Protein AF-A0A8T2IIF5-F1 (afdb_monomer)

Organism: NCBI:txid247094

Radius of gyration: 39.69 Å; Cα contacts (8 Å, |Δi|>4): 977; chains: 1; bounding box: 114×87×122 Å

Secondary structure (DSSP, 8-state):
----------------------------------PPPP------------------------------------PPPS---TTSTTS-HHHHHHHHHTT--TTS-SSTTS-S-SS--------SS--TT---TTS-S-----GGGSPPP-S----PBPPP--SPPP-TTTSSS------------TTS-EEEEEES-TT-HHHHHHHHHHGGGEEEEEE--SSTTS--GGG-SSS-GGGEEE--STTGGGS---TTSHHHHHHHHHHHHHTTTTS-EEEEEE------TT-GGGHHHHHHHHHHHHHHHHHHHEEEEEEEEE------SHHHHHHHHHHHHHSS--B----TTS-S-SS-TT---TTHHHHHHHHHHHTT---S---PPPP--HHHHHHHHH-SS-GGGGGPPPEE--TTTGGGGSSGGGEEEEEESS-EEEEEE-STT-EEEE-S-TTSPPEE--SS----TTEEEEEEEEEEEES-GGG-EEEEEEEEEEEEEETTEE-TTS-HHHHHHHHHHHHHHH--TT-TTSPPEEEPP-EEGGGTHHHHTTEEEEEPTTTTT-EEEEEE-SSSEEE---EEEEEE-B-TTEEEEEETTTTEEEEEETTT--EESS--GGGB--HHHHHHT-EEEE--TTTT------TT--PPPHHHHHHHHHHT-TT-TT------

Sequence (684 aa):
MKRRSEPEVRNSTEIRKKKKIEELGLNLSSTSDDDTQYSNQGTQESSTSGTGSDSDGEEKRPVFRSVGEDASSEPVAEGSSSRYSMYNSVSQKLMAKMGFREGEGLGKFGQGRKEIVETSNQKGRRGLGLVLKGFEKELNINWRQEPEATAYEEVDWFPECTTEIPDADELSDWMTVGKQRPKERDSDLLYFADVCAGPGGFSEYVLWRKKWHAKGFGMTLKGPNDFKLEDFYAAPSELFEPYYGEGGVDGDGDVTRPENITAFRNFVLDNTEHKGVHFMMADGGFSVEGQENIQEILSKQLLLCQFLVGLSVIRTGGHFICKTFDLFTPFSVGLVYLLYCCFERVSLFKPLTSRPANSERTLSEPRQADIRKECLKLWGVPDQARVAPTNSEPKTKFFQLIQSSEIEVFGYKPTPLTSKTIKKLSNLLDFRCMVCGSDPTFLLGLGRSQIYTWAGRPSDRWTKIDLKTELPRETLLSVEIVYELKGEGKAQRKISAIHVLDALFLNGTDVRKYHFNQRIQLAEKFVKAVSKPSRPDMNPIRVKEVYRLEEIEKIFLRLEMKVIKGSGGGMRLSYTGRDDRHFLPCGLYIVKTINDPWTMAFSKSHNKKYFYNSKNKQSSYEVPVESIAPFNVCYFERLFWEWDDGVHSSQKQDSSSEKLSKDTVLQFIQAHHPFNPCGPREER

Nearest PDB structures (foldseek):
  8p4f-assembly1_O  TM=9.530E-01  e=9.035E-85  Homo sapiens
  8w8f-assembly1_b  TM=9.448E-01  e=6.868E-81  Homo sapiens
  4n48-assembly1_B  TM=9.204E-01  e=1.941E-30  Homo sapiens
  4n48-assembly2_A  TM=9.115E-01  e=4.779E-29  Homo sapiens
  4n49-assembly1_A  TM=8.938E-01  e=1.558E-27  Homo sapiens

Structure (mmCIF, N/CA/C/O backbone):
data_AF-A0A8T2IIF5-F1
#
_entry.id   AF-A0A8T2IIF5-F1
#
loop_
_atom_site.group_PDB
_atom_site.id
_atom_site.type_symbol
_atom_site.label_atom_id
_atom_site.label_alt_id
_atom_site.label_comp_id
_atom_site.label_asym_id
_atom_site.label_entity_id
_atom_site.label_seq_id
_atom_site.pdbx_PDB_ins_code
_atom_site.Cartn_x
_atom_site.Cartn_y
_atom_site.Cartn_z
_atom_site.occupancy
_atom_site.B_iso_or_equiv
_atom_site.auth_seq_id
_atom_site.auth_comp_id
_atom_site.auth_asym_id
_atom_site.auth_atom_id
_atom_site.pdbx_PDB_model_num
ATOM 1 N N . MET A 1 1 ? 54.908 -19.524 37.700 1.00 34.19 1 MET A N 1
ATOM 2 C CA . MET A 1 1 ? 55.841 -18.453 37.275 1.00 34.19 1 MET A CA 1
ATOM 3 C C . MET A 1 1 ? 55.042 -17.234 36.824 1.00 34.19 1 MET A C 1
ATOM 5 O O . MET A 1 1 ? 53.883 -17.379 36.468 1.00 34.19 1 MET A O 1
ATOM 9 N N . LYS A 1 2 ? 55.621 -16.043 36.996 1.00 28.67 2 LYS A N 1
ATOM 10 C CA . LYS A 1 2 ? 54.982 -14.718 37.075 1.00 28.67 2 LYS A CA 1
ATOM 11 C C . LYS A 1 2 ? 54.336 -14.199 35.770 1.00 28.67 2 LYS A C 1
ATOM 13 O O . LYS A 1 2 ? 54.902 -14.347 34.702 1.00 28.67 2 LYS A O 1
ATOM 18 N N . ARG A 1 3 ? 53.195 -13.518 35.971 1.00 28.44 3 ARG A N 1
ATOM 19 C CA . ARG A 1 3 ? 52.666 -12.252 35.398 1.00 28.44 3 ARG A CA 1
ATOM 20 C C . ARG A 1 3 ? 53.487 -11.447 34.360 1.00 28.44 3 ARG A C 1
ATOM 22 O O . ARG A 1 3 ? 54.692 -11.307 34.538 1.00 28.44 3 ARG A O 1
ATOM 29 N N . ARG A 1 4 ? 52.695 -10.653 33.594 1.00 28.58 4 ARG A N 1
ATOM 30 C CA . ARG A 1 4 ? 52.951 -9.345 32.912 1.00 28.58 4 ARG A CA 1
ATOM 31 C C . ARG A 1 4 ? 53.596 -9.463 31.516 1.00 28.58 4 ARG A C 1
ATOM 33 O O . ARG A 1 4 ? 54.421 -10.338 31.334 1.00 28.58 4 ARG A O 1
ATOM 40 N N . SER A 1 5 ? 53.271 -8.664 30.492 1.00 26.97 5 SER A N 1
ATOM 41 C CA . SER A 1 5 ? 52.639 -7.328 30.399 1.00 26.97 5 SER A CA 1
ATOM 42 C C . SER A 1 5 ? 52.480 -6.934 28.911 1.00 26.97 5 SER A C 1
ATOM 44 O O . SER A 1 5 ? 53.398 -7.187 28.140 1.00 26.97 5 SER A O 1
ATOM 46 N N . GLU A 1 6 ? 51.388 -6.263 28.533 1.00 31.03 6 GLU A N 1
ATOM 47 C CA . GLU A 1 6 ? 51.377 -5.236 27.458 1.00 31.03 6 GLU A CA 1
ATOM 48 C C . GLU A 1 6 ? 52.189 -4.003 27.933 1.00 31.03 6 GLU A C 1
ATOM 50 O O . GLU A 1 6 ? 52.237 -3.830 29.160 1.00 31.03 6 GLU A O 1
ATOM 55 N N . PRO A 1 7 ? 52.816 -3.140 27.081 1.00 39.34 7 PRO A N 1
ATOM 56 C CA . PRO A 1 7 ? 52.058 -2.211 26.208 1.00 39.34 7 PRO A CA 1
ATOM 57 C C . PRO A 1 7 ? 52.779 -1.560 24.976 1.00 39.34 7 PRO A C 1
ATOM 59 O O . PRO A 1 7 ? 53.957 -1.776 24.718 1.00 39.34 7 PRO A O 1
ATOM 62 N N . GLU A 1 8 ? 52.014 -0.691 24.287 1.00 26.08 8 GLU A N 1
ATOM 63 C CA . GLU A 1 8 ? 52.385 0.610 23.662 1.00 26.08 8 GLU A CA 1
ATOM 64 C C . GLU A 1 8 ? 52.967 0.763 22.226 1.00 26.08 8 GLU A C 1
ATOM 66 O O . GLU A 1 8 ? 54.141 0.570 21.937 1.00 26.08 8 GLU A O 1
ATOM 71 N N . VAL A 1 9 ? 52.081 1.253 21.342 1.00 26.73 9 VAL A N 1
ATOM 72 C CA . VAL A 1 9 ? 52.123 2.449 20.455 1.00 26.73 9 VAL A CA 1
ATOM 73 C C . VAL A 1 9 ? 53.435 3.272 20.342 1.00 26.73 9 VAL A C 1
ATOM 75 O O . VAL A 1 9 ? 53.842 3.894 21.317 1.00 26.73 9 VAL A O 1
ATOM 78 N N . ARG A 1 10 ? 53.955 3.484 19.110 1.00 23.72 10 ARG A N 1
ATOM 79 C CA . ARG A 1 10 ? 54.088 4.810 18.422 1.00 23.72 10 ARG A CA 1
ATOM 80 C C . ARG A 1 10 ? 54.787 4.760 17.043 1.00 23.72 10 ARG A C 1
ATOM 82 O O . ARG A 1 10 ? 55.728 4.016 16.814 1.00 23.72 10 ARG A O 1
ATOM 89 N N . ASN A 1 11 ? 54.278 5.637 16.174 1.00 24.11 11 ASN A N 1
ATOM 90 C CA . ASN A 1 11 ? 54.622 6.022 14.795 1.00 24.11 11 ASN A CA 1
ATOM 91 C C . ASN A 1 11 ? 56.111 6.136 14.397 1.00 24.11 11 ASN A C 1
ATOM 93 O O . ASN A 1 11 ? 56.898 6.725 15.132 1.00 24.11 11 ASN A O 1
ATOM 97 N N . SER A 1 12 ? 56.429 5.803 13.135 1.00 24.48 12 SER A N 1
ATOM 98 C CA . SER A 1 12 ? 56.913 6.752 12.096 1.00 24.48 12 SER A CA 1
ATOM 99 C C . SER A 1 12 ? 57.186 6.061 10.736 1.00 24.48 12 SER A C 1
ATOM 101 O O . SER A 1 12 ? 57.842 5.029 10.685 1.00 24.48 12 SER A O 1
ATOM 103 N N . THR A 1 13 ? 56.578 6.619 9.673 1.00 24.30 13 THR A N 1
ATOM 104 C CA . THR A 1 13 ? 57.132 6.999 8.341 1.00 24.30 13 THR A CA 1
ATOM 105 C C . THR A 1 13 ? 58.332 6.200 7.770 1.00 24.30 13 THR A C 1
ATOM 107 O O . THR A 1 13 ? 59.319 6.007 8.456 1.00 24.30 13 THR A O 1
ATOM 110 N N . GLU A 1 14 ? 58.432 5.782 6.496 1.00 25.72 14 GLU A N 1
ATOM 111 C CA . GLU A 1 14 ? 57.897 6.302 5.229 1.00 25.72 14 GLU A CA 1
ATOM 112 C C . GLU A 1 14 ? 58.315 5.369 4.042 1.00 25.72 14 GLU A C 1
ATOM 114 O O . GLU A 1 14 ? 59.252 4.585 4.171 1.00 25.72 14 GLU A O 1
ATOM 119 N N . ILE A 1 15 ? 57.685 5.556 2.864 1.00 27.00 15 ILE A N 1
ATOM 120 C CA . ILE A 1 15 ? 58.180 5.301 1.479 1.00 27.00 15 ILE A CA 1
ATOM 121 C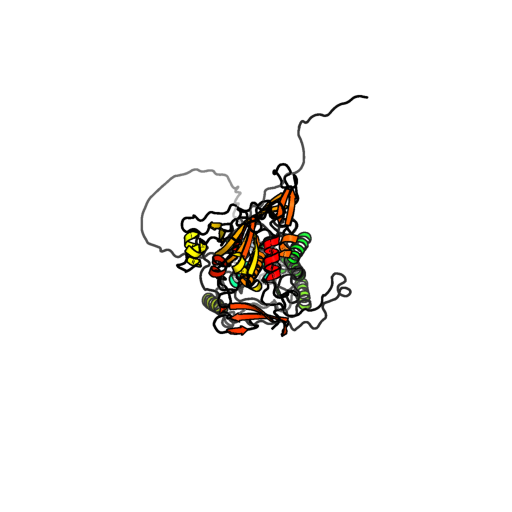 C . ILE A 1 15 ? 57.653 4.066 0.682 1.00 27.00 15 ILE A C 1
ATOM 123 O O . ILE A 1 15 ? 58.192 2.964 0.723 1.00 27.00 15 ILE A O 1
ATOM 127 N N . ARG A 1 16 ? 56.713 4.404 -0.234 1.00 25.81 16 ARG A N 1
ATOM 128 C CA . ARG A 1 16 ? 56.627 4.121 -1.702 1.00 25.81 16 ARG A CA 1
ATOM 129 C C . ARG A 1 16 ? 55.509 3.227 -2.282 1.00 25.81 16 ARG A C 1
ATOM 131 O O . ARG A 1 16 ? 55.633 2.009 -2.312 1.00 25.81 16 ARG A O 1
ATOM 138 N N . LYS A 1 17 ? 54.622 3.933 -3.022 1.00 25.56 17 LYS A N 1
ATOM 139 C CA . LYS A 1 17 ? 54.011 3.702 -4.373 1.00 25.56 17 LYS A CA 1
ATOM 140 C C . LYS A 1 17 ? 52.473 3.743 -4.280 1.00 25.56 17 LYS A C 1
ATOM 142 O O . LYS A 1 17 ? 51.925 3.026 -3.469 1.00 25.56 17 LYS A O 1
ATOM 147 N N . LYS A 1 18 ? 51.688 4.514 -5.046 1.00 27.22 18 LYS A N 1
ATOM 148 C CA . LYS A 1 18 ? 51.837 5.231 -6.329 1.00 27.22 18 LYS A CA 1
ATOM 149 C C . LYS A 1 18 ? 50.737 6.316 -6.412 1.00 27.22 18 LYS A C 1
ATOM 151 O O . LYS A 1 18 ? 49.597 6.047 -6.056 1.00 27.22 18 LYS A O 1
ATOM 156 N N . LYS A 1 19 ? 51.080 7.495 -6.943 1.00 27.27 19 LYS A N 1
ATOM 157 C CA . LYS A 1 19 ? 50.169 8.545 -7.444 1.00 27.27 19 LYS A CA 1
ATOM 158 C C . LYS A 1 19 ? 49.794 8.243 -8.904 1.00 27.27 19 LYS A C 1
ATOM 160 O O . LYS A 1 19 ? 50.710 7.985 -9.686 1.00 27.27 19 LYS A O 1
ATOM 165 N N . LYS A 1 20 ? 48.512 8.375 -9.266 1.00 24.83 20 LYS A N 1
ATOM 166 C CA . LYS A 1 20 ? 48.042 9.120 -10.457 1.00 24.83 20 LYS A CA 1
ATOM 167 C C . LYS A 1 20 ? 46.506 9.222 -10.439 1.00 24.83 20 LYS A C 1
ATOM 169 O O . LYS A 1 20 ? 45.816 8.288 -10.824 1.00 24.83 20 LYS A O 1
ATOM 174 N N . ILE A 1 21 ? 46.012 10.357 -9.953 1.00 26.39 21 ILE A N 1
ATOM 175 C CA . ILE A 1 21 ? 44.666 10.908 -10.163 1.00 26.39 21 ILE A CA 1
ATOM 176 C C . ILE A 1 21 ? 44.913 12.363 -10.593 1.00 26.39 21 ILE A C 1
ATOM 178 O O . ILE A 1 21 ? 45.892 12.947 -10.128 1.00 26.39 21 ILE A O 1
ATOM 182 N N . GLU A 1 22 ? 44.039 12.874 -11.462 1.00 25.45 22 GLU A N 1
ATOM 183 C CA . GLU A 1 22 ? 44.019 14.187 -12.139 1.00 25.45 22 GLU A CA 1
ATOM 184 C C . GLU A 1 22 ? 44.596 14.200 -13.558 1.00 25.45 22 GLU A C 1
ATOM 186 O O . GLU A 1 22 ? 45.747 14.545 -13.791 1.00 25.45 22 GLU A O 1
ATOM 191 N N . GLU A 1 23 ? 43.745 13.814 -14.511 1.00 25.22 23 GLU A N 1
ATOM 192 C CA . GLU A 1 23 ? 43.454 14.600 -15.719 1.00 25.22 23 GLU A CA 1
ATOM 193 C C . GLU A 1 23 ? 42.272 13.940 -16.439 1.00 25.22 23 GLU A C 1
ATOM 195 O O . GLU A 1 23 ? 42.408 12.830 -16.945 1.00 25.22 23 GLU A O 1
ATOM 200 N N . LEU A 1 24 ? 41.105 14.590 -16.396 1.00 25.77 24 LEU A N 1
ATOM 201 C CA . LEU A 1 24 ? 40.030 14.597 -17.402 1.00 25.77 24 LEU A CA 1
ATOM 202 C C . LEU A 1 24 ? 38.835 15.323 -16.774 1.00 25.77 24 LEU A C 1
ATOM 204 O O . LEU A 1 24 ? 37.934 14.725 -16.190 1.00 25.77 24 LEU A O 1
ATOM 208 N N . GLY A 1 25 ? 38.874 16.652 -16.858 1.00 28.06 25 GLY A N 1
ATOM 209 C CA . GLY A 1 25 ? 37.683 17.470 -16.701 1.00 28.06 25 GLY A CA 1
ATOM 210 C C . GLY A 1 25 ? 36.793 17.265 -17.921 1.00 28.06 25 GLY A C 1
ATOM 211 O O . GLY A 1 25 ? 37.176 17.619 -19.033 1.00 28.06 25 GLY A O 1
ATOM 212 N N . LEU A 1 26 ? 35.615 16.690 -17.706 1.00 28.73 26 LEU A N 1
ATOM 213 C CA . LEU A 1 26 ? 34.499 16.743 -18.640 1.00 28.73 26 LEU A CA 1
ATOM 214 C C . LEU A 1 26 ? 33.295 17.246 -17.850 1.00 28.73 26 LEU A C 1
ATOM 216 O O . LEU A 1 26 ? 32.776 16.569 -16.965 1.00 28.73 26 LEU A O 1
ATOM 220 N N . ASN A 1 27 ? 32.914 18.487 -18.142 1.00 24.81 27 ASN A N 1
ATOM 221 C CA . ASN A 1 27 ? 31.692 19.097 -17.647 1.00 24.81 27 ASN A CA 1
ATOM 222 C C . ASN A 1 27 ? 30.502 18.342 -18.249 1.00 24.81 27 ASN A C 1
ATOM 224 O O . ASN A 1 27 ? 30.348 18.298 -19.467 1.00 24.81 27 ASN A O 1
ATOM 228 N N . LEU A 1 28 ? 29.677 17.749 -17.391 1.00 31.12 28 LEU A N 1
ATOM 229 C CA . LEU A 1 28 ? 28.420 17.102 -17.757 1.00 31.12 28 LEU A CA 1
ATOM 230 C C . LEU A 1 28 ? 27.341 18.186 -17.861 1.00 31.12 28 LEU A C 1
ATOM 232 O O . LEU A 1 28 ? 26.941 18.756 -16.845 1.00 31.12 28 LEU A O 1
ATOM 236 N N . SER A 1 29 ? 26.899 18.505 -19.077 1.00 24.73 29 SER A N 1
ATOM 237 C CA . SER A 1 29 ? 25.764 19.398 -19.316 1.00 24.73 29 SER A CA 1
ATOM 238 C C . SER A 1 29 ? 24.458 18.608 -19.409 1.00 24.73 29 SER A C 1
ATOM 240 O O . SER A 1 29 ? 24.379 17.524 -19.987 1.00 24.73 29 SER A O 1
ATOM 242 N N . SER A 1 30 ? 23.421 19.170 -18.792 1.00 25.72 30 SER A N 1
ATOM 243 C CA . SER A 1 30 ? 22.050 18.682 -18.827 1.00 25.72 30 SER A CA 1
ATOM 244 C C . SER A 1 30 ? 21.443 18.840 -20.223 1.00 25.72 30 SER A C 1
ATOM 246 O O . SER A 1 30 ? 21.671 19.826 -20.920 1.00 25.72 30 SER A O 1
ATOM 248 N N . THR A 1 31 ? 20.592 17.896 -20.615 1.00 24.02 31 THR A N 1
ATOM 249 C CA . THR A 1 31 ? 19.519 18.165 -21.582 1.00 24.02 31 THR A CA 1
ATOM 250 C C . THR A 1 31 ? 18.198 17.978 -20.853 1.00 24.02 31 THR A C 1
ATOM 252 O O . THR A 1 31 ? 17.507 16.975 -20.982 1.00 24.02 31 THR A O 1
ATOM 255 N N . SER A 1 32 ? 17.912 18.943 -19.981 1.00 26.31 32 SER A N 1
ATOM 256 C CA . SER A 1 32 ? 16.570 19.203 -19.476 1.00 26.31 32 SER A CA 1
ATOM 257 C C . SER A 1 32 ? 15.904 20.163 -20.457 1.00 26.31 32 SER A C 1
ATOM 259 O O . SER A 1 32 ? 16.321 21.317 -20.553 1.00 26.31 32 SER A O 1
ATOM 261 N N . ASP A 1 33 ? 14.909 19.682 -21.195 1.00 26.92 33 ASP A N 1
ATOM 262 C CA . ASP A 1 33 ? 13.960 20.555 -21.881 1.00 26.92 33 ASP A CA 1
ATOM 263 C C . ASP A 1 33 ? 13.054 21.153 -20.794 1.00 26.92 33 ASP A C 1
ATOM 265 O O . ASP A 1 33 ? 12.202 20.451 -20.248 1.00 26.92 33 ASP A O 1
ATOM 269 N N . ASP A 1 34 ? 13.301 22.414 -20.434 1.00 26.95 34 ASP A N 1
ATOM 270 C CA . ASP A 1 34 ? 12.423 23.204 -19.572 1.00 26.95 34 ASP A CA 1
ATOM 271 C C . ASP A 1 34 ? 12.020 24.491 -20.303 1.00 26.95 34 ASP A C 1
ATOM 273 O O . ASP A 1 34 ? 12.839 25.161 -20.945 1.00 26.95 34 ASP A O 1
ATOM 277 N N . ASP A 1 35 ? 10.723 24.780 -20.231 1.00 29.00 35 ASP A N 1
ATOM 278 C CA . ASP A 1 35 ? 10.028 25.882 -20.886 1.00 29.00 35 ASP A CA 1
ATOM 279 C C . ASP A 1 35 ? 10.577 27.243 -20.434 1.00 29.00 35 ASP A C 1
ATOM 281 O O . ASP A 1 35 ? 10.682 27.527 -19.238 1.00 29.00 35 ASP A O 1
ATOM 285 N N . THR A 1 36 ? 10.864 28.139 -21.383 1.00 28.61 36 THR A N 1
ATOM 286 C CA . THR A 1 36 ? 11.207 29.534 -21.069 1.00 28.61 36 THR A CA 1
ATOM 287 C C . THR A 1 36 ? 10.047 30.482 -21.339 1.00 28.61 36 THR A C 1
ATOM 289 O O . THR A 1 36 ? 9.445 30.527 -22.410 1.00 28.61 36 THR A O 1
ATOM 292 N N . GLN A 1 37 ? 9.751 31.243 -20.287 1.00 26.27 37 GLN A N 1
ATOM 293 C CA . GLN A 1 37 ? 8.724 32.261 -20.162 1.00 26.27 37 GLN A CA 1
ATOM 294 C C . GLN A 1 37 ? 8.985 33.451 -21.092 1.00 26.27 37 GLN A C 1
ATOM 296 O O . GLN A 1 37 ? 10.087 33.997 -21.151 1.00 26.27 37 GLN A O 1
ATOM 301 N N . TYR A 1 38 ? 7.921 33.913 -21.743 1.00 24.70 38 TYR A N 1
ATOM 302 C CA . TYR A 1 38 ? 7.858 35.223 -22.375 1.00 24.70 38 TYR A CA 1
ATOM 303 C C . TYR A 1 38 ? 7.936 36.328 -21.314 1.00 24.70 38 TYR A C 1
ATOM 305 O O . TYR A 1 38 ? 7.083 36.402 -20.430 1.00 24.70 38 TYR A O 1
ATOM 313 N N . SER A 1 39 ? 8.887 37.254 -21.451 1.00 27.28 39 SER A N 1
ATOM 314 C CA . SER A 1 39 ? 8.681 38.621 -20.969 1.00 27.28 39 SER A CA 1
ATOM 315 C C . SER A 1 39 ? 9.303 39.668 -21.898 1.00 27.28 39 SER A C 1
ATOM 317 O O . SER A 1 39 ? 10.386 39.511 -22.454 1.00 27.28 39 SER A O 1
ATOM 319 N N . ASN A 1 40 ? 8.491 40.704 -22.093 1.00 26.91 40 ASN A N 1
ATOM 320 C CA . ASN A 1 40 ? 8.563 41.836 -23.007 1.00 26.91 40 ASN A CA 1
ATOM 321 C C . ASN A 1 40 ? 9.901 42.595 -23.056 1.00 26.91 40 ASN A C 1
ATOM 323 O O . ASN A 1 40 ? 10.440 42.995 -22.027 1.00 26.91 40 ASN A O 1
ATOM 327 N N . GLN A 1 41 ? 10.337 42.938 -24.274 1.00 25.30 41 GLN A N 1
ATOM 328 C CA . GLN A 1 41 ? 11.255 44.050 -24.524 1.00 25.30 41 GLN A CA 1
ATOM 329 C C . GLN A 1 41 ? 10.498 45.385 -24.470 1.00 25.30 41 GLN A C 1
ATOM 331 O O . GLN A 1 41 ? 9.569 45.617 -25.242 1.00 25.30 41 GLN A O 1
ATOM 336 N N . GLY A 1 42 ? 10.945 46.268 -23.577 1.00 24.06 42 GLY A N 1
ATOM 337 C CA . GLY A 1 42 ? 10.696 47.704 -23.611 1.00 24.06 42 GLY A CA 1
ATOM 338 C C . GLY A 1 42 ? 12.023 48.444 -23.796 1.00 24.06 42 GLY A C 1
ATOM 339 O O . GLY A 1 42 ? 12.966 48.247 -23.037 1.00 24.06 42 GLY A O 1
ATOM 340 N N . THR A 1 43 ? 12.081 49.261 -24.840 1.00 24.52 43 THR A N 1
ATOM 341 C CA . THR A 1 43 ? 13.094 50.273 -25.179 1.00 24.52 43 THR A CA 1
ATOM 342 C C . THR A 1 43 ? 13.406 51.242 -24.031 1.00 24.52 43 THR A C 1
ATOM 344 O O . THR A 1 43 ? 12.462 51.774 -23.458 1.00 24.52 43 THR A O 1
ATOM 347 N N . GLN A 1 44 ? 14.689 51.570 -23.795 1.00 25.31 44 GLN A N 1
ATOM 348 C CA . GLN A 1 44 ? 15.248 52.942 -23.860 1.00 25.31 44 GLN A CA 1
ATOM 349 C C . GLN A 1 44 ? 16.711 53.048 -23.361 1.00 25.31 44 GLN A C 1
ATOM 351 O O . GLN A 1 44 ? 17.060 52.586 -22.285 1.00 25.31 44 GLN A O 1
ATOM 356 N N . GLU A 1 45 ? 17.523 53.674 -24.219 1.00 23.23 45 GLU A N 1
ATOM 357 C CA . GLU A 1 45 ? 18.558 54.707 -24.009 1.00 23.23 45 GLU A CA 1
ATOM 358 C C . GLU A 1 45 ? 19.527 54.748 -22.799 1.00 23.23 45 GLU A C 1
ATOM 360 O O . GLU A 1 45 ? 19.150 54.803 -21.635 1.00 23.23 45 GLU A O 1
ATOM 365 N N . SER A 1 46 ? 20.784 55.039 -23.182 1.00 24.47 46 SER A N 1
ATOM 366 C CA . SER A 1 46 ? 21.715 56.051 -22.629 1.00 24.47 46 SER A CA 1
ATOM 367 C C . SER A 1 46 ? 22.911 55.618 -21.751 1.00 24.47 46 SER A C 1
ATOM 369 O O . SER A 1 46 ? 22.790 55.164 -20.623 1.00 24.47 46 SER A O 1
ATOM 371 N N . SER A 1 47 ? 24.095 55.887 -22.330 1.00 24.11 47 SER A N 1
ATOM 372 C CA . SER A 1 47 ? 25.311 56.502 -21.759 1.00 24.11 47 SER A CA 1
ATOM 373 C C . SER A 1 47 ? 25.966 55.922 -20.495 1.00 24.11 47 SER A C 1
ATOM 375 O O . SER A 1 47 ? 25.435 56.044 -19.401 1.00 24.11 47 SER A O 1
ATOM 377 N N . THR A 1 48 ? 27.236 55.507 -20.582 1.00 24.83 48 THR A N 1
ATOM 378 C CA . THR A 1 48 ? 28.427 56.317 -20.216 1.00 24.83 48 THR A CA 1
ATOM 379 C C . THR A 1 48 ? 29.717 55.477 -20.202 1.00 24.83 48 THR A C 1
ATOM 381 O O . THR A 1 48 ? 29.711 54.255 -20.139 1.00 24.83 48 THR A O 1
ATOM 384 N N . SER A 1 49 ? 30.818 56.208 -20.346 1.00 25.69 49 SER A N 1
ATOM 385 C CA . SER A 1 49 ? 32.236 55.883 -20.526 1.00 25.69 49 SER A CA 1
ATOM 386 C C . SER A 1 49 ? 32.960 55.172 -19.372 1.00 25.69 49 SER A C 1
ATOM 388 O O . SER A 1 49 ? 32.647 55.410 -18.209 1.00 25.69 49 SER A O 1
ATOM 390 N N . GLY A 1 50 ? 34.062 54.477 -19.693 1.00 24.84 50 GLY A N 1
ATOM 391 C CA . GLY A 1 50 ? 35.121 54.122 -18.737 1.00 24.84 50 GLY A CA 1
ATOM 392 C C . GLY A 1 50 ? 36.355 53.490 -19.400 1.00 24.84 50 GLY A C 1
ATOM 393 O O . GLY A 1 50 ? 36.301 52.361 -19.868 1.00 24.84 50 GLY A O 1
ATOM 394 N N . THR A 1 51 ? 37.449 54.247 -19.452 1.00 24.97 51 THR A N 1
ATOM 395 C CA . THR A 1 51 ? 38.789 53.950 -20.005 1.00 24.97 51 THR A CA 1
ATOM 396 C C . THR A 1 51 ? 39.758 53.306 -18.995 1.00 24.97 51 THR A C 1
ATOM 398 O O . THR A 1 51 ? 39.664 53.600 -17.807 1.00 24.97 51 THR A O 1
ATOM 401 N N . GLY A 1 52 ? 40.765 52.565 -19.492 1.00 25.70 52 GLY A N 1
ATOM 402 C CA . GLY A 1 52 ? 42.037 52.200 -18.815 1.00 25.70 52 GLY A CA 1
ATOM 403 C C . GLY A 1 52 ? 42.682 50.959 -19.469 1.00 25.70 52 GLY A C 1
ATOM 404 O O . GLY A 1 52 ? 42.127 49.876 -19.345 1.00 25.70 52 GLY A O 1
ATOM 405 N N . SER A 1 53 ? 43.604 51.079 -20.435 1.00 26.61 53 SER A N 1
ATOM 406 C CA . SER A 1 53 ? 45.071 51.322 -20.392 1.00 26.61 53 SER A CA 1
ATOM 407 C C . SER A 1 53 ? 45.953 50.116 -19.997 1.00 26.61 53 SER A C 1
ATOM 409 O O . SER A 1 53 ? 45.994 49.736 -18.832 1.00 26.61 53 SER A O 1
ATOM 411 N N . ASP A 1 54 ? 46.676 49.614 -21.007 1.00 25.73 54 ASP A N 1
ATOM 412 C CA . ASP A 1 54 ? 48.066 49.119 -21.089 1.00 25.73 54 ASP A CA 1
ATOM 413 C C . ASP A 1 54 ? 48.686 48.192 -20.027 1.00 25.73 54 ASP A C 1
ATOM 415 O O . ASP A 1 54 ? 48.854 48.547 -18.861 1.00 25.73 54 ASP A O 1
ATOM 419 N N . SER A 1 55 ? 49.235 47.059 -20.493 1.00 29.64 55 SER A N 1
ATOM 420 C CA . SER A 1 55 ? 50.693 46.799 -20.441 1.00 29.64 55 SER A CA 1
ATOM 421 C C . SER A 1 55 ? 51.112 45.536 -21.216 1.00 29.64 55 SER A C 1
ATOM 423 O O . SER A 1 55 ? 50.454 44.498 -21.170 1.00 29.64 55 SER A O 1
ATOM 425 N N . ASP A 1 56 ? 52.231 45.684 -21.929 1.00 28.77 56 ASP A N 1
ATOM 426 C CA . ASP A 1 56 ? 52.913 44.745 -22.825 1.00 28.77 56 ASP A CA 1
ATOM 427 C C . ASP A 1 56 ? 53.608 43.552 -22.143 1.00 28.77 56 ASP A C 1
ATOM 429 O O . ASP A 1 56 ? 54.024 43.611 -20.985 1.00 28.77 56 ASP A O 1
ATOM 433 N N . GLY A 1 57 ? 53.856 42.509 -22.945 1.00 26.83 57 GLY A N 1
ATOM 434 C CA . GLY A 1 57 ? 54.812 41.434 -22.671 1.00 26.83 57 GLY A CA 1
ATOM 435 C C . GLY A 1 57 ? 55.038 40.541 -23.899 1.00 26.83 57 GLY A C 1
ATOM 436 O O . GLY A 1 57 ? 54.294 39.589 -24.123 1.00 26.83 57 GLY A O 1
ATOM 437 N N . GLU A 1 58 ? 56.049 40.872 -24.708 1.00 27.02 58 GLU A N 1
ATOM 438 C CA . GLU A 1 58 ? 56.536 40.095 -25.860 1.00 27.02 58 GLU A CA 1
ATOM 439 C C . GLU A 1 58 ? 57.169 38.746 -25.456 1.00 27.02 58 GLU A C 1
ATOM 441 O O . GLU A 1 58 ? 57.855 38.685 -24.442 1.00 27.02 58 GLU A O 1
ATOM 446 N N . GLU A 1 59 ? 57.087 37.719 -26.324 1.00 26.73 59 GLU A N 1
ATOM 447 C CA . GLU A 1 59 ? 58.286 36.985 -26.790 1.00 26.73 59 GLU A CA 1
ATOM 448 C C . GLU A 1 59 ? 58.056 36.093 -28.044 1.00 26.73 59 GLU A C 1
ATOM 450 O O . GLU A 1 59 ? 57.428 35.038 -28.016 1.00 26.73 59 GLU A O 1
ATOM 455 N N . LYS A 1 60 ? 58.615 36.577 -29.166 1.00 27.55 60 LYS A N 1
ATOM 456 C CA . LYS A 1 60 ? 59.427 35.922 -30.225 1.00 27.55 60 LYS A CA 1
ATOM 457 C C . LYS A 1 60 ? 59.007 34.580 -30.872 1.00 27.55 60 LYS A C 1
ATOM 459 O O . LYS A 1 60 ? 59.174 33.496 -30.324 1.00 27.55 60 LYS A O 1
ATOM 464 N N . ARG A 1 61 ? 58.722 34.663 -32.184 1.00 24.73 61 ARG A N 1
ATOM 465 C CA . ARG A 1 61 ? 58.908 33.600 -33.203 1.00 24.73 61 ARG A CA 1
ATOM 466 C C . ARG A 1 61 ? 60.181 33.867 -34.032 1.00 24.73 61 ARG A C 1
ATOM 468 O O . ARG A 1 61 ? 60.467 35.036 -34.290 1.00 24.73 61 ARG A O 1
ATOM 475 N N . PRO A 1 62 ? 60.919 32.844 -34.508 1.00 26.83 62 PRO A N 1
ATOM 476 C CA . PRO A 1 62 ? 62.088 33.053 -35.356 1.00 26.83 62 PRO A CA 1
ATOM 477 C C . PRO A 1 62 ? 61.711 33.189 -36.842 1.00 26.83 62 PRO A C 1
ATOM 479 O O . PRO A 1 62 ? 60.852 32.474 -37.356 1.00 26.83 62 PRO A O 1
ATOM 482 N N . VAL A 1 63 ? 62.413 34.093 -37.529 1.00 27.08 63 VAL A N 1
ATOM 483 C CA . VAL A 1 63 ? 62.409 34.319 -38.984 1.00 27.08 63 VAL A CA 1
ATOM 484 C C . VAL A 1 63 ? 63.754 33.869 -39.551 1.00 27.08 63 VAL A C 1
ATOM 486 O O . VAL A 1 63 ? 64.780 34.176 -38.956 1.00 27.08 63 VAL A O 1
ATOM 489 N N . PHE A 1 64 ? 63.764 33.239 -40.728 1.00 25.16 64 PHE A N 1
ATOM 490 C CA . PHE A 1 64 ? 64.894 33.201 -41.675 1.00 25.16 64 PHE A CA 1
ATOM 491 C C . PHE A 1 64 ? 64.331 32.754 -43.043 1.00 25.16 64 PHE A C 1
ATOM 493 O O . PHE A 1 64 ? 63.525 31.833 -43.067 1.00 25.16 64 PHE A O 1
ATOM 500 N N . ARG A 1 65 ? 64.689 33.252 -44.232 1.00 25.22 65 ARG A N 1
ATOM 501 C CA . ARG A 1 65 ? 65.341 34.469 -44.752 1.00 25.22 65 ARG A CA 1
ATOM 502 C C . ARG A 1 65 ? 65.179 34.351 -46.281 1.00 25.22 65 ARG A C 1
ATOM 504 O O . ARG A 1 65 ? 65.329 33.256 -46.818 1.00 25.22 65 ARG A O 1
ATOM 511 N N . SER A 1 66 ? 64.849 35.434 -46.970 1.00 26.16 66 SER A N 1
ATOM 512 C CA . SER A 1 66 ? 64.721 35.492 -48.433 1.00 26.16 66 SER A CA 1
ATOM 513 C C . SER A 1 66 ? 66.089 35.508 -49.122 1.00 26.16 66 SER A C 1
ATOM 515 O O . SER A 1 66 ? 66.982 36.229 -48.673 1.00 26.16 66 SER A O 1
ATOM 517 N N . VAL A 1 67 ? 66.232 34.784 -50.238 1.00 30.06 67 VAL A N 1
ATOM 518 C CA . VAL A 1 67 ? 67.372 34.904 -51.161 1.00 30.06 67 VAL A CA 1
ATOM 519 C C . VAL A 1 67 ? 66.871 34.925 -52.610 1.00 30.06 67 VAL A C 1
ATOM 521 O O . VAL A 1 67 ? 66.302 33.940 -53.066 1.00 30.06 67 VAL A O 1
ATOM 524 N N . GLY A 1 68 ? 67.117 36.056 -53.283 1.00 28.75 68 GLY A N 1
ATOM 525 C CA . GLY A 1 68 ? 67.722 36.154 -54.620 1.00 28.75 68 GLY A CA 1
ATOM 526 C C . GLY A 1 68 ? 66.911 35.743 -55.850 1.00 28.75 68 GLY A C 1
ATOM 527 O O . GLY A 1 68 ? 66.793 34.560 -56.153 1.00 28.75 68 GLY A O 1
ATOM 528 N N . GLU A 1 69 ? 66.477 36.748 -56.612 1.00 30.11 69 GLU A N 1
ATOM 529 C CA . GLU A 1 69 ? 66.186 36.665 -58.046 1.00 30.11 69 GLU A CA 1
ATOM 530 C C . GLU A 1 69 ? 67.493 36.526 -58.846 1.00 30.11 69 GLU A C 1
ATOM 532 O O . GLU A 1 69 ? 68.422 37.293 -58.611 1.00 30.11 69 GLU A O 1
ATOM 537 N N . ASP A 1 70 ? 67.557 35.563 -59.774 1.00 26.11 70 ASP A N 1
ATOM 538 C CA . ASP A 1 70 ? 68.066 35.776 -61.138 1.00 26.11 70 ASP A CA 1
ATOM 539 C C . ASP A 1 70 ? 67.892 34.525 -62.028 1.00 26.11 70 ASP A C 1
ATOM 541 O O . ASP A 1 70 ? 67.962 33.389 -61.557 1.00 26.11 70 ASP A O 1
ATOM 545 N N . ALA A 1 71 ? 67.734 34.787 -63.333 1.00 27.81 71 ALA A N 1
ATOM 546 C CA . ALA A 1 71 ? 67.854 33.899 -64.504 1.00 27.81 71 ALA A CA 1
ATOM 547 C C . ALA A 1 71 ? 66.573 33.356 -65.196 1.00 27.81 71 ALA A C 1
ATOM 549 O O . ALA A 1 71 ? 66.015 32.310 -64.868 1.00 27.81 71 ALA A O 1
ATOM 550 N N . SER A 1 72 ? 66.248 34.078 -66.280 1.00 28.52 72 SER A N 1
ATOM 551 C CA . SER A 1 72 ? 65.855 33.636 -67.633 1.00 28.52 72 SER A CA 1
ATOM 552 C C . SER A 1 72 ? 64.545 32.867 -67.857 1.00 28.52 72 SER A C 1
ATOM 554 O O . SER A 1 72 ? 64.388 31.695 -67.526 1.00 28.52 72 SER A O 1
ATOM 556 N N . SER A 1 73 ? 63.656 33.564 -68.563 1.00 29.39 73 SER A N 1
ATOM 557 C CA . SER A 1 73 ? 62.445 33.118 -69.246 1.00 29.39 73 SER A CA 1
ATOM 558 C C . SER A 1 73 ? 62.725 32.261 -70.490 1.00 29.39 73 SER A C 1
ATOM 560 O O . SER A 1 73 ? 63.403 32.724 -71.406 1.00 29.39 73 SER A O 1
ATOM 562 N N . GLU A 1 74 ? 62.089 31.092 -70.580 1.00 29.30 74 GLU A N 1
ATOM 563 C CA . GLU A 1 74 ? 61.711 30.448 -71.850 1.00 29.30 74 GLU A CA 1
ATOM 564 C C . GLU A 1 74 ? 60.173 30.353 -71.920 1.00 29.30 74 GLU A C 1
ATOM 566 O O . GLU A 1 74 ? 59.531 30.188 -70.876 1.00 29.30 74 GLU A O 1
ATOM 571 N N . PRO A 1 75 ? 59.551 30.516 -73.104 1.00 30.25 75 PRO A N 1
ATOM 572 C CA . PRO A 1 75 ? 58.108 30.677 -73.219 1.00 30.25 75 PRO A CA 1
ATOM 573 C C . PRO A 1 75 ? 57.370 29.352 -73.004 1.00 30.25 75 PRO A C 1
ATOM 575 O O . PRO A 1 75 ? 57.723 28.311 -73.556 1.00 30.25 75 PRO A O 1
ATOM 578 N N . VAL A 1 76 ? 56.301 29.416 -72.212 1.00 31.27 76 VAL A N 1
ATOM 579 C CA . VAL A 1 76 ? 55.329 28.333 -72.048 1.00 31.27 76 VAL A CA 1
ATOM 580 C C . VAL A 1 76 ? 54.562 28.184 -73.360 1.00 31.27 76 VAL A C 1
ATOM 582 O O . VAL A 1 76 ? 53.970 29.148 -73.842 1.00 31.27 76 VAL A O 1
ATOM 585 N N . ALA A 1 77 ? 54.583 26.980 -73.932 1.00 33.66 77 ALA A N 1
ATOM 586 C CA . ALA A 1 77 ? 53.753 26.617 -75.070 1.00 33.66 77 ALA A CA 1
ATOM 587 C C . ALA A 1 77 ? 52.270 26.886 -74.757 1.00 33.66 77 ALA A C 1
ATOM 589 O O . ALA A 1 77 ? 51.751 26.464 -73.720 1.00 33.66 77 ALA A O 1
ATOM 590 N N . GLU A 1 78 ? 51.611 27.608 -75.659 1.00 34.84 78 GLU A N 1
ATOM 591 C CA . GLU A 1 78 ? 50.180 27.890 -75.637 1.00 34.84 78 GLU A CA 1
ATOM 592 C C . GLU A 1 78 ? 49.376 26.587 -75.534 1.00 34.84 78 GLU A C 1
ATOM 594 O O . GLU A 1 78 ? 49.516 25.696 -76.372 1.00 34.84 78 GLU A O 1
ATOM 599 N N . GLY A 1 79 ? 48.523 26.481 -74.508 1.00 44.12 79 GLY A N 1
ATOM 600 C CA . GLY A 1 79 ? 47.549 25.388 -74.426 1.00 44.12 79 GLY A CA 1
ATOM 601 C C . GLY A 1 79 ? 47.137 24.875 -73.044 1.00 44.12 79 GLY A C 1
ATOM 602 O O . GLY A 1 79 ? 46.538 23.807 -72.999 1.00 44.12 79 GLY A O 1
ATOM 603 N N . SER A 1 80 ? 47.406 25.563 -71.925 1.00 37.03 80 SER A N 1
ATOM 604 C CA . SER A 1 80 ? 46.939 25.075 -70.613 1.00 37.03 80 SER A CA 1
ATOM 605 C C . SER A 1 80 ? 45.502 25.519 -70.319 1.00 37.03 80 SER A C 1
ATOM 607 O O . SER A 1 80 ? 45.197 26.710 -70.229 1.00 37.03 80 SER A O 1
ATOM 609 N N . SER A 1 81 ? 44.611 24.538 -70.170 1.00 47.47 81 SER A N 1
ATOM 610 C CA . SER A 1 81 ? 43.213 24.723 -69.774 1.00 47.47 81 SER A CA 1
ATOM 611 C C . SER A 1 81 ? 43.119 25.283 -68.341 1.00 47.47 81 SER A C 1
ATOM 613 O O . SER A 1 81 ? 43.935 24.962 -67.477 1.00 47.47 81 SER A O 1
ATOM 615 N N . SER A 1 82 ? 42.086 26.089 -68.060 1.00 50.59 82 SER A N 1
ATOM 616 C CA . SER A 1 82 ? 41.880 26.910 -66.845 1.00 50.59 82 SER A CA 1
ATOM 617 C C . SER A 1 82 ? 41.887 26.187 -65.481 1.00 50.59 82 SER A C 1
ATOM 619 O O . SER A 1 82 ? 41.642 26.817 -64.455 1.00 50.59 82 SER A O 1
ATOM 621 N N . ARG A 1 83 ? 42.142 24.875 -65.435 1.00 54.25 83 ARG A N 1
ATOM 622 C CA . ARG A 1 83 ? 42.071 24.036 -64.228 1.00 54.25 83 ARG A CA 1
ATOM 623 C C . ARG A 1 83 ? 43.374 23.932 -63.432 1.00 54.25 83 ARG A C 1
ATOM 625 O O . ARG A 1 83 ? 43.312 23.592 -62.255 1.00 54.25 83 ARG A O 1
ATOM 632 N N . TYR A 1 84 ? 44.532 24.239 -64.020 1.00 56.19 84 TYR A N 1
ATOM 633 C CA . TYR A 1 84 ? 45.834 24.056 -63.354 1.00 56.19 84 TYR A CA 1
ATOM 634 C C . TYR A 1 84 ? 46.464 25.350 -62.807 1.00 56.19 84 TYR A C 1
ATOM 636 O O . TYR A 1 84 ? 47.500 25.295 -62.138 1.00 56.19 84 TYR A O 1
ATOM 644 N N . SER A 1 85 ? 45.807 26.503 -62.994 1.00 57.12 85 SER A N 1
ATOM 645 C CA . SER A 1 85 ? 46.221 27.797 -62.420 1.00 57.12 85 SER A CA 1
ATOM 646 C C . SER A 1 85 ? 46.077 27.873 -60.893 1.00 57.12 85 SER A C 1
ATOM 648 O O . SER A 1 85 ? 46.663 28.752 -60.270 1.00 57.12 85 SER A O 1
ATOM 650 N N . MET A 1 86 ? 45.336 26.942 -60.278 1.00 54.69 86 MET A N 1
ATOM 651 C CA . MET A 1 86 ? 45.149 26.867 -58.823 1.00 54.69 86 MET A CA 1
ATOM 652 C C . MET A 1 86 ? 46.377 26.336 -58.063 1.00 54.69 86 MET A C 1
ATOM 654 O O . MET A 1 86 ? 46.442 26.467 -56.842 1.00 54.69 86 MET A O 1
ATOM 658 N N . TYR A 1 87 ? 47.352 25.732 -58.749 1.00 61.81 87 TYR A N 1
ATOM 659 C CA . TYR A 1 87 ? 48.573 25.227 -58.117 1.00 61.81 87 TYR A CA 1
ATOM 660 C C . TYR A 1 87 ? 49.671 26.290 -58.111 1.00 61.81 87 TYR A C 1
ATOM 662 O O . TYR A 1 87 ? 49.864 26.998 -59.097 1.00 61.81 87 TYR A O 1
ATOM 670 N N . ASN A 1 88 ? 50.431 26.378 -57.016 1.00 73.75 88 ASN A N 1
ATOM 671 C CA . ASN A 1 88 ? 51.530 27.336 -56.930 1.00 73.75 88 ASN A CA 1
ATOM 672 C C . ASN A 1 88 ? 52.662 27.001 -57.930 1.00 73.75 88 ASN A C 1
ATOM 674 O O . ASN A 1 88 ? 52.806 25.868 -58.405 1.00 73.75 88 ASN A O 1
ATOM 678 N N . SER A 1 89 ? 53.501 27.993 -58.224 1.00 71.69 89 SER A N 1
ATOM 679 C CA . SER A 1 89 ? 54.577 27.888 -59.219 1.00 71.69 89 SER A CA 1
ATOM 680 C C . SER A 1 89 ? 55.636 26.827 -58.883 1.00 71.69 89 SER A C 1
ATOM 682 O O . SER A 1 89 ? 56.264 26.267 -59.783 1.00 71.69 89 SER A O 1
ATOM 684 N N . VAL A 1 90 ? 55.820 26.503 -57.600 1.00 71.69 90 VAL A N 1
ATOM 685 C CA . VAL A 1 90 ? 56.741 25.452 -57.143 1.00 71.69 90 VAL A CA 1
ATOM 686 C C . VAL A 1 90 ? 56.177 24.071 -57.472 1.00 71.69 90 VAL A C 1
ATOM 688 O O . VAL A 1 90 ? 56.888 23.234 -58.026 1.00 71.69 90 VAL A O 1
ATOM 691 N N . SER A 1 91 ? 54.891 23.844 -57.199 1.00 69.69 91 SER A N 1
ATOM 692 C CA . SER A 1 91 ? 54.180 22.607 -57.516 1.00 69.69 91 SER A CA 1
ATOM 693 C C . SER A 1 91 ? 54.186 22.334 -59.017 1.00 69.69 91 SER A C 1
ATOM 695 O O . SER A 1 91 ? 54.458 21.209 -59.426 1.00 69.69 91 SER A O 1
ATOM 697 N N . GLN A 1 92 ? 53.971 23.359 -59.847 1.00 71.44 92 GLN A N 1
ATOM 698 C CA . GLN A 1 92 ? 54.012 23.225 -61.308 1.00 71.44 92 GLN A CA 1
ATOM 699 C C . GLN A 1 92 ? 55.401 22.804 -61.817 1.00 71.44 92 GLN A C 1
ATOM 701 O O . GLN A 1 92 ? 55.511 21.859 -62.600 1.00 71.44 92 GLN A O 1
ATOM 706 N N . LYS A 1 93 ? 56.476 23.426 -61.308 1.00 73.56 93 LYS A N 1
ATOM 707 C CA . LYS A 1 93 ? 57.861 23.043 -61.643 1.00 73.56 93 LYS A CA 1
ATOM 708 C C . LYS A 1 93 ? 58.199 21.620 -61.188 1.00 73.56 93 LYS A C 1
ATOM 710 O O . LYS A 1 93 ? 58.892 20.894 -61.901 1.00 73.56 93 LYS A O 1
ATOM 715 N N . LEU A 1 94 ? 57.704 21.203 -60.021 1.00 72.75 94 LEU A N 1
ATOM 716 C CA . LEU A 1 94 ? 57.926 19.854 -59.499 1.00 72.75 94 LEU A CA 1
ATOM 717 C C . LEU A 1 94 ? 57.199 18.794 -60.342 1.00 72.75 94 LEU A C 1
ATOM 719 O O . LEU A 1 94 ? 57.788 17.768 -60.675 1.00 72.75 94 LEU A O 1
ATOM 723 N N . MET A 1 95 ? 55.948 19.064 -60.729 1.00 69.06 95 MET A N 1
ATOM 724 C CA . MET A 1 95 ? 55.155 18.192 -61.600 1.00 69.06 95 MET A CA 1
ATOM 725 C C . MET A 1 95 ? 55.831 18.010 -62.964 1.00 69.06 95 MET A C 1
ATOM 727 O O . MET A 1 95 ? 56.014 16.875 -63.406 1.00 69.06 95 MET A O 1
ATOM 731 N N . ALA A 1 96 ? 56.308 19.099 -63.578 1.00 69.81 96 ALA A N 1
ATOM 732 C CA . ALA A 1 96 ? 57.056 19.040 -64.833 1.00 69.81 96 ALA A CA 1
ATOM 733 C C . ALA A 1 96 ? 58.344 18.201 -64.709 1.00 69.81 96 ALA A C 1
ATOM 735 O O . ALA A 1 96 ? 58.615 17.344 -65.549 1.00 69.81 96 ALA A O 1
ATOM 736 N N . LYS A 1 97 ? 59.109 18.370 -63.618 1.00 73.06 97 LYS A N 1
ATOM 737 C CA . LYS A 1 97 ? 60.346 17.605 -63.360 1.00 73.06 97 LYS A CA 1
ATOM 738 C C . LYS A 1 97 ? 60.100 16.102 -63.161 1.00 73.06 97 LYS A C 1
ATOM 740 O O . LYS A 1 97 ? 60.984 15.298 -63.441 1.00 73.06 97 LYS A O 1
ATOM 745 N N . MET A 1 98 ? 58.904 15.724 -62.709 1.00 65.06 98 MET A N 1
ATOM 746 C CA . MET A 1 98 ? 58.480 14.330 -62.511 1.00 65.06 98 MET A CA 1
ATOM 747 C C . MET A 1 98 ? 57.825 13.711 -63.760 1.00 65.06 98 MET A C 1
ATOM 749 O O . MET A 1 98 ? 57.312 12.592 -63.694 1.00 65.06 98 MET A O 1
ATOM 753 N N . GLY A 1 99 ? 57.869 14.408 -64.902 1.00 65.62 99 GLY A N 1
ATOM 754 C CA . GLY A 1 99 ? 57.373 13.911 -66.185 1.00 65.62 99 GLY A CA 1
ATOM 755 C C . GLY A 1 99 ? 55.860 14.029 -66.367 1.00 65.62 99 GLY A C 1
ATOM 756 O O . GLY A 1 99 ? 55.303 13.313 -67.191 1.00 65.62 99 GLY A O 1
ATOM 757 N N . PHE A 1 100 ? 55.190 14.901 -65.607 1.00 66.19 100 PHE A N 1
ATOM 758 C CA . PHE A 1 100 ? 53.758 15.152 -65.765 1.00 66.19 100 PHE A CA 1
ATOM 759 C C . PHE A 1 100 ? 53.435 15.726 -67.152 1.00 66.19 100 PHE A C 1
ATOM 761 O O . PHE A 1 100 ? 54.052 16.700 -67.586 1.00 66.19 100 PHE A O 1
ATOM 768 N N . ARG A 1 101 ? 52.428 15.151 -67.813 1.00 67.75 101 ARG A N 1
ATOM 769 C CA . ARG A 1 101 ? 51.815 15.665 -69.043 1.00 67.75 101 ARG A CA 1
ATOM 770 C C . ARG A 1 101 ? 50.324 15.858 -68.797 1.00 67.75 101 ARG A C 1
ATOM 772 O O . ARG A 1 101 ? 49.702 15.043 -68.11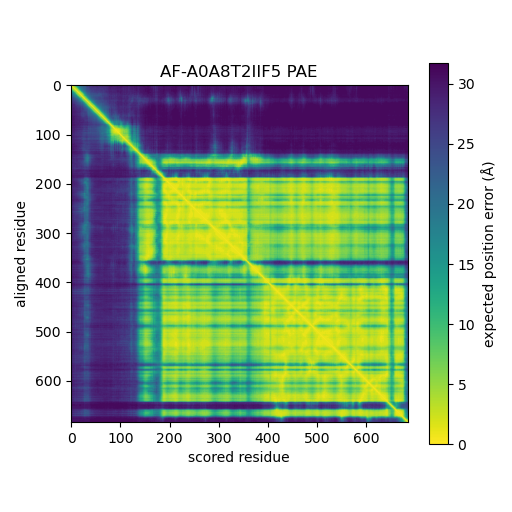5 1.00 67.75 101 ARG A O 1
ATOM 779 N N . GLU A 1 102 ? 49.756 16.943 -69.320 1.00 64.50 102 GLU A N 1
ATOM 780 C CA . GLU A 1 102 ? 48.338 17.252 -69.122 1.00 64.50 102 GLU A CA 1
ATOM 781 C C . GLU A 1 102 ? 47.471 16.112 -69.683 1.00 64.50 102 GLU A C 1
ATOM 783 O O . GLU A 1 102 ? 47.581 15.741 -70.850 1.00 64.50 102 GLU A O 1
ATOM 788 N N . GLY A 1 103 ? 46.642 15.513 -68.824 1.00 66.25 103 GLY A N 1
ATOM 789 C CA . GLY A 1 103 ? 45.821 14.356 -69.180 1.00 66.25 103 GLY A CA 1
ATOM 790 C C . GLY A 1 103 ? 46.498 12.987 -69.029 1.00 66.25 103 GLY A C 1
ATOM 791 O O . GLY A 1 103 ? 45.893 11.993 -69.425 1.00 66.25 103 GLY A O 1
ATOM 792 N N . GLU A 1 104 ? 47.689 12.884 -68.438 1.00 67.06 104 GLU A N 1
ATOM 793 C CA . GLU A 1 104 ? 48.330 11.606 -68.089 1.00 67.06 104 GLU A CA 1
ATOM 794 C C . GLU A 1 104 ? 48.551 11.472 -66.574 1.00 67.06 104 GLU A C 1
ATOM 796 O O . GLU A 1 104 ? 48.534 12.444 -65.819 1.00 67.06 104 GLU A O 1
ATOM 801 N N . GLY A 1 105 ? 48.732 10.236 -66.112 1.00 66.38 105 GLY A N 1
ATOM 802 C CA . GLY A 1 105 ? 49.069 9.940 -64.726 1.00 66.38 105 GLY A CA 1
ATOM 803 C C . GLY A 1 105 ? 50.468 10.415 -64.337 1.00 66.38 105 GLY A C 1
ATOM 804 O O . GLY A 1 105 ? 51.402 10.311 -65.124 1.00 66.38 105 GLY A O 1
ATOM 805 N N . LEU A 1 106 ? 50.662 10.876 -63.101 1.00 68.69 106 LEU A N 1
ATOM 806 C CA . LEU A 1 106 ? 51.979 11.317 -62.623 1.00 68.69 106 LEU A CA 1
ATOM 807 C C . LEU A 1 106 ? 53.032 10.181 -62.670 1.00 68.69 106 LEU A C 1
ATOM 809 O O . LEU A 1 106 ? 52.870 9.155 -62.011 1.00 68.69 106 LEU A O 1
ATOM 813 N N . GLY A 1 107 ? 54.127 10.371 -63.415 1.00 62.12 107 GLY A N 1
ATOM 814 C CA . GLY A 1 107 ? 55.251 9.428 -63.516 1.00 62.12 107 GLY A CA 1
ATOM 815 C C . GLY A 1 107 ? 55.847 9.356 -64.927 1.00 62.12 107 GLY A C 1
ATOM 816 O O . GLY A 1 107 ? 55.188 9.692 -65.903 1.00 62.12 107 GLY A O 1
ATOM 817 N N . LYS A 1 108 ? 57.097 8.882 -65.050 1.00 61.03 108 LYS A N 1
ATOM 818 C CA . LYS A 1 108 ? 57.869 8.863 -66.314 1.00 61.03 108 LYS A CA 1
ATOM 819 C C . LYS A 1 108 ? 57.177 8.130 -67.482 1.00 61.03 108 LYS A C 1
ATOM 821 O O . LYS A 1 108 ? 57.492 8.425 -68.631 1.00 61.03 108 LYS A O 1
ATOM 826 N N . PHE A 1 109 ? 56.264 7.196 -67.200 1.00 67.00 109 PHE A N 1
ATOM 827 C CA . PHE A 1 109 ? 55.506 6.428 -68.197 1.00 67.00 109 PHE A CA 1
ATOM 828 C C . PHE A 1 109 ? 53.990 6.654 -68.110 1.00 67.00 109 PHE A C 1
ATOM 830 O O . PHE A 1 109 ? 53.221 5.809 -68.559 1.00 67.00 109 PHE A O 1
ATOM 837 N N . GLY A 1 110 ? 53.538 7.740 -67.476 1.00 62.28 110 GLY A N 1
ATOM 838 C CA . GLY A 1 110 ? 52.106 7.994 -67.316 1.00 62.28 110 GLY A CA 1
ATOM 839 C C . GLY A 1 110 ? 51.414 7.057 -66.315 1.00 62.28 110 GLY A C 1
ATOM 840 O O . GLY A 1 110 ? 50.190 6.977 -66.304 1.00 62.28 110 GLY A O 1
ATOM 841 N N . GLN A 1 111 ? 52.177 6.325 -65.487 1.00 66.62 111 GLN A N 1
ATOM 842 C CA . GLN A 1 111 ? 51.652 5.251 -64.628 1.00 66.62 111 GLN A CA 1
ATOM 843 C C . GLN A 1 111 ? 50.851 5.727 -63.404 1.00 66.62 111 GLN A C 1
ATOM 845 O O . GLN A 1 111 ? 50.286 4.911 -62.677 1.00 66.62 111 GLN A O 1
ATOM 850 N N . GLY A 1 112 ? 50.861 7.029 -63.117 1.00 65.25 112 GLY A N 1
ATOM 851 C CA . GLY A 1 112 ? 50.100 7.582 -62.004 1.00 65.25 112 GLY A CA 1
ATOM 852 C C . GLY A 1 112 ? 48.595 7.505 -62.249 1.00 65.25 112 GLY A C 1
ATOM 853 O O . GLY A 1 112 ? 48.117 7.299 -63.363 1.00 65.25 112 GLY A O 1
ATOM 854 N N . ARG A 1 113 ? 47.805 7.697 -61.198 1.00 61.03 113 ARG A N 1
ATOM 855 C CA . ARG A 1 113 ? 46.351 7.769 -61.352 1.00 61.03 113 ARG A CA 1
ATOM 856 C C . ARG A 1 113 ? 45.998 9.063 -62.097 1.00 61.03 113 ARG A C 1
ATOM 858 O O . ARG A 1 113 ? 46.428 10.139 -61.690 1.00 61.03 113 ARG A O 1
ATOM 865 N N . LYS A 1 114 ? 45.261 8.941 -63.202 1.00 60.50 114 LYS A N 1
ATOM 866 C CA . LYS A 1 114 ? 44.799 10.068 -64.035 1.00 60.50 114 LYS A CA 1
ATOM 867 C C . LYS A 1 114 ? 43.588 10.784 -63.426 1.00 60.50 114 LYS A C 1
ATOM 869 O O . LYS A 1 114 ? 43.378 11.968 -63.669 1.00 60.50 114 LYS A O 1
ATOM 874 N N . GLU A 1 115 ? 42.818 10.063 -62.620 1.00 55.00 115 GLU A N 1
ATOM 875 C CA . GLU A 1 115 ? 41.636 10.573 -61.933 1.00 55.00 115 GLU A CA 1
ATOM 876 C C . GLU A 1 115 ? 41.943 10.869 -60.466 1.00 55.00 115 GLU A C 1
ATOM 878 O O . GLU A 1 115 ? 42.807 10.228 -59.853 1.00 55.00 115 GLU A O 1
ATOM 883 N N . ILE A 1 116 ? 41.233 11.856 -59.913 1.00 58.22 116 ILE A N 1
ATOM 884 C CA . ILE A 1 116 ? 41.279 12.181 -58.486 1.00 58.22 116 ILE A CA 1
ATOM 885 C C . ILE A 1 116 ? 41.002 10.892 -57.709 1.00 58.22 116 ILE A C 1
ATOM 887 O O . ILE A 1 116 ? 40.155 10.090 -58.102 1.00 58.22 116 ILE A O 1
ATOM 891 N N . VAL A 1 117 ? 41.740 10.663 -56.620 1.00 52.09 117 VAL A N 1
ATOM 892 C CA . VAL A 1 117 ? 41.404 9.580 -55.693 1.00 52.09 117 VAL A CA 1
ATOM 893 C C . VAL A 1 117 ? 40.001 9.871 -55.182 1.00 52.09 117 VAL A C 1
ATOM 895 O O . VAL A 1 117 ? 39.833 10.776 -54.368 1.00 52.09 117 VAL A O 1
ATOM 898 N N . GLU A 1 118 ? 39.010 9.146 -55.705 1.00 49.41 118 GLU A N 1
ATOM 899 C CA . GLU A 1 118 ? 37.635 9.259 -55.238 1.00 49.41 118 GLU A CA 1
ATOM 900 C C . GLU A 1 118 ? 37.644 9.109 -53.722 1.00 49.41 118 GLU A C 1
ATOM 902 O O . GLU A 1 118 ? 38.167 8.134 -53.167 1.00 49.41 118 GLU A O 1
ATOM 907 N N . THR A 1 119 ? 37.126 10.129 -53.045 1.00 44.50 119 THR A N 1
ATOM 908 C CA . THR A 1 119 ? 36.874 10.053 -51.616 1.00 44.50 119 THR A CA 1
ATOM 909 C C . THR A 1 119 ? 35.991 8.844 -51.379 1.00 44.50 119 THR A C 1
ATOM 911 O O . THR A 1 119 ? 34.972 8.681 -52.042 1.00 44.50 119 THR A O 1
ATOM 914 N N . SER A 1 120 ? 36.399 7.979 -50.454 1.00 49.50 120 SER A N 1
ATOM 915 C CA . SER A 1 120 ? 35.602 6.822 -50.067 1.00 49.50 120 SER A CA 1
ATOM 916 C C . SER A 1 120 ? 34.174 7.265 -49.738 1.00 49.50 120 SER A C 1
ATOM 918 O O . SER A 1 120 ? 33.950 7.907 -48.715 1.00 49.50 120 SER A O 1
ATOM 920 N N . ASN A 1 121 ? 33.208 6.875 -50.573 1.00 47.66 121 ASN A N 1
ATOM 921 C CA . ASN A 1 121 ? 31.776 7.068 -50.309 1.00 47.66 121 ASN A CA 1
ATOM 922 C C . ASN A 1 121 ? 31.261 6.120 -49.206 1.00 47.66 121 ASN A C 1
ATOM 924 O O . ASN A 1 121 ? 30.086 6.141 -48.839 1.00 47.66 121 ASN A O 1
ATOM 928 N N . GLN A 1 122 ? 32.143 5.275 -48.662 1.00 48.06 122 GLN A N 1
ATOM 929 C CA . GLN A 1 122 ? 31.847 4.361 -47.572 1.00 48.06 122 GLN A CA 1
ATOM 930 C C . GLN A 1 122 ? 31.626 5.161 -46.276 1.00 48.06 122 GLN A C 1
ATOM 932 O O . GLN A 1 122 ? 32.561 5.710 -45.691 1.00 48.06 122 GLN A O 1
ATOM 937 N N . LYS A 1 123 ? 30.374 5.228 -45.813 1.00 49.28 123 LYS A N 1
ATOM 938 C CA . LYS A 1 123 ? 30.025 5.808 -44.509 1.00 49.28 123 LYS A CA 1
ATOM 939 C C . LYS A 1 123 ? 30.319 4.794 -43.388 1.00 49.28 123 LYS A C 1
ATOM 941 O O . LYS A 1 123 ? 29.733 3.712 -43.352 1.00 49.28 123 LYS A O 1
ATOM 946 N N . GLY A 1 124 ? 31.208 5.158 -42.457 1.00 57.78 124 GLY A N 1
ATOM 947 C CA . GLY A 1 124 ? 31.560 4.370 -41.260 1.00 57.78 124 GLY A CA 1
ATOM 948 C C . GLY A 1 124 ? 32.809 3.477 -41.395 1.00 57.78 124 GLY A C 1
ATOM 949 O O . GLY A 1 124 ? 33.403 3.356 -42.462 1.00 57.78 124 GLY A O 1
ATOM 950 N N . ARG A 1 125 ? 33.236 2.833 -40.295 1.00 51.44 125 ARG A N 1
ATOM 951 C CA . ARG A 1 125 ? 34.425 1.947 -40.246 1.00 51.44 125 ARG A CA 1
ATOM 952 C C . ARG A 1 125 ? 34.089 0.517 -40.698 1.00 51.44 125 ARG A C 1
ATOM 954 O O . ARG A 1 125 ? 34.122 -0.407 -39.894 1.00 51.44 125 ARG A O 1
ATOM 961 N N . ARG A 1 126 ? 33.733 0.327 -41.971 1.00 58.84 126 ARG A N 1
ATOM 962 C CA . ARG A 1 126 ? 33.262 -0.976 -42.501 1.00 58.84 126 ARG A CA 1
ATOM 963 C C . ARG A 1 126 ? 34.343 -1.847 -43.158 1.00 58.84 126 ARG A C 1
ATOM 965 O O . ARG A 1 126 ? 34.022 -2.849 -43.784 1.00 58.84 126 ARG A O 1
ATOM 972 N N . GLY A 1 127 ? 35.619 -1.513 -42.959 1.00 49.09 127 GLY A N 1
ATOM 973 C CA . GLY A 1 127 ? 36.743 -2.238 -43.554 1.00 49.09 127 GLY A CA 1
ATOM 974 C C . GLY A 1 127 ? 36.866 -2.002 -45.065 1.00 49.09 127 GLY A C 1
ATOM 975 O O . GLY A 1 127 ? 35.892 -1.708 -45.761 1.00 49.09 127 GLY A O 1
ATOM 976 N N . LEU A 1 128 ? 38.091 -2.107 -45.579 1.00 44.97 128 LEU A N 1
ATOM 977 C CA . LEU A 1 128 ? 38.376 -1.949 -47.005 1.00 44.97 128 LEU A CA 1
ATOM 978 C C . LEU A 1 128 ? 37.745 -3.112 -47.793 1.00 44.97 128 LEU A C 1
ATOM 980 O O . LEU A 1 128 ? 38.153 -4.257 -47.620 1.00 44.97 128 LEU A O 1
ATOM 984 N N . GLY A 1 129 ? 36.771 -2.814 -48.660 1.00 50.31 129 GLY A N 1
ATOM 985 C CA . GLY A 1 129 ? 36.251 -3.757 -49.664 1.00 50.31 129 GLY A CA 1
ATOM 986 C C . GLY A 1 129 ? 34.894 -4.417 -49.380 1.00 50.31 129 GLY A C 1
ATOM 987 O O . GLY A 1 129 ? 34.446 -5.207 -50.207 1.00 50.31 129 GLY A O 1
ATOM 988 N N . LEU A 1 130 ? 34.210 -4.104 -48.271 1.00 47.66 130 LEU A N 1
ATOM 989 C CA . LEU A 1 130 ? 32.860 -4.627 -48.015 1.00 47.66 130 LEU A CA 1
ATOM 990 C C . LEU A 1 130 ? 31.782 -3.715 -48.628 1.00 47.66 130 LEU A C 1
ATOM 992 O O . LEU A 1 130 ? 31.532 -2.613 -48.132 1.00 47.66 130 LEU A O 1
ATOM 996 N N . VAL A 1 131 ? 31.122 -4.213 -49.678 1.00 51.22 131 VAL A N 1
ATOM 997 C CA . VAL A 1 131 ? 29.974 -3.585 -50.349 1.00 51.22 131 VAL A CA 1
ATOM 998 C C . VAL A 1 131 ? 28.724 -4.440 -50.119 1.00 51.22 131 VAL A C 1
ATOM 1000 O O . VAL A 1 131 ? 28.645 -5.575 -50.586 1.00 51.22 131 VAL A O 1
ATOM 1003 N N . LEU A 1 132 ? 27.737 -3.900 -49.397 1.00 50.56 132 LEU A N 1
ATOM 1004 C CA . LEU A 1 132 ? 26.423 -4.525 -49.210 1.00 50.56 132 LEU A CA 1
ATOM 1005 C C . LEU A 1 132 ? 25.428 -3.912 -50.202 1.00 50.56 132 LEU A C 1
ATOM 1007 O O . LEU A 1 132 ? 25.100 -2.726 -50.110 1.00 50.56 132 LEU A O 1
ATOM 1011 N N . LYS A 1 133 ? 24.929 -4.726 -51.141 1.00 42.91 133 LYS A N 1
ATOM 1012 C CA . LYS A 1 133 ? 23.907 -4.311 -52.114 1.00 42.91 133 LYS A CA 1
ATOM 1013 C C . LYS A 1 133 ? 22.654 -3.816 -51.379 1.00 42.91 133 LYS A C 1
ATOM 1015 O O . LYS A 1 133 ? 22.031 -4.579 -50.652 1.00 42.91 133 LYS A O 1
ATOM 1020 N N . GLY A 1 134 ? 22.292 -2.548 -51.590 1.00 52.03 134 GLY A N 1
ATOM 1021 C CA . GLY A 1 134 ? 21.089 -1.919 -51.019 1.00 52.03 134 GLY A CA 1
ATOM 1022 C C . GLY A 1 134 ? 21.344 -0.632 -50.229 1.00 52.03 134 GLY A C 1
ATOM 1023 O O . GLY A 1 134 ? 20.438 0.187 -50.118 1.00 52.03 134 GLY A O 1
ATOM 1024 N N . PHE A 1 135 ? 22.575 -0.405 -49.761 1.00 47.06 135 PHE A N 1
ATOM 1025 C CA . PHE A 1 135 ? 22.961 0.788 -48.985 1.00 47.06 135 PHE A CA 1
ATOM 1026 C C . PHE A 1 135 ? 23.743 1.842 -49.795 1.00 47.06 135 PHE A C 1
ATOM 1028 O O . PHE A 1 135 ? 24.217 2.825 -49.234 1.00 47.06 135 PHE A O 1
ATOM 1035 N N . GLU A 1 136 ? 23.876 1.646 -51.108 1.00 48.03 136 GLU A N 1
ATOM 1036 C CA . GLU A 1 136 ? 24.639 2.514 -52.025 1.00 48.03 136 GLU A CA 1
ATOM 1037 C C . GLU A 1 136 ? 23.789 3.580 -52.733 1.00 48.03 136 GLU A C 1
ATOM 1039 O O . GLU A 1 136 ? 24.300 4.322 -53.567 1.00 48.03 136 GLU A O 1
ATOM 1044 N N . LYS A 1 137 ? 22.485 3.667 -52.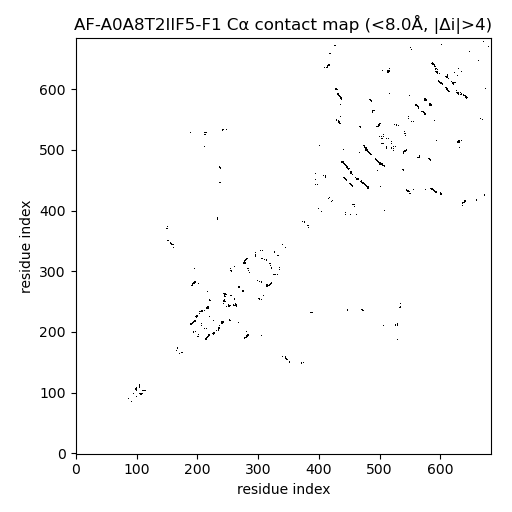449 1.00 48.66 137 LYS A N 1
ATOM 1045 C CA . LYS A 1 137 ? 21.641 4.698 -53.065 1.00 48.66 137 LYS A CA 1
ATOM 1046 C C . LYS A 1 137 ? 21.945 6.062 -52.443 1.00 48.66 137 LYS A C 1
ATOM 1048 O O . LYS A 1 137 ? 21.926 6.199 -51.220 1.00 48.66 137 LYS A O 1
ATOM 1053 N N . GLU A 1 138 ? 22.145 7.080 -53.283 1.00 47.06 138 GLU A N 1
ATOM 1054 C CA . GLU A 1 138 ? 21.921 8.467 -52.872 1.00 47.06 138 GLU A CA 1
ATOM 1055 C C . GLU A 1 138 ? 20.515 8.551 -52.269 1.00 47.06 138 GLU A C 1
ATOM 1057 O O . GLU A 1 138 ? 19.524 8.196 -52.915 1.00 47.06 138 GLU A O 1
ATOM 1062 N N . LEU A 1 139 ? 20.430 8.952 -51.001 1.00 51.12 139 LEU A N 1
ATOM 1063 C CA . LEU A 1 139 ? 19.166 9.132 -50.296 1.00 51.12 139 LEU A CA 1
ATOM 1064 C C . LEU A 1 139 ? 18.498 10.411 -50.815 1.00 51.12 139 LEU A C 1
ATOM 1066 O O . LEU A 1 139 ? 18.432 11.418 -50.121 1.00 51.12 139 LEU A O 1
ATOM 1070 N N . ASN A 1 140 ? 17.968 10.360 -52.036 1.00 57.78 140 ASN A N 1
ATOM 1071 C CA . ASN A 1 140 ? 16.985 11.314 -52.543 1.00 57.78 140 ASN A CA 1
ATOM 1072 C C . ASN A 1 140 ? 15.621 10.999 -51.902 1.00 57.78 140 ASN A C 1
ATOM 1074 O O . ASN A 1 140 ? 14.650 10.690 -52.592 1.00 57.78 140 ASN A O 1
ATOM 1078 N N . ILE A 1 141 ? 15.569 10.978 -50.564 1.00 64.19 141 ILE A N 1
ATOM 1079 C CA . ILE A 1 141 ? 14.348 10.697 -49.805 1.00 64.19 141 ILE A CA 1
ATOM 1080 C C . ILE A 1 141 ? 13.487 11.956 -49.812 1.00 64.19 141 ILE A C 1
ATOM 1082 O O . ILE A 1 141 ? 13.860 12.989 -49.256 1.00 64.19 141 ILE A O 1
ATOM 1086 N N . ASN A 1 142 ? 12.309 11.855 -50.421 1.00 66.44 142 ASN A N 1
ATOM 1087 C CA . ASN A 1 142 ? 11.288 12.886 -50.334 1.00 66.44 142 ASN A CA 1
ATOM 1088 C C . ASN A 1 142 ? 10.389 12.638 -49.113 1.00 66.44 142 ASN A C 1
ATOM 1090 O O . ASN A 1 142 ? 9.352 11.990 -49.221 1.00 66.44 142 ASN A O 1
ATOM 1094 N N . TRP A 1 143 ? 10.777 13.185 -47.962 1.00 70.00 143 TRP A N 1
ATOM 1095 C CA . TRP A 1 143 ? 10.024 13.112 -46.698 1.00 70.00 143 TRP A CA 1
ATOM 1096 C C . TRP A 1 143 ? 8.648 13.804 -46.755 1.00 70.00 143 TRP A C 1
ATOM 1098 O O . TRP A 1 143 ? 7.807 13.589 -45.894 1.00 70.00 143 TRP A O 1
ATOM 1108 N N . ARG A 1 144 ? 8.360 14.601 -47.797 1.00 68.81 144 ARG A N 1
ATOM 1109 C CA . ARG A 1 144 ? 7.050 15.262 -47.975 1.00 68.81 144 ARG A CA 1
ATOM 1110 C C . ARG A 1 144 ? 5.926 14.318 -48.417 1.00 68.81 144 ARG A C 1
ATOM 1112 O O . ARG A 1 144 ? 4.806 14.778 -48.607 1.00 68.81 144 ARG A O 1
ATOM 1119 N N . GLN A 1 145 ? 6.230 13.043 -48.657 1.00 69.62 145 GLN A N 1
ATOM 1120 C CA . GLN A 1 145 ? 5.251 12.007 -49.012 1.00 69.62 145 GLN A CA 1
ATOM 1121 C C . GLN A 1 145 ? 4.853 11.129 -47.814 1.00 69.62 145 GLN A C 1
ATOM 1123 O O . GLN A 1 145 ? 4.193 10.110 -48.009 1.00 69.62 145 GLN A O 1
ATOM 1128 N N . GLU A 1 146 ? 5.251 11.493 -46.592 1.00 73.12 146 GLU A N 1
ATOM 1129 C CA . GLU A 1 146 ? 4.815 10.792 -45.384 1.00 73.12 146 GLU A CA 1
ATOM 1130 C C . GLU A 1 146 ? 3.308 10.992 -45.125 1.00 73.12 146 GLU A C 1
ATOM 1132 O O . GLU A 1 146 ? 2.756 12.050 -45.450 1.00 73.12 146 GLU A O 1
ATOM 1137 N N . PRO A 1 147 ? 2.618 9.972 -44.579 1.00 77.56 147 PRO A N 1
ATOM 1138 C CA . PRO A 1 147 ? 1.217 10.089 -44.199 1.00 77.56 147 PRO A CA 1
ATOM 1139 C C . PRO A 1 147 ? 1.027 11.177 -43.139 1.00 77.56 147 PRO A C 1
ATOM 1141 O O . PRO A 1 147 ? 1.920 11.461 -42.342 1.00 77.56 147 PRO A O 1
ATOM 1144 N N . GLU A 1 148 ? -0.161 11.783 -43.123 1.00 78.44 148 GLU A N 1
ATOM 1145 C CA . GLU A 1 148 ? -0.480 12.821 -42.147 1.00 78.44 148 GLU A CA 1
ATOM 1146 C C . GLU A 1 148 ? -0.357 12.272 -40.724 1.00 78.44 148 GLU A C 1
ATOM 1148 O O . GLU A 1 148 ? -0.891 11.207 -40.412 1.00 78.44 148 GLU A O 1
ATOM 1153 N N . ALA A 1 149 ? 0.313 13.010 -39.844 1.00 76.62 149 ALA A N 1
ATOM 1154 C CA . ALA A 1 149 ? 0.463 12.593 -38.461 1.00 76.62 149 ALA A CA 1
ATOM 1155 C C . ALA A 1 149 ? -0.914 12.550 -37.758 1.00 76.62 149 ALA A C 1
ATOM 1157 O O . ALA A 1 149 ? -1.744 13.453 -37.913 1.00 76.62 149 ALA A O 1
ATOM 1158 N N . THR A 1 150 ? -1.186 11.487 -36.999 1.00 83.94 150 THR A N 1
ATOM 1159 C CA . THR A 1 150 ? -2.462 11.293 -36.286 1.00 83.94 150 THR A CA 1
ATOM 1160 C C . THR A 1 150 ? -2.210 10.823 -34.860 1.00 83.94 150 THR A C 1
ATOM 1162 O O . THR A 1 150 ? -1.152 10.274 -34.584 1.00 83.94 150 THR A O 1
ATOM 1165 N N . ALA A 1 151 ? -3.175 11.016 -33.956 1.00 83.88 151 ALA A N 1
ATOM 1166 C CA . ALA A 1 151 ? -3.120 10.472 -32.596 1.00 83.88 151 ALA A CA 1
ATOM 1167 C C . ALA A 1 151 ? -3.454 8.966 -32.507 1.00 83.88 151 ALA A C 1
ATOM 1169 O O . ALA A 1 151 ? -3.411 8.397 -31.417 1.00 83.88 151 ALA A O 1
ATOM 1170 N N . TYR A 1 152 ? -3.831 8.331 -33.621 1.00 85.12 152 TYR A N 1
ATOM 1171 C CA . TYR A 1 152 ? -4.150 6.908 -33.678 1.00 85.12 152 TYR A CA 1
ATOM 1172 C C . TYR A 1 152 ? -2.922 6.129 -34.141 1.00 85.12 152 TYR A C 1
ATOM 1174 O O . TYR A 1 152 ? -2.321 6.442 -35.166 1.00 85.12 152 TYR A O 1
ATOM 1182 N N . GLU A 1 153 ? -2.565 5.106 -33.374 1.00 85.38 153 GLU A N 1
ATOM 1183 C CA . GLU A 1 153 ? -1.384 4.285 -33.615 1.00 85.38 153 GLU A CA 1
ATOM 1184 C C . GLU A 1 153 ? -1.829 2.847 -33.877 1.00 85.38 153 GLU A C 1
ATOM 1186 O O . GLU A 1 153 ? -2.598 2.270 -33.103 1.00 85.38 153 GLU A O 1
ATOM 1191 N N . GLU A 1 154 ? -1.358 2.271 -34.979 1.00 88.19 154 GLU A N 1
ATOM 1192 C CA . GLU A 1 154 ? -1.559 0.857 -35.278 1.00 88.19 154 GLU A CA 1
ATOM 1193 C C . GLU A 1 154 ? -0.467 0.033 -34.591 1.00 88.19 154 GLU A C 1
ATOM 1195 O O . GLU A 1 154 ? 0.696 0.436 -34.526 1.00 88.19 154 GLU A O 1
ATOM 1200 N N . VAL A 1 155 ? -0.854 -1.117 -34.035 1.00 90.56 155 VAL A N 1
ATOM 1201 C CA . VAL A 1 155 ? 0.067 -2.014 -33.332 1.00 90.56 155 VAL A CA 1
ATOM 1202 C C . VAL A 1 155 ? 0.094 -3.346 -34.052 1.00 90.56 155 VAL A C 1
ATOM 1204 O O . VAL A 1 155 ? -0.858 -4.127 -33.969 1.00 90.56 155 VAL A O 1
ATOM 1207 N N . ASP A 1 156 ? 1.226 -3.621 -34.686 1.00 92.31 156 ASP A N 1
ATOM 1208 C CA . ASP A 1 156 ? 1.508 -4.916 -35.279 1.00 92.31 156 ASP A CA 1
ATOM 1209 C C . ASP A 1 156 ? 2.126 -5.841 -34.233 1.00 92.31 156 ASP A C 1
ATOM 1211 O O . ASP A 1 156 ? 3.113 -5.528 -33.559 1.00 92.31 156 ASP A O 1
ATOM 1215 N N . TRP A 1 157 ? 1.499 -6.999 -34.071 1.00 94.19 157 TRP A N 1
ATOM 1216 C CA . TRP A 1 157 ? 1.956 -8.054 -33.177 1.00 94.19 157 TRP A CA 1
ATOM 1217 C C . TRP A 1 157 ? 2.666 -9.133 -33.980 1.00 94.19 157 TRP A C 1
ATOM 1219 O O . TRP A 1 157 ? 2.263 -9.446 -35.102 1.00 94.19 157 TRP A O 1
ATOM 1229 N N . PHE A 1 158 ? 3.677 -9.758 -33.379 1.00 90.69 158 PHE A N 1
ATOM 1230 C CA . PHE A 1 158 ? 4.167 -11.024 -33.906 1.00 90.69 158 PHE A CA 1
ATOM 1231 C C . PHE A 1 158 ? 3.021 -12.055 -33.925 1.00 90.69 158 PHE A C 1
ATOM 1233 O O . PHE A 1 158 ? 2.099 -11.961 -33.102 1.00 90.69 158 PHE A O 1
ATOM 1240 N N . PRO A 1 159 ? 3.067 -13.042 -34.840 1.00 92.81 159 PRO A N 1
ATOM 1241 C CA . PRO A 1 159 ? 2.200 -14.216 -34.762 1.00 92.81 159 PRO A CA 1
ATOM 1242 C C . PRO A 1 159 ? 2.259 -14.850 -33.368 1.00 92.81 159 PRO A C 1
ATOM 1244 O O . PRO A 1 159 ? 3.234 -14.674 -32.655 1.00 92.81 159 PRO A O 1
ATOM 1247 N N . GLU A 1 160 ? 1.234 -15.579 -32.944 1.00 87.81 160 GLU A N 1
ATOM 1248 C CA . GLU A 1 160 ? 1.322 -16.277 -31.658 1.00 87.81 160 GLU A CA 1
ATOM 1249 C C . GLU A 1 160 ? 2.408 -17.359 -31.719 1.00 87.81 160 GLU A C 1
ATOM 1251 O O . GLU A 1 160 ? 2.531 -18.075 -32.719 1.00 87.81 160 GLU A O 1
ATOM 1256 N N . CYS A 1 161 ? 3.205 -17.467 -30.657 1.00 85.81 161 CYS A N 1
ATOM 1257 C CA . CYS A 1 161 ? 4.229 -18.490 -30.579 1.00 85.81 161 CYS A CA 1
ATOM 1258 C C . CYS A 1 161 ? 3.578 -19.871 -30.469 1.00 85.81 161 CYS A C 1
ATOM 1260 O O . CYS A 1 161 ? 2.919 -20.189 -29.484 1.00 85.81 161 CYS A O 1
ATOM 1262 N N . THR A 1 162 ? 3.756 -20.696 -31.499 1.00 84.31 162 THR A N 1
ATOM 1263 C CA . THR A 1 162 ? 3.266 -22.082 -31.519 1.00 84.31 162 THR A CA 1
ATOM 1264 C C . THR A 1 162 ? 4.332 -23.093 -31.114 1.00 84.31 162 THR A C 1
ATOM 1266 O O . THR A 1 162 ? 4.037 -24.282 -31.022 1.00 84.31 162 THR A O 1
ATOM 1269 N N . THR A 1 163 ? 5.582 -22.655 -30.959 1.00 81.25 163 THR A N 1
ATOM 1270 C CA . THR A 1 163 ? 6.678 -23.507 -30.494 1.00 81.25 163 THR A CA 1
ATOM 1271 C C . THR A 1 163 ? 6.626 -23.601 -28.977 1.00 81.25 163 THR A C 1
ATOM 1273 O O . THR A 1 163 ? 6.266 -22.631 -28.309 1.00 81.25 163 THR A O 1
ATOM 1276 N N . GLU A 1 164 ? 6.974 -24.762 -28.426 1.00 76.38 164 GLU A N 1
ATOM 1277 C CA . GLU A 1 164 ? 7.074 -24.903 -26.976 1.00 76.38 164 GLU A CA 1
ATOM 1278 C C . GLU A 1 164 ? 8.137 -23.944 -26.426 1.00 76.38 164 GLU A C 1
ATOM 1280 O O . GLU A 1 164 ? 9.081 -23.564 -27.126 1.00 76.38 164 GLU A O 1
ATOM 1285 N N . ILE A 1 165 ? 7.952 -23.519 -25.173 1.00 76.19 165 ILE A N 1
ATOM 1286 C CA . ILE A 1 165 ? 9.007 -22.808 -24.451 1.00 76.19 165 ILE A CA 1
ATOM 1287 C C . ILE A 1 165 ? 10.200 -23.767 -24.418 1.00 76.19 165 ILE A C 1
ATOM 1289 O O . ILE A 1 165 ? 10.012 -24.876 -23.913 1.00 76.19 165 ILE A O 1
ATOM 1293 N N . PRO A 1 166 ? 11.379 -23.375 -24.935 1.00 73.81 166 PRO A N 1
ATOM 1294 C CA . PRO A 1 166 ? 12.528 -24.273 -24.970 1.00 73.81 166 PRO A CA 1
ATOM 1295 C C . PRO A 1 166 ? 12.801 -24.833 -23.561 1.00 73.81 166 PRO A C 1
ATOM 1297 O O . PRO A 1 166 ? 12.808 -24.071 -22.591 1.00 73.81 166 PRO A O 1
ATOM 1300 N N . ASP A 1 167 ? 12.914 -26.157 -23.424 1.00 61.56 167 ASP A N 1
ATOM 1301 C CA . ASP A 1 167 ? 13.056 -26.836 -22.125 1.00 61.56 167 ASP A CA 1
ATOM 1302 C C . ASP A 1 167 ? 14.518 -26.902 -21.664 1.00 61.56 167 ASP A C 1
ATOM 1304 O O . ASP A 1 167 ? 15.398 -26.477 -22.386 1.00 61.56 167 ASP A O 1
ATOM 1308 N N . ALA A 1 168 ? 14.818 -27.413 -20.466 1.00 50.09 168 ALA A N 1
ATOM 1309 C CA . ALA A 1 168 ? 16.181 -27.406 -19.918 1.00 50.09 168 ALA A CA 1
ATOM 1310 C C . ALA A 1 168 ? 17.168 -28.401 -20.572 1.00 50.09 168 ALA A C 1
ATOM 1312 O O . ALA A 1 168 ? 18.351 -28.338 -20.261 1.00 50.09 168 ALA A O 1
ATOM 1313 N N . ASP A 1 169 ? 16.729 -29.319 -21.435 1.00 57.41 169 ASP A N 1
ATOM 1314 C CA . ASP A 1 169 ? 17.627 -30.211 -22.187 1.00 57.41 169 ASP A CA 1
ATOM 1315 C C . ASP A 1 169 ? 17.901 -29.636 -23.595 1.00 57.41 169 ASP A C 1
ATOM 1317 O O . ASP A 1 169 ? 18.994 -29.808 -24.140 1.00 57.41 169 ASP A O 1
ATOM 1321 N N . GLU A 1 170 ? 16.957 -28.859 -24.142 1.00 58.38 170 GLU A N 1
ATOM 1322 C CA . GLU A 1 170 ? 17.125 -27.946 -25.285 1.00 58.38 170 GLU A CA 1
ATOM 1323 C C . GLU A 1 170 ? 17.855 -26.636 -24.886 1.00 58.38 170 GLU A C 1
ATOM 1325 O O . GLU A 1 170 ? 18.610 -26.054 -25.669 1.00 58.38 170 GLU A O 1
ATOM 1330 N N . LEU A 1 171 ? 17.698 -26.230 -23.624 1.00 58.22 171 LEU A N 1
ATOM 1331 C CA . LEU A 1 171 ? 18.336 -25.144 -22.879 1.00 58.22 171 LEU A CA 1
ATOM 1332 C C . LEU A 1 171 ? 19.107 -25.731 -21.693 1.00 58.22 171 LEU A C 1
ATOM 1334 O O . LEU A 1 171 ? 18.803 -25.413 -20.543 1.00 58.22 171 LEU A O 1
ATOM 1338 N N . SER A 1 172 ? 20.154 -26.526 -21.903 1.00 47.03 172 SER A N 1
ATOM 1339 C CA . SER A 1 172 ? 21.033 -26.971 -20.803 1.00 47.03 172 SER A CA 1
ATOM 1340 C C . SER A 1 172 ? 21.827 -25.839 -20.116 1.00 47.03 172 SER A C 1
ATOM 1342 O O . SER A 1 172 ? 22.935 -26.073 -19.649 1.00 47.03 172 SER A O 1
ATOM 1344 N N . ASP A 1 173 ? 21.251 -24.633 -20.081 1.00 44.25 173 ASP A N 1
ATOM 1345 C CA . ASP A 1 173 ? 21.150 -23.712 -18.952 1.00 44.25 173 ASP A CA 1
ATOM 1346 C C . ASP A 1 173 ? 19.789 -22.930 -18.984 1.00 44.25 173 ASP A C 1
ATOM 1348 O O . ASP A 1 173 ? 19.776 -21.811 -19.489 1.00 44.25 173 ASP A O 1
ATOM 1352 N N . TRP A 1 174 ? 18.655 -23.455 -18.451 1.00 44.50 174 TRP A N 1
ATOM 1353 C CA . TRP A 1 174 ? 17.736 -22.774 -17.477 1.00 44.50 174 TRP A CA 1
ATOM 1354 C C . TRP A 1 174 ? 16.246 -23.248 -17.348 1.00 44.50 174 TRP A C 1
ATOM 1356 O O . TRP A 1 174 ? 15.461 -23.231 -18.283 1.00 44.50 174 TRP A O 1
ATOM 1366 N N . MET A 1 175 ? 15.914 -23.563 -16.075 1.00 36.50 175 MET A N 1
ATOM 1367 C CA . MET A 1 175 ? 14.711 -23.754 -15.202 1.00 36.50 175 MET A CA 1
ATOM 1368 C C . MET A 1 175 ? 13.201 -23.588 -15.606 1.00 36.50 175 MET A C 1
ATOM 1370 O O . MET A 1 175 ? 12.804 -22.842 -16.487 1.00 36.50 175 MET A O 1
ATOM 1374 N N . THR A 1 176 ? 12.378 -24.257 -14.766 1.00 46.41 176 THR A N 1
ATOM 1375 C CA . THR A 1 176 ? 11.005 -24.839 -14.767 1.00 46.41 176 THR A CA 1
ATOM 1376 C C . THR A 1 176 ? 9.709 -23.985 -14.744 1.00 46.41 176 THR A C 1
ATOM 1378 O O . THR A 1 176 ? 9.640 -22.893 -14.185 1.00 46.41 176 THR A O 1
ATOM 1381 N N . VAL A 1 177 ? 8.616 -24.619 -15.230 1.00 42.50 177 VAL A N 1
ATOM 1382 C CA . VAL A 1 177 ? 7.229 -24.119 -15.442 1.00 42.50 177 VAL A CA 1
ATOM 1383 C C . VAL A 1 177 ? 6.227 -24.528 -14.333 1.00 42.50 177 VAL A C 1
ATOM 1385 O O . VAL A 1 177 ? 6.285 -25.638 -13.802 1.00 42.50 177 VAL A O 1
ATOM 1388 N N . GLY A 1 178 ? 5.249 -23.659 -14.017 1.00 43.25 178 GLY A N 1
ATOM 1389 C CA . GLY A 1 178 ? 4.115 -23.914 -13.101 1.00 43.25 178 GLY A CA 1
ATOM 1390 C C . GLY A 1 178 ? 2.723 -23.868 -13.774 1.00 43.25 178 GLY A C 1
ATOM 1391 O O . GLY A 1 178 ? 2.571 -23.329 -14.864 1.00 43.25 178 GLY A O 1
ATOM 1392 N N . LYS A 1 179 ? 1.684 -24.434 -13.127 1.00 39.44 179 LYS A N 1
ATOM 1393 C CA . LYS A 1 179 ? 0.301 -24.546 -13.668 1.00 39.44 179 LYS A CA 1
ATOM 1394 C C . LYS A 1 179 ? -0.544 -23.258 -13.558 1.00 39.44 179 LYS A C 1
ATOM 1396 O O . LYS A 1 179 ? -0.481 -22.549 -12.554 1.00 39.44 179 LYS A O 1
ATOM 1401 N N . GLN A 1 180 ? -1.429 -23.056 -14.545 1.00 36.25 180 GLN A N 1
ATOM 1402 C CA . GLN A 1 180 ? -2.396 -21.949 -14.680 1.00 36.25 180 GLN A CA 1
ATOM 1403 C C . GLN A 1 180 ? -3.437 -21.883 -13.536 1.00 36.25 180 GLN A C 1
ATOM 1405 O O . GLN A 1 180 ? -3.916 -22.910 -13.047 1.00 36.25 180 GLN A O 1
ATOM 1410 N N . ARG A 1 181 ? -3.815 -20.661 -13.126 1.00 41.72 181 ARG A N 1
ATOM 1411 C CA . ARG A 1 181 ? -4.790 -20.356 -12.054 1.00 41.72 181 ARG A CA 1
ATOM 1412 C C . ARG A 1 181 ? -5.931 -19.445 -12.552 1.00 41.72 181 ARG A C 1
ATOM 1414 O O . ARG A 1 181 ? -5.742 -18.733 -13.533 1.00 41.72 181 ARG A O 1
ATOM 1421 N N . PRO A 1 182 ? -7.107 -19.445 -11.888 1.00 36.75 182 PRO A N 1
ATOM 1422 C CA . PRO A 1 182 ? -8.277 -18.678 -12.322 1.00 36.75 182 PRO A CA 1
ATOM 1423 C C . PRO A 1 182 ? -8.175 -17.175 -11.992 1.00 36.75 182 PRO A C 1
ATOM 1425 O O . PRO A 1 182 ? -7.430 -16.784 -11.094 1.00 36.75 182 PRO A O 1
ATOM 1428 N N . LYS A 1 183 ? -8.967 -16.360 -12.715 1.00 38.22 183 LYS A N 1
ATOM 1429 C CA . LYS A 1 183 ? -9.052 -14.883 -12.643 1.00 38.22 183 LYS A CA 1
ATOM 1430 C C . LYS A 1 183 ? -9.026 -14.336 -11.205 1.00 38.22 183 LYS A C 1
ATOM 1432 O O . LYS A 1 183 ? -9.861 -14.707 -10.378 1.00 38.22 183 LYS A O 1
ATOM 1437 N N . GLU A 1 184 ? -8.081 -13.428 -10.943 1.00 40.47 184 GLU A N 1
ATOM 1438 C CA . GLU A 1 184 ? -7.935 -12.705 -9.672 1.00 40.47 184 GLU A CA 1
ATOM 1439 C C . GLU A 1 184 ? -9.169 -11.841 -9.364 1.00 40.47 184 GLU A C 1
ATOM 1441 O O . GLU A 1 184 ? -9.809 -11.278 -10.253 1.00 40.47 184 GLU A O 1
ATOM 1446 N N . ARG A 1 185 ? -9.525 -11.775 -8.075 1.00 41.84 185 ARG A N 1
ATOM 1447 C CA . ARG A 1 185 ? -10.612 -10.935 -7.561 1.00 41.84 185 ARG A CA 1
ATOM 1448 C C . ARG A 1 185 ? -10.166 -9.470 -7.574 1.00 41.84 185 ARG A C 1
ATOM 1450 O O . ARG A 1 185 ? -9.053 -9.159 -7.172 1.00 41.84 185 ARG A O 1
ATOM 1457 N N . ASP A 1 186 ? -11.082 -8.576 -7.933 1.00 46.06 186 ASP A N 1
ATOM 1458 C CA . ASP A 1 186 ? -10.908 -7.115 -8.085 1.00 46.06 186 ASP A CA 1
ATOM 1459 C C . ASP A 1 186 ? -10.493 -6.360 -6.787 1.00 46.06 186 ASP A C 1
ATOM 1461 O O . ASP A 1 186 ? -10.403 -5.133 -6.748 1.00 46.06 186 ASP A O 1
ATOM 1465 N N . SER A 1 187 ? -10.247 -7.074 -5.679 1.00 54.34 187 SER A N 1
ATOM 1466 C CA . SER A 1 187 ? -9.891 -6.499 -4.375 1.00 54.34 187 SER A CA 1
ATOM 1467 C C . SER A 1 187 ? -8.401 -6.228 -4.187 1.00 54.34 187 SER A C 1
ATOM 1469 O O . SER A 1 187 ? -8.040 -5.490 -3.266 1.00 54.34 187 SER A O 1
ATOM 1471 N N . ASP A 1 188 ? -7.529 -6.762 -5.037 1.00 80.62 188 ASP A N 1
ATOM 1472 C CA . ASP A 1 188 ? -6.096 -6.831 -4.737 1.00 80.62 188 ASP A CA 1
ATOM 1473 C C . ASP A 1 188 ? -5.333 -5.562 -5.169 1.00 80.62 188 ASP A C 1
ATOM 1475 O O . ASP A 1 188 ? -5.835 -4.715 -5.918 1.00 80.62 188 ASP A O 1
ATOM 1479 N N . LEU A 1 189 ? -4.152 -5.333 -4.583 1.00 92.88 189 LEU A N 1
ATOM 1480 C CA . LEU A 1 189 ? -3.270 -4.228 -4.980 1.00 92.88 189 LEU A CA 1
ATOM 1481 C C . LEU A 1 189 ? -2.663 -4.509 -6.350 1.00 92.88 189 LEU A C 1
ATOM 1483 O O . LEU A 1 189 ? -2.183 -5.612 -6.593 1.00 92.88 189 LEU A O 1
ATOM 1487 N N . LEU A 1 190 ? -2.581 -3.484 -7.197 1.00 96.38 190 LEU A N 1
ATOM 1488 C CA . LEU A 1 190 ? -1.787 -3.551 -8.416 1.00 96.38 190 LEU A CA 1
ATOM 1489 C C . LEU A 1 190 ? -0.299 -3.399 -8.077 1.00 96.38 190 LEU A C 1
ATOM 1491 O O . LEU A 1 190 ? 0.182 -2.305 -7.795 1.00 96.38 190 LEU A O 1
ATOM 1495 N N . TYR A 1 191 ? 0.432 -4.503 -8.127 1.00 98.12 191 TYR A N 1
ATOM 1496 C CA . TYR A 1 191 ? 1.893 -4.514 -8.043 1.00 98.12 191 TYR A CA 1
ATOM 1497 C C . TYR A 1 191 ? 2.547 -4.265 -9.398 1.00 98.12 191 TYR A C 1
ATOM 1499 O O . TYR A 1 191 ? 2.193 -4.952 -10.358 1.00 98.12 191 TYR A O 1
ATOM 1507 N N . PHE A 1 192 ? 3.528 -3.367 -9.451 1.00 98.62 192 PHE A N 1
ATOM 1508 C CA . PHE A 1 192 ? 4.357 -3.125 -10.633 1.00 98.62 192 PHE A CA 1
ATOM 1509 C C . PHE A 1 192 ? 5.833 -2.933 -10.261 1.00 98.62 192 PHE A C 1
ATOM 1511 O O . PHE A 1 192 ? 6.142 -2.580 -9.121 1.00 98.62 192 PHE A O 1
ATOM 1518 N N . ALA A 1 193 ? 6.734 -3.161 -11.216 1.00 98.62 193 ALA A N 1
ATOM 1519 C CA . ALA A 1 193 ? 8.159 -2.854 -11.080 1.00 98.62 193 ALA A CA 1
ATOM 1520 C C . ALA A 1 193 ? 8.612 -1.835 -12.135 1.00 98.62 193 ALA A C 1
ATOM 1522 O O . ALA A 1 193 ? 8.088 -1.837 -13.249 1.00 98.62 193 ALA A O 1
ATOM 1523 N N . ASP A 1 194 ? 9.579 -0.988 -11.785 1.00 98.38 194 ASP A N 1
ATOM 1524 C CA . ASP A 1 194 ? 10.159 0.032 -12.666 1.00 98.38 194 ASP A CA 1
ATOM 1525 C C . ASP A 1 194 ? 11.692 0.011 -12.545 1.00 98.38 194 ASP A C 1
ATOM 1527 O O . ASP A 1 194 ? 12.254 0.362 -11.503 1.00 98.38 194 ASP A O 1
ATOM 1531 N N . VAL A 1 195 ? 12.378 -0.485 -13.576 1.00 97.81 195 VAL A N 1
ATOM 1532 C CA . VAL A 1 195 ? 13.824 -0.767 -13.534 1.00 97.81 195 VAL A CA 1
ATOM 1533 C C . VAL A 1 195 ? 14.576 0.091 -14.546 1.00 97.81 195 VAL A C 1
ATOM 1535 O O . VAL A 1 195 ? 14.103 0.319 -15.655 1.00 97.81 195 VAL A O 1
ATOM 1538 N N . CYS A 1 196 ? 15.762 0.570 -14.161 1.00 94.81 196 CYS A N 1
ATOM 1539 C CA . CYS A 1 196 ? 16.560 1.527 -14.934 1.00 94.81 196 CYS A CA 1
ATOM 1540 C C . CYS A 1 196 ? 15.776 2.802 -15.277 1.00 94.81 196 CYS A C 1
ATOM 1542 O O . CYS A 1 196 ? 15.894 3.335 -16.375 1.00 94.81 196 CYS A O 1
ATOM 1544 N N . ALA A 1 197 ? 14.949 3.256 -14.335 1.00 88.75 197 ALA A N 1
ATOM 1545 C CA . ALA A 1 197 ? 13.865 4.188 -14.609 1.00 88.75 197 ALA A CA 1
ATOM 1546 C C . ALA A 1 197 ? 13.988 5.531 -13.883 1.00 88.75 197 ALA A C 1
ATOM 1548 O O . ALA A 1 197 ? 13.011 6.275 -13.802 1.00 88.75 197 ALA A O 1
ATOM 1549 N N . GLY A 1 198 ? 15.154 5.866 -13.323 1.00 90.62 198 GLY A N 1
ATOM 1550 C CA . GLY A 1 198 ? 15.349 7.193 -12.743 1.00 90.62 198 GLY A CA 1
ATOM 1551 C C . GLY A 1 198 ? 15.166 8.291 -13.809 1.00 90.62 198 GLY A C 1
ATOM 1552 O O . GLY A 1 198 ? 15.662 8.138 -14.926 1.00 90.62 198 GLY A O 1
ATOM 1553 N N . PRO A 1 199 ? 14.426 9.383 -13.523 1.00 94.38 199 PRO A N 1
ATOM 1554 C CA . PRO A 1 199 ? 13.950 9.832 -12.208 1.00 94.38 199 PRO A CA 1
ATOM 1555 C C . PRO A 1 199 ? 12.593 9.269 -11.733 1.00 94.38 199 PRO A C 1
ATOM 1557 O O . PRO A 1 199 ? 12.165 9.613 -10.632 1.00 94.38 199 PRO A O 1
ATOM 1560 N N . GLY A 1 200 ? 11.924 8.408 -12.505 1.00 94.38 200 GLY A N 1
ATOM 1561 C CA . GLY A 1 200 ? 10.698 7.698 -12.103 1.00 94.38 200 GLY A CA 1
ATOM 1562 C C . GLY A 1 200 ? 9.422 8.100 -12.853 1.00 94.38 200 GLY A C 1
ATOM 1563 O O . GLY A 1 200 ? 8.327 7.928 -12.322 1.00 94.38 200 GLY A O 1
ATOM 1564 N N . GLY A 1 201 ? 9.525 8.649 -14.068 1.00 93.06 201 GLY A N 1
ATOM 1565 C CA . GLY A 1 201 ? 8.365 9.161 -14.817 1.00 93.06 201 GLY A CA 1
ATOM 1566 C C . GLY A 1 201 ? 7.279 8.112 -15.105 1.00 93.06 201 GLY A C 1
ATOM 1567 O O . GLY A 1 201 ? 6.087 8.401 -14.984 1.00 93.06 201 GLY A O 1
ATOM 1568 N N . PHE A 1 202 ? 7.670 6.873 -15.419 1.00 95.25 202 PHE A N 1
ATOM 1569 C CA . PHE A 1 202 ? 6.731 5.761 -15.602 1.00 95.25 202 PHE A CA 1
ATOM 1570 C C . PHE A 1 202 ? 5.981 5.427 -14.310 1.00 95.25 202 PHE A C 1
ATOM 1572 O O . PHE A 1 202 ? 4.749 5.332 -14.303 1.00 95.25 202 PHE A O 1
ATOM 1579 N N . SER A 1 203 ? 6.703 5.334 -13.194 1.00 97.31 203 SER A N 1
ATOM 1580 C CA . SER A 1 203 ? 6.112 5.166 -11.867 1.00 97.31 203 SER A CA 1
ATOM 1581 C C . SER A 1 203 ? 5.162 6.304 -11.480 1.00 97.31 203 SER A C 1
ATOM 1583 O O . SER A 1 203 ? 4.083 6.030 -10.948 1.00 97.31 203 SER A O 1
ATOM 1585 N N . GLU A 1 204 ? 5.502 7.565 -11.776 1.00 95.12 204 GLU A N 1
ATOM 1586 C CA . GLU A 1 204 ? 4.612 8.710 -11.528 1.00 95.12 204 GLU A CA 1
ATOM 1587 C C . GLU A 1 204 ? 3.276 8.530 -12.268 1.00 95.12 204 GLU A C 1
ATOM 1589 O O . GLU A 1 204 ? 2.213 8.672 -11.660 1.00 95.12 204 GLU A O 1
ATOM 1594 N N . TYR A 1 205 ? 3.303 8.138 -13.547 1.00 93.88 205 TYR A N 1
ATOM 1595 C CA . TYR A 1 205 ? 2.087 7.895 -14.329 1.00 93.88 205 TYR A CA 1
ATOM 1596 C C . TYR A 1 205 ? 1.205 6.792 -13.727 1.00 93.88 205 TYR A C 1
ATOM 1598 O O . TYR A 1 205 ? -0.001 6.992 -13.533 1.00 93.88 205 TYR A O 1
ATOM 1606 N N . VAL A 1 206 ? 1.791 5.632 -13.403 1.00 96.00 206 VAL A N 1
ATOM 1607 C CA . VAL A 1 206 ? 1.041 4.493 -12.849 1.00 96.00 206 VAL A CA 1
ATOM 1608 C C . VAL A 1 206 ? 0.380 4.879 -11.527 1.00 96.00 206 VAL A C 1
ATOM 1610 O O . VAL A 1 206 ? -0.809 4.616 -11.322 1.00 96.00 206 VAL A O 1
ATOM 1613 N N . LEU A 1 207 ? 1.122 5.544 -10.642 1.00 96.00 207 LEU A N 1
ATOM 1614 C CA . LEU A 1 207 ? 0.629 5.955 -9.331 1.00 96.00 207 LEU A CA 1
ATOM 1615 C C . LEU A 1 207 ? -0.390 7.095 -9.414 1.00 96.00 207 LEU A C 1
ATOM 1617 O O . LEU A 1 207 ? -1.358 7.087 -8.658 1.00 96.00 207 LEU A O 1
ATOM 1621 N N . TRP A 1 208 ? -0.250 8.033 -10.351 1.00 93.19 208 TRP A N 1
ATOM 1622 C CA . TRP A 1 208 ? -1.281 9.038 -10.620 1.00 93.19 208 TRP A CA 1
ATOM 1623 C C . TRP A 1 208 ? -2.588 8.377 -11.084 1.00 93.19 208 TRP A C 1
ATOM 1625 O O . TRP A 1 208 ? -3.664 8.675 -10.558 1.00 93.19 208 TRP A O 1
ATOM 1635 N N . ARG A 1 209 ? -2.500 7.418 -12.017 1.00 92.69 209 ARG A N 1
ATOM 1636 C CA . ARG A 1 209 ? -3.673 6.735 -12.580 1.00 92.69 209 ARG A CA 1
ATOM 1637 C C . ARG A 1 209 ? -4.374 5.839 -11.562 1.00 92.69 209 ARG A C 1
ATOM 1639 O O . ARG A 1 209 ? -5.603 5.782 -11.530 1.00 92.69 209 ARG A O 1
ATOM 1646 N N . LYS A 1 210 ? -3.608 5.091 -10.768 1.00 93.88 210 LYS A N 1
ATOM 1647 C CA . LYS A 1 210 ? -4.136 4.061 -9.856 1.00 93.88 210 LYS A CA 1
ATOM 1648 C C . LYS A 1 210 ? -4.312 4.551 -8.423 1.00 93.88 210 LYS A C 1
ATOM 1650 O O . LYS A 1 210 ? -5.032 3.907 -7.651 1.00 93.88 210 LYS A O 1
ATOM 1655 N N . LYS A 1 211 ? -3.716 5.695 -8.077 1.00 93.50 211 LYS A N 1
ATOM 1656 C CA . LYS A 1 211 ? -3.673 6.240 -6.718 1.00 93.50 211 LYS A CA 1
ATOM 1657 C C . LYS A 1 211 ? -3.159 5.176 -5.740 1.00 93.50 211 LYS A C 1
ATOM 1659 O O . LYS A 1 211 ? -2.291 4.373 -6.066 1.00 93.50 211 LYS A O 1
ATOM 1664 N N . TRP A 1 212 ? -3.768 5.111 -4.564 1.00 94.88 212 TRP A N 1
ATOM 1665 C CA . TRP A 1 212 ? -3.475 4.169 -3.488 1.00 94.88 212 TRP A CA 1
ATOM 1666 C C . TRP A 1 212 ? -3.820 2.694 -3.760 1.00 94.88 212 TRP A C 1
ATOM 1668 O O . TRP A 1 212 ? -3.605 1.848 -2.895 1.00 94.88 212 TRP A O 1
ATOM 1678 N N . HIS A 1 213 ? -4.315 2.355 -4.954 1.00 95.44 213 HIS A N 1
ATOM 1679 C CA . HIS A 1 213 ? -4.586 0.968 -5.346 1.00 95.44 213 HIS A CA 1
ATOM 1680 C C . HIS A 1 213 ? -3.381 0.275 -5.994 1.00 95.44 213 HIS A C 1
ATOM 1682 O O . HIS A 1 213 ? -3.535 -0.840 -6.497 1.00 95.44 213 HIS A O 1
ATOM 1688 N N . ALA A 1 214 ? -2.212 0.917 -6.011 1.00 96.69 214 ALA A N 1
ATOM 1689 C CA . ALA A 1 214 ? -0.983 0.367 -6.563 1.00 96.69 214 ALA A CA 1
ATOM 1690 C C . ALA A 1 214 ? 0.180 0.435 -5.565 1.00 96.69 214 ALA A C 1
ATOM 1692 O O . ALA A 1 214 ? 0.218 1.309 -4.700 1.00 96.69 214 ALA A O 1
ATOM 1693 N N . LYS A 1 215 ? 1.125 -0.494 -5.718 1.00 97.62 215 LYS A N 1
ATOM 1694 C CA . LYS A 1 215 ? 2.417 -0.530 -5.025 1.00 97.62 215 LYS A CA 1
ATOM 1695 C C . LYS A 1 215 ? 3.505 -0.755 -6.071 1.00 97.62 215 LYS A C 1
ATOM 1697 O O . LYS A 1 215 ? 3.444 -1.742 -6.807 1.00 97.62 215 LYS A O 1
ATOM 1702 N N . GLY A 1 216 ? 4.472 0.153 -6.126 1.00 98.00 216 GLY A N 1
ATOM 1703 C CA . GLY A 1 216 ? 5.594 0.077 -7.058 1.00 98.00 216 GLY A CA 1
ATOM 1704 C C . GLY A 1 216 ? 6.906 -0.289 -6.375 1.00 98.00 216 GLY A C 1
ATOM 1705 O O . GLY A 1 216 ? 7.154 0.133 -5.243 1.00 98.00 216 GLY A O 1
ATOM 1706 N N . PHE A 1 217 ? 7.743 -1.041 -7.084 1.00 98.25 217 PHE A N 1
ATOM 1707 C CA . PHE A 1 217 ? 9.106 -1.387 -6.677 1.00 98.25 217 PHE A CA 1
ATOM 1708 C C . PHE A 1 217 ? 10.094 -0.893 -7.731 1.00 98.25 217 PHE A C 1
ATOM 1710 O O . PHE A 1 217 ? 9.908 -1.161 -8.917 1.00 98.25 217 PHE A O 1
ATOM 1717 N N . GLY A 1 218 ? 11.133 -0.177 -7.312 1.00 97.75 218 GLY A N 1
ATOM 1718 C CA . GLY A 1 218 ? 12.075 0.459 -8.230 1.00 97.75 218 GLY A CA 1
ATOM 1719 C C . GLY A 1 218 ? 13.501 -0.019 -8.054 1.00 97.75 218 GLY A C 1
ATOM 1720 O O . GLY A 1 218 ? 13.937 -0.169 -6.920 1.00 97.75 218 GLY A O 1
ATOM 1721 N N . MET A 1 219 ? 14.253 -0.165 -9.143 1.00 98.06 219 MET A N 1
ATOM 1722 C CA . MET A 1 219 ? 15.714 -0.294 -9.089 1.00 98.06 219 MET A CA 1
ATOM 1723 C C . MET A 1 219 ? 16.343 0.530 -10.209 1.00 98.06 219 MET A C 1
ATOM 1725 O O . MET A 1 219 ? 16.028 0.343 -11.378 1.00 98.06 219 MET A O 1
ATOM 1729 N N . THR A 1 220 ? 17.231 1.455 -9.867 1.00 97.38 220 THR A N 1
ATOM 1730 C CA . THR A 1 220 ? 17.972 2.275 -10.833 1.00 97.38 220 THR A CA 1
ATOM 1731 C C . THR A 1 220 ? 19.346 2.594 -10.264 1.00 97.38 220 THR A C 1
ATOM 1733 O O . THR A 1 220 ? 19.527 2.525 -9.050 1.00 97.38 220 THR A O 1
ATOM 1736 N N . LEU A 1 221 ? 20.299 2.965 -11.119 1.00 96.38 221 LEU A N 1
ATOM 1737 C CA . LEU A 1 221 ? 21.615 3.408 -10.668 1.00 96.38 221 LEU A CA 1
ATOM 1738 C C . LEU A 1 221 ? 21.487 4.632 -9.756 1.00 96.38 221 LEU A C 1
ATOM 1740 O O . LEU A 1 221 ? 20.800 5.599 -10.097 1.00 96.38 221 LEU A O 1
ATOM 1744 N N . LYS A 1 222 ? 22.207 4.617 -8.633 1.00 94.00 222 LYS A N 1
ATOM 1745 C CA . LYS A 1 222 ? 22.376 5.816 -7.809 1.00 94.00 222 LYS A CA 1
ATOM 1746 C C . LYS A 1 222 ? 23.140 6.908 -8.554 1.00 94.00 222 LYS A C 1
ATOM 1748 O O . LYS A 1 222 ? 23.956 6.646 -9.438 1.00 94.00 222 LYS A O 1
ATOM 1753 N N . GLY A 1 223 ? 22.934 8.150 -8.122 1.00 92.44 223 GLY A N 1
ATOM 1754 C CA . GLY A 1 223 ? 23.651 9.320 -8.623 1.00 92.44 223 GLY A CA 1
ATOM 1755 C C . GLY A 1 223 ? 22.723 10.328 -9.304 1.00 92.44 223 GLY A C 1
ATOM 1756 O O . GLY A 1 223 ? 21.572 10.466 -8.899 1.00 92.44 223 GLY A O 1
ATOM 1757 N N . PRO A 1 224 ? 23.196 11.068 -10.322 1.00 89.75 224 PRO A N 1
ATOM 1758 C CA . PRO A 1 224 ? 22.423 12.156 -10.934 1.00 89.75 224 PRO A CA 1
ATOM 1759 C C . PRO A 1 224 ? 21.081 11.729 -11.547 1.00 89.75 224 PRO A C 1
ATOM 1761 O O . PRO A 1 224 ? 20.148 12.531 -11.602 1.00 89.75 224 PRO A O 1
ATOM 1764 N N . ASN A 1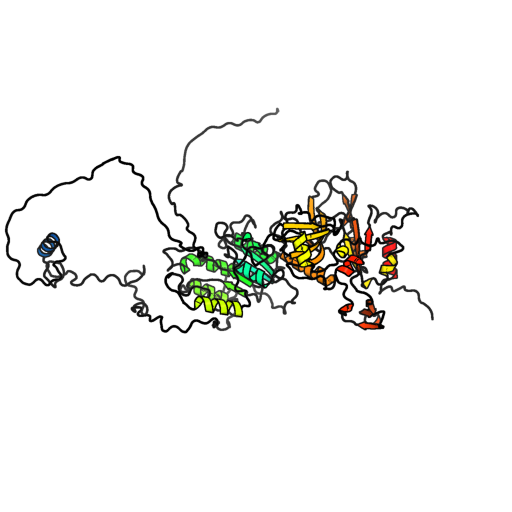 225 ? 20.994 10.468 -11.982 1.00 86.31 225 ASN A N 1
ATOM 1765 C CA . ASN A 1 225 ? 19.823 9.870 -12.623 1.00 86.31 225 ASN A CA 1
ATOM 1766 C C . ASN A 1 225 ? 19.109 8.870 -11.696 1.00 86.31 225 ASN A C 1
ATOM 1768 O O . ASN A 1 225 ? 18.519 7.905 -12.174 1.00 86.31 225 ASN A O 1
ATOM 1772 N N . ASP A 1 226 ? 19.197 9.063 -10.379 1.00 95.62 226 ASP A N 1
ATOM 1773 C CA . ASP A 1 226 ? 18.424 8.293 -9.401 1.00 95.62 226 ASP A CA 1
ATOM 1774 C C . ASP A 1 226 ? 16.938 8.715 -9.412 1.00 95.62 226 ASP A C 1
ATOM 1776 O O . ASP A 1 226 ? 16.563 9.726 -10.013 1.00 95.62 226 ASP A O 1
ATOM 1780 N N . PHE A 1 227 ? 16.075 7.947 -8.747 1.00 95.38 227 PHE A N 1
ATOM 1781 C CA . PHE A 1 227 ? 14.684 8.313 -8.505 1.00 95.38 227 PHE A CA 1
ATOM 1782 C C . PHE A 1 227 ? 14.584 9.658 -7.781 1.00 95.38 227 PHE A C 1
ATOM 1784 O O . PHE A 1 227 ? 15.163 9.849 -6.713 1.00 95.38 227 PHE A O 1
ATOM 1791 N N . LYS A 1 228 ? 13.762 10.560 -8.323 1.00 93.75 228 LYS A N 1
ATOM 1792 C CA . LYS A 1 228 ? 13.435 11.854 -7.712 1.00 93.75 228 LYS A CA 1
ATOM 1793 C C . LYS A 1 228 ? 12.009 11.815 -7.193 1.00 93.75 228 LYS A C 1
ATOM 1795 O O . LYS A 1 228 ? 11.090 12.396 -7.766 1.00 93.75 228 LYS A O 1
ATOM 1800 N N . LEU A 1 229 ? 11.800 11.071 -6.109 1.00 91.25 229 LEU A N 1
ATOM 1801 C CA . LEU A 1 229 ? 10.473 10.903 -5.500 1.00 91.25 229 LEU A CA 1
ATOM 1802 C C . LEU A 1 229 ? 9.893 12.225 -4.983 1.00 91.25 229 LEU A C 1
ATOM 1804 O O . LEU A 1 229 ? 8.680 12.354 -4.778 1.00 91.25 229 LEU A O 1
ATOM 1808 N N . GLU A 1 230 ? 10.760 13.208 -4.760 1.00 87.88 230 GLU A N 1
ATOM 1809 C CA . GLU A 1 230 ? 10.410 14.572 -4.426 1.00 87.88 230 GLU A CA 1
ATOM 1810 C C . GLU A 1 230 ? 9.719 15.331 -5.569 1.00 87.88 230 GLU A C 1
ATOM 1812 O O . GLU A 1 230 ? 8.932 16.241 -5.288 1.00 87.88 230 GLU A O 1
ATOM 1817 N N . ASP A 1 231 ? 9.934 14.896 -6.809 1.00 89.50 231 ASP A N 1
ATOM 1818 C CA . ASP A 1 231 ? 9.398 15.501 -8.029 1.00 89.50 231 ASP A CA 1
ATOM 1819 C C . ASP A 1 231 ? 8.137 14.792 -8.545 1.00 89.50 231 ASP A C 1
ATOM 1821 O O . ASP A 1 231 ? 7.596 15.142 -9.592 1.00 89.50 231 ASP A O 1
ATOM 1825 N N . PHE A 1 232 ? 7.611 13.824 -7.784 1.00 88.88 232 PHE A N 1
ATOM 1826 C CA . PHE A 1 232 ? 6.306 13.218 -8.053 1.00 88.88 232 PHE A CA 1
ATOM 1827 C C . PHE A 1 232 ? 5.215 14.200 -7.612 1.00 88.88 232 PHE A C 1
ATOM 1829 O O . PHE A 1 232 ? 4.720 14.174 -6.479 1.00 88.88 232 PHE A O 1
ATOM 1836 N N . TYR A 1 233 ? 4.859 15.121 -8.502 1.00 84.19 233 TYR A N 1
ATOM 1837 C CA . TYR A 1 233 ? 3.870 16.157 -8.221 1.00 84.19 233 TYR A CA 1
ATOM 1838 C C . TYR A 1 233 ? 2.450 15.609 -8.342 1.00 84.19 233 TYR A C 1
ATOM 1840 O O . TYR A 1 233 ? 1.602 15.879 -7.484 1.00 84.19 233 TYR A O 1
ATOM 1848 N N . ALA A 1 234 ? 2.207 14.779 -9.358 1.00 81.00 234 ALA A N 1
ATOM 1849 C CA . ALA A 1 234 ? 0.881 14.246 -9.655 1.00 81.00 234 ALA A CA 1
ATOM 1850 C C . ALA A 1 234 ? 0.545 12.971 -8.862 1.00 81.00 234 ALA A C 1
ATOM 1852 O O . ALA A 1 234 ? -0.628 12.611 -8.740 1.00 81.00 234 ALA A O 1
ATOM 1853 N N . ALA A 1 235 ? 1.553 12.302 -8.299 1.00 88.62 235 ALA A N 1
ATOM 1854 C CA . ALA A 1 235 ? 1.417 10.977 -7.710 1.00 88.62 235 ALA A CA 1
ATOM 1855 C C . ALA A 1 235 ? 1.869 10.904 -6.239 1.00 88.62 235 ALA A C 1
ATOM 1857 O O . ALA A 1 235 ? 2.762 11.640 -5.823 1.00 88.62 235 ALA A O 1
ATOM 1858 N N . PRO A 1 236 ? 1.278 10.005 -5.434 1.00 92.12 236 PRO A N 1
ATOM 1859 C CA . PRO A 1 236 ? 1.752 9.716 -4.081 1.00 92.12 236 PRO A CA 1
ATOM 1860 C C . PRO A 1 236 ? 2.996 8.809 -4.115 1.00 92.12 236 PRO A C 1
ATOM 1862 O O . PRO A 1 236 ? 2.884 7.584 -4.195 1.00 92.12 236 PRO A O 1
ATOM 1865 N N . SER A 1 237 ? 4.195 9.397 -4.056 1.00 93.75 237 SER A N 1
ATOM 1866 C CA . SER A 1 237 ? 5.459 8.642 -4.089 1.00 93.75 237 SER A CA 1
ATOM 1867 C C . SER A 1 237 ? 5.677 7.733 -2.875 1.00 93.75 237 SER A C 1
ATOM 1869 O O . SER A 1 237 ? 6.515 6.837 -2.919 1.00 93.75 237 SER A O 1
ATOM 1871 N N . GLU A 1 238 ? 4.882 7.874 -1.813 1.00 95.81 238 GLU A N 1
ATOM 1872 C CA . GLU A 1 238 ? 4.904 6.987 -0.645 1.00 95.81 238 GLU A CA 1
ATOM 1873 C C . GLU A 1 238 ? 4.501 5.542 -0.993 1.00 95.81 238 GLU A C 1
ATOM 1875 O O . GLU A 1 238 ? 4.832 4.615 -0.257 1.00 95.81 238 GLU A O 1
ATOM 1880 N N . LEU A 1 239 ? 3.823 5.347 -2.130 1.00 96.88 239 LEU A N 1
ATOM 1881 C CA . LEU A 1 239 ? 3.433 4.042 -2.675 1.00 96.88 239 LEU A CA 1
ATOM 1882 C C . LEU A 1 239 ? 4.534 3.373 -3.512 1.00 96.88 239 LEU A C 1
ATOM 1884 O O . LEU A 1 239 ? 4.338 2.269 -4.027 1.00 96.88 239 LEU A O 1
ATOM 1888 N N . PHE A 1 240 ? 5.674 4.043 -3.679 1.00 97.31 240 PHE A N 1
ATOM 1889 C CA . PHE A 1 240 ? 6.828 3.545 -4.411 1.00 97.31 240 PHE A CA 1
ATOM 1890 C C . PHE A 1 240 ? 7.976 3.218 -3.457 1.00 97.31 240 PHE A C 1
ATOM 1892 O O . PHE A 1 240 ? 8.236 3.947 -2.495 1.00 97.31 240 PHE A O 1
ATOM 1899 N N . GLU A 1 241 ? 8.672 2.117 -3.719 1.00 96.31 241 GLU A N 1
ATOM 1900 C CA . GLU A 1 241 ? 9.793 1.665 -2.900 1.00 96.31 241 GLU A CA 1
ATOM 1901 C C . GLU A 1 241 ? 11.029 1.387 -3.760 1.00 96.31 241 GLU A C 1
ATOM 1903 O O . GLU A 1 241 ? 11.119 0.328 -4.387 1.00 96.31 241 GLU A O 1
ATOM 1908 N N . PRO A 1 242 ? 11.981 2.339 -3.797 1.00 96.38 242 PRO A N 1
ATOM 1909 C CA . PRO A 1 242 ? 13.296 2.111 -4.373 1.00 96.38 242 PRO A CA 1
ATOM 1910 C C . PRO A 1 242 ? 14.075 1.057 -3.582 1.00 96.38 242 PRO A C 1
ATOM 1912 O O . PRO A 1 242 ? 14.097 1.079 -2.350 1.00 96.38 242 PRO A O 1
ATOM 1915 N N . TYR A 1 243 ? 14.748 0.168 -4.301 1.00 96.94 243 TYR A N 1
ATOM 1916 C CA . TYR A 1 243 ? 15.600 -0.886 -3.777 1.00 96.94 243 TYR A CA 1
ATOM 1917 C C . TYR A 1 243 ? 16.813 -1.043 -4.699 1.00 96.94 243 TYR A C 1
ATOM 1919 O O . TYR A 1 243 ? 16.664 -1.265 -5.897 1.00 96.94 243 TYR A O 1
ATOM 1927 N N . TYR A 1 244 ? 18.022 -0.929 -4.151 1.00 97.00 244 TYR A N 1
ATOM 1928 C CA . TYR A 1 244 ? 19.256 -0.773 -4.931 1.00 97.00 244 TYR A CA 1
ATOM 1929 C C . TYR A 1 244 ? 20.109 -2.050 -4.975 1.00 97.00 244 TYR A C 1
ATOM 1931 O O . TYR A 1 244 ? 21.320 -1.982 -5.173 1.00 97.00 244 TYR A O 1
ATOM 1939 N N . GLY A 1 245 ? 19.479 -3.216 -4.808 1.00 95.12 245 GLY A N 1
ATOM 1940 C CA . GLY A 1 245 ? 20.137 -4.518 -4.903 1.00 95.12 245 GLY A CA 1
ATOM 1941 C C . GLY A 1 245 ? 20.736 -4.994 -3.578 1.00 95.12 245 GLY A C 1
ATOM 1942 O O . GLY A 1 245 ? 20.092 -4.915 -2.530 1.00 95.12 245 GLY A O 1
ATOM 1943 N N . GLU A 1 246 ? 21.946 -5.550 -3.617 1.00 93.62 246 GLU A N 1
ATOM 1944 C CA . GLU A 1 246 ? 22.638 -6.035 -2.422 1.00 93.62 246 GLU A CA 1
ATOM 1945 C C . GLU A 1 246 ? 22.858 -4.887 -1.419 1.00 93.62 246 GLU A C 1
ATOM 1947 O O . GLU A 1 246 ? 23.275 -3.788 -1.779 1.00 93.62 246 GLU A O 1
ATOM 1952 N N . GLY A 1 247 ? 22.530 -5.117 -0.143 1.00 89.44 247 GLY A N 1
ATOM 1953 C CA . GLY A 1 247 ? 22.503 -4.054 0.873 1.00 89.44 247 GLY A CA 1
ATOM 1954 C C . GLY A 1 247 ? 21.217 -3.213 0.876 1.00 89.44 247 GLY A C 1
ATOM 1955 O O . GLY A 1 247 ? 21.077 -2.300 1.688 1.00 89.44 247 GLY A O 1
ATOM 1956 N N . GLY A 1 248 ? 20.242 -3.530 0.020 1.00 92.00 248 GLY A N 1
ATOM 1957 C CA . GLY A 1 248 ? 18.925 -2.905 0.004 1.00 92.00 248 GLY A CA 1
ATOM 1958 C C . GLY A 1 248 ? 18.983 -1.437 -0.388 1.00 92.00 248 GLY A C 1
ATOM 1959 O O . GLY A 1 248 ? 19.297 -1.106 -1.528 1.00 92.00 248 GLY A O 1
ATOM 1960 N N . VAL A 1 249 ? 18.662 -0.538 0.541 1.00 89.31 249 VAL A N 1
ATOM 1961 C CA . VAL A 1 249 ? 18.680 0.906 0.260 1.00 89.31 249 VAL A CA 1
ATOM 1962 C C . VAL A 1 249 ? 20.085 1.484 0.126 1.00 89.31 249 VAL A C 1
ATOM 1964 O O . VAL A 1 249 ? 20.251 2.544 -0.473 1.00 89.31 249 VAL A O 1
ATOM 1967 N N . ASP A 1 250 ? 21.097 0.776 0.625 1.00 90.88 250 ASP A N 1
ATOM 1968 C CA . ASP A 1 250 ? 22.496 1.204 0.583 1.00 90.88 250 ASP A CA 1
ATOM 1969 C C . ASP A 1 250 ? 23.247 0.696 -0.658 1.00 90.88 250 ASP A C 1
ATOM 1971 O O . ASP A 1 250 ? 24.357 1.159 -0.914 1.00 90.88 250 ASP A O 1
ATOM 1975 N N . GLY A 1 251 ? 22.630 -0.171 -1.471 1.00 95.06 251 GLY A N 1
ATOM 1976 C CA . GLY A 1 251 ? 23.214 -0.693 -2.712 1.00 95.06 251 GLY A CA 1
ATOM 1977 C C . GLY A 1 251 ? 23.442 0.368 -3.799 1.00 95.06 251 GLY A C 1
ATOM 1978 O O . GLY A 1 251 ? 23.092 1.541 -3.630 1.00 95.06 251 GLY A O 1
ATOM 1979 N N . ASP A 1 252 ? 24.039 -0.036 -4.922 1.00 96.12 252 ASP A N 1
ATOM 1980 C CA . ASP A 1 252 ? 24.375 0.842 -6.058 1.00 96.12 252 ASP A CA 1
ATOM 1981 C C . ASP A 1 252 ? 23.276 0.909 -7.136 1.00 96.12 252 ASP A C 1
ATOM 1983 O O . ASP A 1 252 ? 23.222 1.876 -7.901 1.00 96.12 252 ASP A O 1
ATOM 1987 N N . GLY A 1 253 ? 22.378 -0.081 -7.163 1.00 96.94 253 GLY A N 1
ATOM 1988 C CA . GLY A 1 253 ? 21.297 -0.204 -8.136 1.00 96.94 253 GLY A CA 1
ATOM 1989 C C . GLY A 1 253 ? 21.746 -0.630 -9.534 1.00 96.94 253 GLY A C 1
ATOM 1990 O O . GLY A 1 253 ? 20.988 -0.464 -10.491 1.00 96.94 253 GLY A O 1
ATOM 1991 N N . ASP A 1 254 ? 22.959 -1.172 -9.674 1.00 97.12 254 ASP A N 1
ATOM 1992 C CA . ASP A 1 254 ? 23.460 -1.664 -10.956 1.00 97.12 254 ASP A CA 1
ATOM 1993 C C . ASP A 1 254 ? 22.772 -2.982 -11.334 1.00 97.12 254 ASP A C 1
ATOM 1995 O O . ASP A 1 254 ? 23.051 -4.045 -10.774 1.00 97.12 254 ASP A O 1
ATOM 1999 N N . VAL A 1 255 ? 21.868 -2.909 -12.313 1.00 97.31 255 VAL A N 1
ATOM 2000 C CA . VAL A 1 255 ? 21.101 -4.058 -12.817 1.00 97.31 255 VAL A CA 1
ATOM 2001 C C . VAL A 1 255 ? 21.981 -5.116 -13.489 1.00 97.31 255 VAL A C 1
ATOM 2003 O O . VAL A 1 255 ? 21.523 -6.232 -13.714 1.00 97.31 255 VAL A O 1
ATOM 2006 N N . THR A 1 256 ? 23.230 -4.795 -13.836 1.00 96.50 256 THR A N 1
ATOM 2007 C CA . THR A 1 256 ? 24.138 -5.732 -14.508 1.00 96.50 256 THR A CA 1
ATOM 2008 C C . THR A 1 256 ? 24.841 -6.687 -13.545 1.00 96.50 256 THR A C 1
ATOM 2010 O O . THR A 1 256 ? 25.455 -7.664 -13.984 1.00 96.50 256 THR A O 1
ATOM 2013 N N . ARG A 1 257 ? 24.718 -6.448 -12.232 1.00 97.75 257 ARG A N 1
ATOM 2014 C CA . ARG A 1 257 ? 25.315 -7.273 -11.180 1.00 97.75 257 ARG A CA 1
ATOM 2015 C C . ARG A 1 257 ? 24.381 -8.425 -10.770 1.00 97.75 257 ARG A C 1
ATOM 2017 O O . ARG A 1 257 ? 23.250 -8.161 -10.351 1.00 97.75 257 ARG A O 1
ATOM 2024 N N . PRO A 1 258 ? 24.832 -9.694 -10.810 1.00 97.75 258 PRO A N 1
ATOM 2025 C CA . PRO A 1 258 ? 24.003 -10.846 -10.433 1.00 97.75 258 PRO A CA 1
ATOM 2026 C C . PRO A 1 258 ? 23.452 -10.781 -9.001 1.00 97.75 258 PRO A C 1
ATOM 2028 O O . PRO A 1 258 ? 22.304 -11.167 -8.754 1.00 97.75 258 PRO A O 1
ATOM 2031 N N . GLU A 1 259 ? 24.246 -10.259 -8.062 1.00 97.62 259 GLU A N 1
ATOM 2032 C CA . GLU A 1 259 ? 23.840 -10.081 -6.662 1.00 97.62 259 GLU A CA 1
ATOM 2033 C C . GLU A 1 259 ? 22.637 -9.134 -6.551 1.00 97.62 259 GLU A C 1
ATOM 2035 O O . GLU A 1 259 ? 21.670 -9.434 -5.849 1.00 97.62 259 GLU A O 1
ATOM 2040 N N . ASN A 1 260 ? 22.649 -8.032 -7.309 1.00 98.12 260 ASN A N 1
ATOM 2041 C CA . ASN A 1 260 ? 21.571 -7.046 -7.323 1.00 98.12 260 ASN A CA 1
ATOM 2042 C C . ASN A 1 260 ? 20.297 -7.595 -7.967 1.00 98.12 260 ASN A C 1
ATOM 2044 O O . ASN A 1 260 ? 19.213 -7.400 -7.419 1.00 98.12 260 ASN A O 1
ATOM 2048 N N . ILE A 1 261 ? 20.421 -8.327 -9.081 1.00 98.12 261 ILE A N 1
ATOM 2049 C CA . ILE A 1 261 ? 19.290 -9.010 -9.730 1.00 98.12 261 ILE A CA 1
ATOM 2050 C C . ILE A 1 261 ? 18.622 -9.967 -8.737 1.00 98.12 261 ILE A C 1
ATOM 2052 O O . ILE A 1 261 ? 17.404 -9.934 -8.554 1.00 98.12 261 ILE A O 1
ATOM 2056 N N . THR A 1 262 ? 19.421 -10.792 -8.056 1.00 98.12 262 THR A N 1
ATOM 2057 C CA . THR A 1 262 ? 18.923 -11.775 -7.084 1.00 98.12 262 THR A CA 1
ATOM 2058 C C . THR A 1 262 ? 18.275 -11.094 -5.880 1.00 98.12 262 THR A C 1
ATOM 2060 O O . THR A 1 262 ? 17.187 -11.489 -5.456 1.00 98.12 262 THR A O 1
ATOM 2063 N N . ALA A 1 263 ? 18.909 -10.049 -5.343 1.00 98.06 263 ALA A N 1
ATOM 2064 C CA . ALA A 1 263 ? 18.388 -9.289 -4.215 1.00 98.06 263 ALA A CA 1
ATOM 2065 C C . ALA A 1 263 ? 17.058 -8.602 -4.560 1.00 98.06 263 ALA A C 1
ATOM 2067 O O . ALA A 1 263 ? 16.086 -8.753 -3.819 1.00 98.06 263 ALA A O 1
ATOM 2068 N N . PHE A 1 264 ? 16.976 -7.919 -5.708 1.00 98.38 264 PHE A N 1
ATOM 2069 C CA . PHE A 1 264 ? 15.747 -7.268 -6.164 1.00 98.38 264 PHE A CA 1
ATOM 2070 C C . PHE A 1 264 ? 14.634 -8.284 -6.441 1.00 98.38 264 PHE A C 1
ATOM 2072 O O . PHE A 1 264 ? 13.497 -8.076 -6.018 1.00 98.38 264 PHE A O 1
ATOM 2079 N N . ARG A 1 265 ? 14.958 -9.425 -7.066 1.00 98.19 265 ARG A N 1
ATOM 2080 C CA . ARG A 1 265 ? 14.016 -10.536 -7.261 1.00 98.19 265 ARG A CA 1
ATOM 2081 C C . ARG A 1 265 ? 13.419 -11.003 -5.939 1.00 98.19 265 ARG A C 1
ATOM 2083 O O . ARG A 1 265 ? 12.198 -11.070 -5.814 1.00 98.19 265 ARG A O 1
ATOM 2090 N N . ASN A 1 266 ? 14.262 -11.334 -4.964 1.00 97.69 266 ASN A N 1
ATOM 2091 C CA . ASN A 1 266 ? 13.799 -11.839 -3.672 1.00 97.69 266 ASN A CA 1
ATOM 2092 C C . ASN A 1 266 ? 12.949 -10.787 -2.953 1.00 97.69 266 ASN A C 1
ATOM 2094 O O . ASN A 1 266 ? 11.845 -11.094 -2.515 1.00 97.69 266 ASN A O 1
ATOM 2098 N N . PHE A 1 267 ? 13.402 -9.531 -2.945 1.00 97.75 267 PHE A N 1
ATOM 2099 C CA . PHE A 1 267 ? 12.647 -8.414 -2.393 1.00 97.75 267 PHE A CA 1
ATOM 2100 C C . PHE A 1 267 ? 11.250 -8.286 -3.021 1.00 97.75 267 PHE A C 1
ATOM 2102 O O . PHE A 1 267 ? 10.258 -8.198 -2.296 1.00 97.75 267 PHE A O 1
ATOM 2109 N N . VAL A 1 268 ? 11.132 -8.322 -4.350 1.00 98.00 268 VAL A N 1
ATOM 2110 C CA . VAL A 1 268 ? 9.829 -8.246 -5.025 1.00 98.00 268 VAL A CA 1
ATOM 2111 C C . VAL A 1 268 ? 8.951 -9.449 -4.676 1.00 98.00 268 VAL A C 1
ATOM 2113 O O . VAL A 1 268 ? 7.773 -9.274 -4.360 1.00 98.00 268 VAL A O 1
ATOM 2116 N N . LEU A 1 269 ? 9.493 -10.669 -4.698 1.00 96.25 269 LEU A N 1
ATOM 2117 C CA . LEU A 1 269 ? 8.725 -11.883 -4.406 1.00 96.25 269 LEU A CA 1
ATOM 2118 C C . LEU A 1 269 ? 8.215 -11.907 -2.959 1.00 96.25 269 LEU A C 1
ATOM 2120 O O . LEU A 1 269 ? 7.028 -12.161 -2.745 1.00 96.25 269 LEU A O 1
ATOM 2124 N N . ASP A 1 270 ? 9.056 -11.557 -1.987 1.00 95.44 270 ASP A N 1
ATOM 2125 C CA . ASP A 1 270 ? 8.686 -11.490 -0.567 1.00 95.44 270 ASP A CA 1
ATOM 2126 C C . ASP A 1 270 ? 7.542 -10.489 -0.319 1.00 95.44 270 ASP A C 1
ATOM 2128 O O . ASP A 1 270 ? 6.687 -10.695 0.544 1.00 95.44 270 ASP A O 1
ATOM 2132 N N . ASN A 1 271 ? 7.473 -9.425 -1.126 1.00 95.06 271 ASN A N 1
ATOM 2133 C CA . ASN A 1 271 ? 6.469 -8.364 -1.012 1.00 95.06 271 ASN A CA 1
ATOM 2134 C C . ASN A 1 271 ? 5.243 -8.543 -1.923 1.00 95.06 271 ASN A C 1
ATOM 2136 O O . ASN A 1 271 ? 4.322 -7.721 -1.898 1.00 95.06 271 ASN A O 1
ATOM 2140 N N . THR A 1 272 ? 5.195 -9.623 -2.705 1.00 94.94 272 THR A N 1
ATOM 2141 C CA . THR A 1 272 ? 4.104 -9.927 -3.648 1.00 94.94 272 THR A CA 1
ATOM 2142 C C . THR A 1 272 ? 3.533 -11.330 -3.451 1.00 94.94 272 THR A C 1
ATOM 2144 O O . THR A 1 272 ? 3.013 -11.932 -4.390 1.00 94.94 272 THR A O 1
ATOM 2147 N N . GLU A 1 273 ? 3.608 -11.858 -2.224 1.00 92.12 273 GLU A N 1
ATOM 2148 C CA . GLU A 1 273 ? 3.102 -13.198 -1.874 1.00 92.12 273 GLU A CA 1
ATOM 2149 C C . GLU A 1 273 ? 3.735 -14.302 -2.740 1.00 92.12 273 GLU A C 1
ATOM 2151 O O . GLU A 1 273 ? 3.080 -15.278 -3.105 1.00 92.12 273 GLU A O 1
ATOM 2156 N N . HIS A 1 274 ? 5.003 -14.112 -3.117 1.00 93.06 274 HIS A N 1
ATOM 2157 C CA . HIS A 1 274 ? 5.772 -14.958 -4.031 1.00 93.06 274 HIS A CA 1
ATOM 2158 C C . HIS A 1 274 ? 5.125 -15.176 -5.409 1.00 93.06 274 HIS A C 1
ATOM 2160 O O . HIS A 1 274 ? 5.473 -16.126 -6.108 1.00 93.06 274 HIS A O 1
ATOM 2166 N N . LYS A 1 275 ? 4.196 -14.303 -5.821 1.00 92.62 275 LYS A N 1
ATOM 2167 C CA . LYS A 1 275 ? 3.601 -14.336 -7.164 1.00 92.62 275 LYS A CA 1
ATOM 2168 C C . LYS A 1 275 ? 4.393 -13.522 -8.181 1.00 92.62 275 LYS A C 1
ATOM 2170 O O . LYS A 1 275 ? 4.351 -13.865 -9.353 1.00 92.62 275 LYS A O 1
ATOM 2175 N N . GLY A 1 276 ? 5.052 -12.442 -7.756 1.00 95.81 276 GLY A N 1
ATOM 2176 C CA . GLY A 1 276 ? 5.639 -11.444 -8.651 1.00 95.81 276 GLY A CA 1
ATOM 2177 C C . GLY A 1 276 ? 4.697 -10.276 -8.971 1.00 95.81 276 GLY A C 1
ATOM 2178 O O . GLY A 1 276 ? 3.532 -10.231 -8.551 1.00 95.81 276 GLY A O 1
ATOM 2179 N N . VAL A 1 277 ? 5.196 -9.293 -9.717 1.00 97.94 277 VAL A N 1
ATOM 2180 C CA . VAL A 1 277 ? 4.441 -8.092 -10.124 1.00 97.94 277 VAL A CA 1
ATOM 2181 C C . VAL A 1 277 ? 3.480 -8.386 -11.274 1.00 97.94 277 VAL A C 1
ATOM 2183 O O . VAL A 1 277 ? 3.681 -9.340 -12.017 1.00 97.94 277 VAL A O 1
ATOM 2186 N N . HIS A 1 278 ? 2.421 -7.583 -11.425 1.00 97.81 278 HIS A N 1
ATOM 2187 C CA . HIS A 1 278 ? 1.493 -7.709 -12.560 1.00 97.81 278 HIS A CA 1
ATOM 2188 C C . HIS A 1 278 ? 2.152 -7.276 -13.865 1.00 97.81 278 HIS A C 1
ATOM 2190 O O . HIS A 1 278 ? 1.884 -7.855 -14.911 1.00 97.81 278 HIS A O 1
ATOM 2196 N N . PHE A 1 279 ? 3.007 -6.259 -13.802 1.00 98.31 279 PHE A N 1
ATOM 2197 C CA . PHE A 1 279 ? 3.822 -5.860 -14.932 1.00 98.31 279 PHE A CA 1
ATOM 2198 C C . PHE A 1 279 ? 5.122 -5.204 -14.484 1.00 98.31 279 PHE A C 1
ATOM 2200 O O . PHE A 1 279 ? 5.218 -4.677 -13.371 1.00 98.31 279 PHE A O 1
ATOM 2207 N N . MET A 1 280 ? 6.110 -5.228 -15.370 1.00 98.56 280 MET A N 1
ATOM 2208 C CA . MET A 1 280 ? 7.368 -4.512 -15.206 1.00 98.56 280 MET A CA 1
ATOM 2209 C C . MET A 1 280 ? 7.586 -3.559 -16.379 1.00 98.56 280 MET A C 1
ATOM 2211 O O . MET A 1 280 ? 7.294 -3.897 -17.527 1.00 98.56 280 MET A O 1
ATOM 2215 N N . MET A 1 281 ? 8.104 -2.377 -16.064 1.00 98.50 281 MET A N 1
ATOM 2216 C CA . MET A 1 281 ? 8.549 -1.371 -17.018 1.00 98.50 281 MET A CA 1
ATOM 2217 C C . MET A 1 281 ? 10.070 -1.227 -16.922 1.00 98.50 281 MET A C 1
ATOM 2219 O O . MET A 1 281 ? 10.640 -1.351 -15.833 1.00 98.50 281 MET A O 1
ATOM 2223 N N . ALA A 1 282 ? 10.722 -1.002 -18.060 1.00 96.94 282 ALA A N 1
ATOM 2224 C CA . ALA A 1 282 ? 12.167 -0.861 -18.148 1.00 96.94 282 ALA A CA 1
ATOM 2225 C C . ALA A 1 282 ? 12.551 0.183 -19.218 1.00 96.94 282 ALA A C 1
ATOM 2227 O O . ALA A 1 282 ? 12.147 0.065 -20.376 1.00 96.94 282 ALA A O 1
ATOM 2228 N N . ASP A 1 283 ? 13.303 1.219 -18.830 1.00 93.12 283 ASP A N 1
ATOM 2229 C CA . ASP A 1 283 ? 13.688 2.363 -19.690 1.00 93.12 283 ASP A CA 1
ATOM 2230 C C . ASP A 1 283 ? 15.214 2.584 -19.719 1.00 93.12 283 ASP A C 1
ATOM 2232 O O . ASP A 1 283 ? 15.725 3.702 -19.795 1.00 93.12 283 ASP A O 1
ATOM 2236 N N . GLY A 1 284 ? 15.978 1.493 -19.648 1.00 88.38 284 GLY A N 1
ATOM 2237 C CA . GLY A 1 284 ? 17.431 1.544 -19.581 1.00 88.38 284 GLY A CA 1
ATOM 2238 C C . GLY A 1 284 ? 18.073 2.192 -20.806 1.00 88.38 284 GLY A C 1
ATOM 2239 O O . GLY A 1 284 ? 17.896 1.761 -21.945 1.00 88.38 284 GLY A O 1
ATOM 2240 N N . GLY A 1 285 ? 18.897 3.204 -20.553 1.00 86.62 285 GLY A N 1
ATOM 2241 C CA . GLY A 1 285 ? 19.738 3.854 -21.546 1.00 86.62 285 GLY A CA 1
ATOM 2242 C C . GLY A 1 285 ? 20.814 4.702 -20.879 1.00 86.62 285 GLY A C 1
ATOM 2243 O O . GLY A 1 285 ? 20.697 5.091 -19.720 1.00 86.62 285 GLY A O 1
ATOM 2244 N N . PHE A 1 286 ? 21.879 4.988 -21.616 1.00 86.31 286 PHE A N 1
ATOM 2245 C CA . PHE A 1 286 ? 22.952 5.877 -21.181 1.00 86.31 286 PHE A CA 1
ATOM 2246 C C . PHE A 1 286 ? 23.469 6.685 -22.370 1.00 86.31 286 PHE A C 1
ATOM 2248 O O . PHE A 1 286 ? 23.210 6.340 -23.527 1.00 86.31 286 PHE A O 1
ATOM 2255 N N . SER A 1 287 ? 24.168 7.785 -22.078 1.00 84.81 287 SER A N 1
ATOM 2256 C CA . SER A 1 287 ? 24.736 8.641 -23.120 1.00 84.81 287 SER A CA 1
ATOM 2257 C C . SER A 1 287 ? 25.799 7.885 -23.916 1.00 84.81 287 SER A C 1
ATOM 2259 O O . SER A 1 287 ? 26.700 7.273 -23.345 1.00 84.81 287 SER A O 1
ATOM 2261 N N . VAL A 1 288 ? 25.690 7.962 -25.238 1.00 85.88 288 VAL A N 1
ATOM 2262 C CA . VAL A 1 288 ? 26.638 7.404 -26.213 1.00 85.88 288 VAL A CA 1
ATOM 2263 C C . VAL A 1 288 ? 27.113 8.497 -27.170 1.00 85.88 288 VAL A C 1
ATOM 2265 O O . VAL A 1 288 ? 27.321 8.242 -28.351 1.00 85.88 288 VAL A O 1
ATOM 2268 N N . GLU A 1 289 ? 27.218 9.729 -26.669 1.00 86.06 289 GLU A N 1
ATOM 2269 C CA . GLU A 1 289 ? 27.571 10.913 -27.456 1.00 86.06 289 GLU A CA 1
ATOM 2270 C C . GLU A 1 289 ? 28.816 10.672 -28.329 1.00 86.06 289 GLU A C 1
ATOM 2272 O O . GLU A 1 289 ? 29.870 10.242 -27.852 1.00 86.06 289 GLU A O 1
ATOM 2277 N N . GLY A 1 290 ? 28.671 10.912 -29.635 1.00 81.81 290 GLY A N 1
ATOM 2278 C CA . GLY A 1 290 ? 29.705 10.676 -30.647 1.00 81.81 290 GLY A CA 1
ATOM 2279 C C . GLY A 1 290 ? 29.846 9.216 -31.101 1.00 81.81 290 GLY A C 1
ATOM 2280 O O . GLY A 1 290 ? 30.732 8.903 -31.903 1.00 81.81 290 GLY A O 1
ATOM 2281 N N . GLN A 1 291 ? 29.012 8.310 -30.587 1.00 84.44 291 GLN A N 1
ATOM 2282 C CA . GLN A 1 291 ? 28.998 6.872 -30.873 1.00 84.44 291 GLN A CA 1
ATOM 2283 C C . GLN A 1 291 ? 27.569 6.319 -31.040 1.00 84.44 291 GLN A C 1
ATOM 2285 O O . GLN A 1 291 ? 27.319 5.135 -30.812 1.00 84.44 291 GLN A O 1
ATOM 2290 N N . GLU A 1 292 ? 26.629 7.150 -31.488 1.00 84.50 292 GLU A N 1
ATOM 2291 C CA . GLU A 1 292 ? 25.200 6.826 -31.590 1.00 84.50 292 GLU A CA 1
ATOM 2292 C C . GLU A 1 292 ? 24.955 5.579 -32.457 1.00 84.50 292 GLU A C 1
ATOM 2294 O O . GLU A 1 292 ? 24.173 4.705 -32.096 1.00 84.50 292 GLU A O 1
ATOM 2299 N N . ASN A 1 293 ? 25.721 5.423 -33.543 1.00 82.06 293 ASN A N 1
ATOM 2300 C CA . ASN A 1 293 ? 25.620 4.289 -34.473 1.00 82.06 293 ASN A CA 1
ATOM 2301 C C . ASN A 1 293 ? 25.964 2.916 -33.864 1.00 82.06 293 ASN A C 1
ATOM 2303 O O . ASN A 1 293 ? 25.762 1.897 -34.521 1.00 82.06 293 ASN A O 1
ATOM 2307 N N . ILE A 1 294 ? 26.559 2.865 -32.668 1.00 82.94 294 ILE A N 1
ATOM 2308 C CA . ILE A 1 294 ? 26.895 1.611 -31.974 1.00 82.94 294 ILE A CA 1
ATOM 2309 C C . ILE A 1 294 ? 26.160 1.469 -30.636 1.00 82.94 294 ILE A C 1
ATOM 2311 O O . ILE A 1 294 ? 26.522 0.611 -29.828 1.00 82.94 294 ILE A O 1
ATOM 2315 N N . GLN A 1 295 ? 25.115 2.272 -30.404 1.00 84.31 295 GLN A N 1
ATOM 2316 C CA . GLN A 1 295 ? 24.333 2.254 -29.166 1.00 84.31 295 GLN A CA 1
ATOM 2317 C C . GLN A 1 295 ? 23.760 0.868 -28.847 1.00 84.31 295 GLN A C 1
ATOM 2319 O O . GLN A 1 295 ? 23.821 0.440 -27.693 1.00 84.31 295 GLN A O 1
ATOM 2324 N N . GLU A 1 296 ? 23.275 0.135 -29.855 1.00 86.75 296 GLU A N 1
ATOM 2325 C CA . GLU A 1 296 ? 22.805 -1.251 -29.706 1.00 86.75 296 GLU A CA 1
ATOM 2326 C C . GLU A 1 296 ? 23.886 -2.149 -29.083 1.00 86.75 296 GLU A C 1
ATOM 2328 O O . GLU A 1 296 ? 23.644 -2.862 -28.111 1.00 86.75 296 GLU A O 1
ATOM 2333 N N . ILE A 1 297 ? 25.115 -2.075 -29.597 1.00 82.50 297 ILE A N 1
ATOM 2334 C CA . ILE A 1 297 ? 26.223 -2.927 -29.149 1.00 82.50 297 ILE A CA 1
ATOM 2335 C C . ILE A 1 297 ? 26.664 -2.543 -27.735 1.00 82.50 297 ILE A C 1
ATOM 2337 O O . ILE A 1 297 ? 26.935 -3.424 -26.916 1.00 82.50 297 ILE A O 1
ATOM 2341 N N . LEU A 1 298 ? 26.740 -1.241 -27.443 1.00 84.25 298 LEU A N 1
ATOM 2342 C CA . LEU A 1 298 ? 27.148 -0.737 -26.131 1.00 84.25 298 LEU A CA 1
ATOM 2343 C C . LEU A 1 298 ? 26.123 -1.089 -25.043 1.00 84.25 298 LEU A C 1
ATOM 2345 O O . LEU A 1 298 ? 26.506 -1.410 -23.922 1.00 84.25 298 LEU A O 1
ATOM 2349 N N . SER A 1 299 ? 24.829 -1.077 -25.372 1.00 90.62 299 SER A N 1
ATOM 2350 C CA . SER A 1 299 ? 23.734 -1.343 -24.428 1.00 90.62 299 SER A CA 1
ATOM 2351 C C . SER A 1 299 ? 23.305 -2.814 -24.346 1.00 90.62 299 SER A C 1
ATOM 2353 O O . SER A 1 299 ? 22.413 -3.150 -23.569 1.00 90.62 299 SER A O 1
ATOM 2355 N N . LYS A 1 300 ? 23.965 -3.725 -25.074 1.00 88.62 300 LYS A N 1
ATOM 2356 C CA . LYS A 1 300 ? 23.566 -5.140 -25.177 1.00 88.62 300 LYS A CA 1
ATOM 2357 C C . LYS A 1 300 ? 23.433 -5.865 -23.826 1.00 88.62 300 LYS A C 1
ATOM 2359 O O . LYS A 1 300 ? 22.502 -6.641 -23.630 1.00 88.62 300 LYS A O 1
ATOM 2364 N N . GLN A 1 301 ? 24.342 -5.605 -22.879 1.00 93.56 301 GLN A N 1
ATOM 2365 C CA . GLN A 1 301 ? 24.290 -6.218 -21.544 1.00 93.56 301 GLN A CA 1
ATOM 2366 C C . GLN A 1 301 ? 23.122 -5.655 -20.733 1.00 93.56 301 GLN A C 1
ATOM 2368 O O . GLN A 1 301 ? 22.416 -6.409 -20.072 1.00 93.56 301 GLN A O 1
ATOM 2373 N N . LEU A 1 302 ? 22.885 -4.345 -20.829 1.00 95.06 302 LEU A N 1
ATOM 2374 C CA . LEU A 1 302 ? 21.763 -3.685 -20.172 1.00 95.06 302 LEU A CA 1
ATOM 2375 C C . LEU A 1 302 ? 20.423 -4.238 -20.680 1.00 95.06 302 LEU A C 1
ATOM 2377 O O . LEU A 1 302 ? 19.529 -4.505 -19.881 1.00 95.06 302 LEU A O 1
ATOM 2381 N N . LEU A 1 303 ? 20.295 -4.463 -21.991 1.00 94.56 303 LEU A N 1
ATOM 2382 C CA . LEU A 1 303 ? 19.110 -5.081 -22.587 1.00 94.56 303 LEU A CA 1
ATOM 2383 C C . LEU A 1 303 ? 18.877 -6.501 -22.049 1.00 94.56 303 LEU A C 1
ATOM 2385 O O . LEU A 1 303 ? 17.784 -6.803 -21.570 1.00 94.56 303 LEU A O 1
ATOM 2389 N N . LEU A 1 304 ? 19.919 -7.340 -22.053 1.00 96.25 304 LEU A N 1
ATOM 2390 C CA . LEU A 1 304 ? 19.856 -8.699 -21.508 1.00 96.25 304 LEU A CA 1
ATOM 2391 C C . LEU A 1 304 ? 19.418 -8.696 -20.040 1.00 96.25 304 LEU A C 1
ATOM 2393 O O . LEU A 1 304 ? 18.516 -9.442 -19.665 1.00 96.25 304 LEU A O 1
ATOM 2397 N N . CYS A 1 305 ? 20.028 -7.850 -19.208 1.00 98.06 305 CYS A N 1
ATOM 2398 C CA . CYS A 1 305 ? 19.721 -7.791 -17.782 1.00 98.06 305 CYS A CA 1
ATOM 2399 C C . CYS A 1 305 ? 18.292 -7.295 -17.512 1.00 98.06 305 CYS A C 1
ATOM 2401 O O . CYS A 1 305 ? 17.633 -7.833 -16.628 1.00 98.06 305 CYS A O 1
ATOM 2403 N N . GLN A 1 306 ? 17.769 -6.338 -18.288 1.00 97.75 306 GLN A N 1
ATOM 2404 C CA . GLN A 1 306 ? 16.369 -5.909 -18.161 1.00 97.75 306 GLN A CA 1
ATOM 2405 C C . GLN A 1 306 ? 15.391 -7.042 -18.501 1.00 97.75 306 GLN A C 1
ATOM 2407 O O . GLN A 1 306 ? 14.418 -7.242 -17.772 1.00 97.75 306 GLN A O 1
ATOM 2412 N N . PHE A 1 307 ? 15.664 -7.819 -19.556 1.00 97.69 307 PHE A N 1
ATOM 2413 C CA . PHE A 1 307 ? 14.838 -8.975 -19.927 1.00 97.69 307 PHE A CA 1
ATOM 2414 C C . PHE A 1 307 ? 14.906 -10.067 -18.853 1.00 97.69 307 PHE A C 1
ATOM 2416 O O . PHE A 1 307 ? 13.873 -10.589 -18.435 1.00 97.69 307 PHE A O 1
ATOM 2423 N N . LEU A 1 308 ? 16.109 -10.357 -18.348 1.00 96.88 308 LEU A N 1
ATOM 2424 C CA . LEU A 1 308 ? 16.331 -11.323 -17.273 1.00 96.88 308 LEU A CA 1
ATOM 2425 C C . LEU A 1 308 ? 15.583 -10.939 -15.991 1.00 96.88 308 LEU A C 1
ATOM 2427 O O . LEU A 1 308 ? 14.922 -11.785 -15.386 1.00 96.88 308 LEU A O 1
ATOM 2431 N N . VAL A 1 309 ? 15.650 -9.670 -15.577 1.00 97.94 309 VAL A N 1
ATOM 2432 C CA . VAL A 1 309 ? 14.894 -9.188 -14.413 1.00 97.94 309 VAL A CA 1
ATOM 2433 C C . VAL A 1 309 ? 13.394 -9.309 -14.670 1.00 97.94 309 VAL A C 1
ATOM 2435 O O . VAL A 1 309 ? 12.695 -9.824 -13.801 1.00 97.94 309 VAL A O 1
ATOM 2438 N N . GLY A 1 310 ? 12.910 -8.936 -15.862 1.00 97.06 310 GLY A N 1
ATOM 2439 C CA . GLY A 1 310 ? 11.511 -9.114 -16.264 1.00 97.06 310 GLY A CA 1
ATOM 2440 C C . GLY A 1 310 ? 11.025 -10.549 -16.051 1.00 97.06 310 GLY A C 1
ATOM 2441 O O . GLY A 1 310 ? 10.084 -10.778 -15.292 1.00 97.06 310 GLY A O 1
ATOM 2442 N N . LEU A 1 311 ? 11.730 -11.529 -16.619 1.00 95.56 311 LEU A N 1
ATOM 2443 C CA . LEU A 1 311 ? 11.417 -12.955 -16.451 1.00 95.56 311 LEU A CA 1
ATOM 2444 C C . LEU A 1 311 ? 11.533 -13.438 -14.992 1.00 95.56 311 LEU A C 1
ATOM 2446 O O . LEU A 1 311 ? 10.899 -14.417 -14.610 1.00 95.56 311 LEU A O 1
ATOM 2450 N N . SER A 1 312 ? 12.320 -12.751 -14.162 1.00 96.31 312 SER A N 1
ATOM 2451 C CA . SER A 1 312 ? 12.559 -13.129 -12.766 1.00 96.31 312 SER A CA 1
ATOM 2452 C C . SER A 1 312 ? 11.495 -12.630 -11.786 1.00 96.31 312 SER A C 1
ATOM 2454 O O . SER A 1 312 ? 11.362 -13.211 -10.705 1.00 96.31 312 SER A O 1
ATOM 2456 N N . VAL A 1 313 ? 10.788 -11.540 -12.108 1.00 97.31 313 VAL A N 1
ATOM 2457 C CA . VAL A 1 313 ? 9.906 -10.839 -11.151 1.00 97.31 313 VAL A CA 1
ATOM 2458 C C . VAL A 1 313 ? 8.455 -10.712 -11.600 1.00 97.31 313 VAL A C 1
ATOM 2460 O O . VAL A 1 313 ? 7.596 -10.411 -10.769 1.00 97.31 313 VAL A O 1
ATOM 2463 N N . ILE A 1 314 ? 8.160 -10.913 -12.885 1.00 97.25 314 ILE A N 1
ATOM 2464 C CA . ILE A 1 314 ? 6.800 -10.834 -13.423 1.00 97.25 314 ILE A CA 1
ATOM 2465 C C . ILE A 1 314 ? 6.035 -12.118 -13.082 1.00 97.25 314 ILE A C 1
ATOM 2467 O O . ILE A 1 314 ? 6.553 -13.227 -13.199 1.00 97.25 314 ILE A O 1
ATOM 2471 N N . ARG A 1 315 ? 4.778 -11.970 -12.653 1.00 93.94 315 ARG A N 1
ATOM 2472 C CA . ARG A 1 315 ? 3.892 -13.111 -12.393 1.00 93.94 315 ARG A CA 1
ATOM 2473 C C . ARG A 1 315 ? 3.474 -13.808 -13.684 1.00 93.94 315 ARG A C 1
ATOM 2475 O O . ARG A 1 315 ? 3.388 -13.180 -14.735 1.00 93.94 315 ARG A O 1
ATOM 2482 N N . THR A 1 316 ? 3.075 -15.072 -13.595 1.00 90.69 316 THR A N 1
ATOM 2483 C CA . THR A 1 316 ? 2.410 -15.765 -14.710 1.00 90.69 316 THR A CA 1
ATOM 2484 C C . THR A 1 316 ? 1.195 -14.972 -15.207 1.00 90.69 316 THR A C 1
ATOM 2486 O O . THR A 1 316 ? 0.342 -14.585 -14.406 1.00 90.69 316 THR A O 1
ATOM 2489 N N . GLY A 1 317 ? 1.119 -14.738 -16.520 1.00 88.69 317 GLY A N 1
ATOM 2490 C CA . GLY A 1 317 ? 0.087 -13.905 -17.153 1.00 88.69 317 GLY A CA 1
ATOM 2491 C C . GLY A 1 317 ? 0.309 -12.392 -17.017 1.00 88.69 317 GLY A C 1
ATOM 2492 O O . GLY A 1 317 ? -0.574 -11.617 -17.374 1.00 88.69 317 GLY A O 1
ATOM 2493 N N . GLY A 1 318 ? 1.449 -11.962 -16.468 1.00 93.50 318 GLY A N 1
ATOM 2494 C CA . GLY A 1 318 ? 1.823 -10.554 -16.369 1.00 93.50 318 GLY A CA 1
ATOM 2495 C C . GLY A 1 318 ? 2.361 -9.969 -17.678 1.00 93.50 318 GLY A C 1
ATOM 2496 O O . GLY A 1 318 ? 2.496 -10.656 -18.689 1.00 93.50 318 GLY A O 1
ATOM 2497 N N . HIS A 1 319 ? 2.681 -8.676 -17.651 1.00 95.81 319 HIS A N 1
ATOM 2498 C CA . HIS A 1 319 ? 3.106 -7.923 -18.835 1.00 95.81 319 HIS A CA 1
ATOM 2499 C C . HIS A 1 319 ? 4.497 -7.308 -18.670 1.00 95.81 319 HIS A C 1
ATOM 2501 O O . HIS A 1 319 ? 4.912 -6.951 -17.568 1.00 95.81 319 HIS A O 1
ATOM 2507 N N . PHE A 1 320 ? 5.206 -7.138 -19.781 1.00 98.19 320 PHE A N 1
ATOM 2508 C CA . PHE A 1 320 ? 6.523 -6.515 -19.803 1.00 98.19 320 PHE A CA 1
ATOM 2509 C C . PHE A 1 320 ? 6.579 -5.438 -20.880 1.00 98.19 320 PHE A C 1
ATOM 2511 O O . PHE A 1 320 ? 6.186 -5.682 -22.018 1.00 98.19 320 PHE A O 1
ATOM 2518 N N . ILE A 1 321 ? 7.074 -4.256 -20.520 1.00 97.69 321 ILE A N 1
ATOM 2519 C CA . ILE A 1 321 ? 7.406 -3.194 -21.468 1.00 97.69 321 ILE A CA 1
ATOM 2520 C C . ILE A 1 321 ? 8.857 -2.781 -21.241 1.00 97.69 321 ILE A C 1
ATOM 2522 O O . ILE A 1 321 ? 9.243 -2.407 -20.135 1.00 97.69 321 ILE A O 1
ATOM 2526 N N . CYS A 1 322 ? 9.666 -2.867 -22.292 1.00 96.19 322 CYS A N 1
ATOM 2527 C CA . CYS A 1 322 ? 11.082 -2.538 -22.239 1.00 96.19 322 CYS A CA 1
ATOM 2528 C C . CYS A 1 322 ? 11.450 -1.686 -23.441 1.00 96.19 322 CYS A C 1
ATOM 2530 O O . CYS A 1 322 ? 11.173 -2.059 -24.580 1.00 96.19 322 CYS A O 1
ATOM 2532 N N . LYS A 1 323 ? 12.117 -0.563 -23.193 1.00 93.25 323 LYS A N 1
ATOM 2533 C CA . LYS A 1 323 ? 12.757 0.196 -24.258 1.00 93.25 323 LYS A CA 1
ATOM 2534 C C . LYS A 1 323 ? 13.937 -0.583 -24.817 1.00 93.25 323 LYS A C 1
ATOM 2536 O O . LYS A 1 323 ? 14.732 -1.162 -24.077 1.00 93.25 323 LYS A O 1
ATOM 2541 N N . THR A 1 324 ? 14.073 -0.519 -26.131 1.00 89.81 324 THR A N 1
ATOM 2542 C CA . THR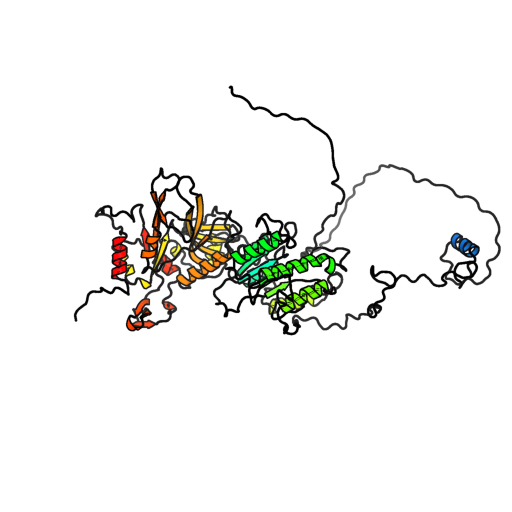 A 1 324 ? 15.249 -0.980 -26.860 1.00 89.81 324 THR A CA 1
ATOM 2543 C C . THR A 1 324 ? 15.742 0.137 -27.776 1.00 89.81 324 THR A C 1
ATOM 2545 O O . THR A 1 324 ? 15.057 1.142 -27.984 1.00 89.81 324 THR A O 1
ATOM 2548 N N . PHE A 1 325 ? 16.944 -0.039 -28.316 1.00 87.94 325 PHE A N 1
ATOM 2549 C CA . PHE A 1 325 ? 17.442 0.754 -29.438 1.00 87.94 325 PHE A CA 1
ATOM 2550 C C . PHE A 1 325 ? 17.269 -0.062 -30.722 1.00 87.94 325 PHE A C 1
ATOM 2552 O O . PHE A 1 325 ? 16.302 -0.820 -30.836 1.00 87.94 325 PHE A O 1
ATOM 2559 N N . ASP A 1 326 ? 18.199 0.078 -31.663 1.00 86.50 326 ASP A N 1
ATOM 2560 C CA . ASP A 1 326 ? 18.259 -0.785 -32.835 1.00 86.50 326 ASP A CA 1
ATOM 2561 C C . ASP A 1 326 ? 18.335 -2.270 -32.438 1.00 86.50 326 ASP A C 1
ATOM 2563 O O . ASP A 1 326 ? 18.852 -2.635 -31.378 1.00 86.50 326 ASP A O 1
ATOM 2567 N N . LEU A 1 327 ? 17.800 -3.126 -33.310 1.00 88.00 327 LEU A N 1
ATOM 2568 C CA . LEU A 1 327 ? 17.744 -4.581 -33.147 1.00 88.00 327 LEU A CA 1
ATOM 2569 C C . LEU A 1 327 ? 18.343 -5.273 -34.384 1.00 88.00 327 LEU A C 1
ATOM 2571 O O . LEU A 1 327 ? 17.776 -6.231 -34.905 1.00 88.00 327 LEU A O 1
ATOM 2575 N N . PHE A 1 328 ? 19.454 -4.755 -34.915 1.00 85.06 328 PHE A N 1
ATOM 2576 C CA . PHE A 1 328 ? 20.071 -5.299 -36.129 1.00 85.06 328 PHE A CA 1
ATOM 2577 C C . PHE A 1 328 ? 20.946 -6.519 -35.852 1.00 85.06 328 PHE A C 1
ATOM 2579 O O . PHE A 1 328 ? 21.185 -7.333 -36.747 1.00 85.06 328 PHE A O 1
ATOM 2586 N N . THR A 1 329 ? 21.472 -6.646 -34.635 1.00 76.94 329 THR A N 1
ATOM 2587 C CA . THR A 1 329 ? 22.388 -7.732 -34.299 1.00 76.94 329 THR A CA 1
ATOM 2588 C C . THR A 1 329 ? 21.634 -9.030 -33.995 1.00 76.94 329 THR A C 1
ATOM 2590 O O . THR A 1 329 ? 20.577 -9.007 -33.359 1.00 76.94 329 THR A O 1
ATOM 2593 N N . PRO A 1 330 ? 22.207 -10.200 -34.344 1.00 82.44 330 PRO A N 1
ATOM 2594 C CA . PRO A 1 330 ? 21.639 -11.494 -33.960 1.00 82.44 330 PRO A CA 1
ATOM 2595 C C . PRO A 1 330 ? 21.468 -11.655 -32.447 1.00 82.44 330 PRO A C 1
ATOM 2597 O O . PRO A 1 330 ? 20.572 -12.361 -32.002 1.00 82.44 330 PRO A O 1
ATOM 2600 N N . PHE A 1 331 ? 22.312 -10.986 -31.657 1.00 85.50 331 PHE A N 1
ATOM 2601 C CA . PHE A 1 331 ? 22.203 -10.972 -30.203 1.00 85.50 331 PHE A CA 1
ATOM 2602 C C . PHE A 1 331 ? 20.877 -10.345 -29.752 1.00 85.50 331 PHE A C 1
ATOM 2604 O O . PHE A 1 331 ? 20.116 -10.983 -29.029 1.00 85.50 331 PHE A O 1
ATOM 2611 N N . SER A 1 332 ? 20.570 -9.131 -30.215 1.00 84.25 332 SER A N 1
ATOM 2612 C CA . SER A 1 332 ? 19.339 -8.426 -29.846 1.00 84.25 332 SER A CA 1
ATOM 2613 C C . SER A 1 332 ? 18.092 -9.154 -30.349 1.00 84.25 332 SER A C 1
ATOM 2615 O O . SER A 1 332 ? 17.136 -9.331 -29.597 1.00 84.25 332 SER A O 1
ATOM 2617 N N . VAL A 1 333 ? 18.117 -9.642 -31.595 1.00 90.56 333 VAL A N 1
ATOM 2618 C CA . VAL A 1 333 ? 17.011 -10.431 -32.165 1.00 90.56 333 VAL A CA 1
ATOM 2619 C C . VAL A 1 333 ? 16.812 -11.739 -31.395 1.00 90.56 333 VAL A C 1
ATOM 2621 O O . VAL A 1 333 ? 15.676 -12.113 -31.119 1.00 90.56 333 VAL A O 1
ATOM 2624 N N . GLY A 1 334 ? 17.896 -12.404 -30.985 1.00 87.31 334 GLY A N 1
ATOM 2625 C CA . GLY A 1 334 ? 17.836 -13.601 -30.147 1.00 87.31 334 GLY A CA 1
ATOM 2626 C C . GLY A 1 334 ? 17.175 -13.340 -28.793 1.00 87.31 334 GLY A C 1
ATOM 2627 O O . GLY A 1 334 ? 16.334 -14.122 -28.363 1.00 87.31 334 GLY A O 1
ATOM 2628 N N . LEU A 1 335 ? 17.471 -12.207 -28.148 1.00 90.88 335 LEU A N 1
ATOM 2629 C CA . LEU A 1 335 ? 16.799 -11.816 -26.904 1.00 90.88 335 LEU A CA 1
ATOM 2630 C C . LEU A 1 335 ? 15.294 -11.579 -27.102 1.00 90.88 335 LEU A C 1
ATOM 2632 O O . LEU A 1 335 ? 14.492 -12.010 -26.274 1.00 90.88 335 LEU A O 1
ATOM 2636 N N . VAL A 1 336 ? 14.896 -10.918 -28.194 1.00 93.12 336 VAL A N 1
ATOM 2637 C CA . VAL A 1 336 ? 13.473 -10.722 -28.528 1.00 93.12 336 VAL A CA 1
ATOM 2638 C C . VAL A 1 336 ? 12.791 -12.061 -28.809 1.00 93.12 336 VAL A C 1
ATOM 2640 O O . VAL A 1 336 ? 11.669 -12.272 -28.358 1.00 93.12 336 VAL A O 1
ATOM 2643 N N . TYR A 1 337 ? 13.474 -12.986 -29.487 1.00 91.50 337 TYR A N 1
ATOM 2644 C CA . TYR A 1 337 ? 12.969 -14.335 -29.733 1.00 91.50 337 TYR A CA 1
ATOM 2645 C C . TYR A 1 337 ? 12.710 -15.109 -28.430 1.00 91.50 337 TYR A C 1
ATOM 2647 O O . TYR A 1 337 ? 11.683 -15.771 -28.299 1.00 91.50 337 TYR A O 1
ATOM 2655 N N . LEU A 1 338 ? 13.582 -14.974 -27.425 1.00 90.69 338 LEU A N 1
ATOM 2656 C CA . LEU A 1 338 ? 13.335 -15.567 -26.106 1.00 90.69 338 LEU A CA 1
ATOM 2657 C C . LEU A 1 338 ? 12.081 -14.983 -25.441 1.00 90.69 338 LEU A C 1
ATOM 2659 O O . LEU A 1 338 ? 11.258 -15.738 -24.928 1.00 90.69 338 LEU A O 1
ATOM 2663 N N . LEU A 1 339 ? 11.877 -13.660 -25.491 1.00 92.56 339 LEU A N 1
ATOM 2664 C CA . LEU A 1 339 ? 10.632 -13.061 -24.988 1.00 92.56 339 LEU A CA 1
ATOM 2665 C C . LEU A 1 339 ? 9.406 -13.542 -25.768 1.00 92.56 339 LEU A C 1
ATOM 2667 O O . LEU A 1 339 ? 8.374 -13.813 -25.164 1.00 92.56 339 LEU A O 1
ATOM 2671 N N . TYR A 1 340 ? 9.524 -13.676 -27.087 1.00 93.38 340 TYR A N 1
ATOM 2672 C CA . TYR A 1 340 ? 8.478 -14.218 -27.950 1.00 93.38 340 TYR A CA 1
ATOM 2673 C C . TYR A 1 340 ? 8.066 -15.640 -27.554 1.00 93.38 340 TYR A C 1
ATOM 2675 O O . TYR A 1 340 ? 6.889 -15.972 -27.626 1.00 93.38 340 TYR A O 1
ATOM 2683 N N . CYS A 1 341 ? 9.006 -16.458 -27.077 1.00 89.75 341 CYS A N 1
ATOM 2684 C CA . CYS A 1 341 ? 8.697 -17.791 -26.566 1.00 89.75 341 CYS A CA 1
ATOM 2685 C C . CYS A 1 341 ? 8.035 -17.746 -25.181 1.00 89.75 341 CYS A C 1
ATOM 2687 O O . CYS A 1 341 ? 7.169 -18.561 -24.884 1.00 89.75 341 CYS A O 1
ATOM 2689 N N . CYS A 1 342 ? 8.429 -16.797 -24.328 1.00 90.19 342 CYS A N 1
ATOM 2690 C CA . CYS A 1 342 ? 7.982 -16.727 -22.935 1.00 90.19 342 CYS A CA 1
ATOM 2691 C C . CYS A 1 342 ? 6.647 -15.993 -22.720 1.00 90.19 342 CYS A C 1
ATOM 2693 O O . CYS A 1 342 ? 6.016 -16.181 -21.678 1.00 90.19 342 CYS A O 1
ATOM 2695 N N . PHE A 1 343 ? 6.229 -15.129 -23.647 1.00 91.44 343 PHE A N 1
ATOM 2696 C CA . PHE A 1 343 ? 4.999 -14.339 -23.547 1.00 91.44 343 PHE A CA 1
ATOM 2697 C C . PHE A 1 343 ? 3.991 -14.757 -24.617 1.00 91.44 343 PHE A C 1
ATOM 2699 O O . PHE A 1 343 ? 4.360 -14.996 -25.759 1.00 91.44 343 PHE A O 1
ATOM 2706 N N . GLU A 1 344 ? 2.700 -14.756 -24.268 1.00 89.62 344 GLU A N 1
ATOM 2707 C CA . GLU A 1 344 ? 1.617 -15.119 -25.200 1.00 89.62 344 GLU A CA 1
ATOM 2708 C C . GLU A 1 344 ? 1.633 -14.260 -26.475 1.00 89.62 344 GLU A C 1
ATOM 2710 O O . GLU A 1 344 ? 1.344 -14.740 -27.568 1.00 89.62 344 GLU A O 1
ATOM 2715 N N . ARG A 1 345 ? 1.966 -12.968 -26.344 1.00 92.31 345 ARG A N 1
ATOM 2716 C CA . ARG A 1 345 ? 2.048 -12.027 -27.466 1.00 92.31 345 ARG A CA 1
ATOM 2717 C C . ARG A 1 345 ? 3.166 -11.017 -27.253 1.00 92.31 345 ARG A C 1
ATOM 2719 O O . ARG A 1 345 ? 3.313 -10.471 -26.161 1.00 92.31 345 ARG A O 1
ATOM 2726 N N . VAL A 1 346 ? 3.890 -10.711 -28.329 1.00 94.56 346 VAL A N 1
ATOM 2727 C CA . VAL A 1 346 ? 4.960 -9.704 -28.360 1.00 94.56 346 VAL A CA 1
ATOM 2728 C C . VAL A 1 346 ? 4.733 -8.749 -29.532 1.00 94.56 346 VAL A C 1
ATOM 2730 O O . VAL A 1 346 ? 4.207 -9.139 -30.575 1.00 94.56 346 VAL A O 1
ATOM 2733 N N . SER A 1 347 ? 5.119 -7.487 -29.359 1.00 96.75 347 SER A N 1
ATOM 2734 C CA . SER A 1 347 ? 5.118 -6.456 -30.401 1.00 96.75 347 SER A CA 1
ATOM 2735 C C . SER A 1 347 ? 6.379 -5.602 -30.265 1.00 96.75 347 SER A C 1
ATOM 2737 O O . SER A 1 347 ? 6.854 -5.362 -29.152 1.00 96.75 347 SER A O 1
ATOM 2739 N N . LEU A 1 348 ? 6.912 -5.146 -31.399 1.00 93.94 348 LEU A N 1
ATOM 2740 C CA . LEU A 1 348 ? 7.829 -4.011 -31.453 1.00 93.94 348 LEU A CA 1
ATOM 2741 C C . LEU A 1 348 ? 7.023 -2.770 -31.824 1.00 93.94 348 LEU A C 1
ATOM 2743 O O . LEU A 1 348 ? 6.423 -2.715 -32.894 1.00 93.94 348 LEU A O 1
ATOM 2747 N N . PHE A 1 349 ? 7.026 -1.773 -30.945 1.00 91.12 349 PHE A N 1
ATOM 2748 C CA . PHE A 1 349 ? 6.188 -0.590 -31.088 1.00 91.12 349 PHE A CA 1
ATOM 2749 C C . PHE A 1 349 ? 6.973 0.680 -30.760 1.00 91.12 349 PHE A C 1
ATOM 2751 O O . PHE A 1 349 ? 7.606 0.777 -29.706 1.00 91.12 349 PHE A O 1
ATOM 2758 N N . LYS A 1 350 ? 6.918 1.667 -31.660 1.00 86.56 350 LYS A N 1
ATOM 2759 C CA . LYS A 1 350 ? 7.507 2.995 -31.463 1.00 86.56 350 LYS A CA 1
ATOM 2760 C C . LYS A 1 350 ? 6.373 4.007 -31.269 1.00 86.56 350 LYS A C 1
ATOM 2762 O O . LYS A 1 350 ? 5.736 4.353 -32.259 1.00 86.56 350 LYS A O 1
ATOM 2767 N N . PRO A 1 351 ? 6.144 4.506 -30.042 1.00 86.12 351 PRO A N 1
ATOM 2768 C CA . PRO A 1 351 ? 5.068 5.455 -29.800 1.00 86.12 351 PRO A CA 1
ATOM 2769 C C . PRO A 1 351 ? 5.376 6.826 -30.413 1.00 86.12 351 PRO A C 1
ATOM 2771 O O . PRO A 1 351 ? 6.539 7.236 -30.451 1.00 86.12 351 PRO A O 1
ATOM 2774 N N . LEU A 1 352 ? 4.347 7.595 -30.769 1.00 82.31 352 LEU A N 1
ATOM 2775 C CA . LEU A 1 352 ? 4.448 8.981 -31.262 1.00 82.31 352 LEU A CA 1
ATOM 2776 C C . LEU A 1 352 ? 5.171 9.924 -30.289 1.00 82.31 352 LEU A C 1
ATOM 2778 O O . LEU A 1 352 ? 5.765 10.926 -30.685 1.00 82.31 352 LEU A O 1
ATOM 2782 N N . THR A 1 353 ? 5.123 9.615 -28.992 1.00 80.38 353 THR A N 1
ATOM 2783 C CA . THR A 1 353 ? 5.830 10.364 -27.944 1.00 80.38 353 THR A CA 1
ATOM 2784 C C . THR A 1 353 ? 7.342 10.105 -27.940 1.00 80.38 353 THR A C 1
ATOM 2786 O O . THR A 1 353 ? 8.089 10.862 -27.321 1.00 80.38 353 THR A O 1
ATOM 2789 N N . SER A 1 354 ? 7.818 9.081 -28.658 1.00 81.31 354 SER A N 1
ATOM 2790 C CA . SER A 1 354 ? 9.232 8.870 -28.969 1.00 81.31 354 SER A CA 1
ATOM 2791 C C . SER A 1 354 ? 9.601 9.663 -30.221 1.00 81.31 354 SER A C 1
ATOM 2793 O O . SER A 1 354 ? 9.017 9.451 -31.281 1.00 81.31 354 SER A O 1
ATOM 2795 N N . ARG A 1 355 ? 10.606 10.547 -30.127 1.00 76.44 355 ARG A N 1
ATOM 2796 C CA . ARG A 1 355 ? 11.033 11.394 -31.258 1.00 76.44 355 ARG A CA 1
ATOM 2797 C C . ARG A 1 355 ? 11.252 10.550 -32.527 1.00 76.44 355 ARG A C 1
ATOM 2799 O O . ARG A 1 355 ? 11.952 9.534 -32.439 1.00 76.44 355 ARG A O 1
ATOM 2806 N N . PRO A 1 356 ? 10.694 10.939 -33.690 1.00 73.12 356 PRO A N 1
ATOM 2807 C CA . PRO A 1 356 ? 10.820 10.164 -34.927 1.00 73.12 356 PRO A CA 1
ATOM 2808 C C . PRO A 1 356 ? 12.279 10.067 -35.390 1.00 73.12 356 PRO A C 1
ATOM 2810 O O . PRO A 1 356 ? 12.715 8.990 -35.785 1.00 73.12 356 PRO A O 1
ATOM 2813 N N . ALA A 1 357 ? 13.057 11.140 -35.209 1.00 71.44 357 ALA A N 1
ATOM 2814 C CA . ALA A 1 357 ? 14.510 11.155 -35.338 1.00 71.44 357 ALA A CA 1
ATOM 2815 C C . ALA A 1 357 ? 15.146 11.485 -33.977 1.00 71.44 357 ALA A C 1
ATOM 2817 O O . ALA A 1 357 ? 14.933 12.558 -33.415 1.00 71.44 357 ALA A O 1
ATOM 2818 N N . ASN A 1 358 ? 15.916 10.553 -33.419 1.00 64.19 358 ASN A N 1
ATOM 2819 C CA . ASN A 1 358 ? 16.601 10.719 -32.132 1.00 64.19 358 ASN A CA 1
ATOM 2820 C C . ASN A 1 358 ? 17.922 11.514 -32.246 1.00 64.19 358 ASN A C 1
ATOM 2822 O O . ASN A 1 358 ? 18.341 12.108 -31.253 1.00 64.19 358 ASN A O 1
ATOM 2826 N N . SER A 1 359 ? 18.537 11.579 -33.434 1.00 42.19 359 SER A N 1
ATOM 2827 C CA . SER A 1 359 ? 19.835 12.244 -33.666 1.00 42.19 359 SER A CA 1
ATOM 2828 C C . SER A 1 359 ? 19.763 13.646 -34.301 1.00 42.19 359 SER A C 1
ATOM 2830 O O . SER A 1 359 ? 20.762 14.361 -34.269 1.00 4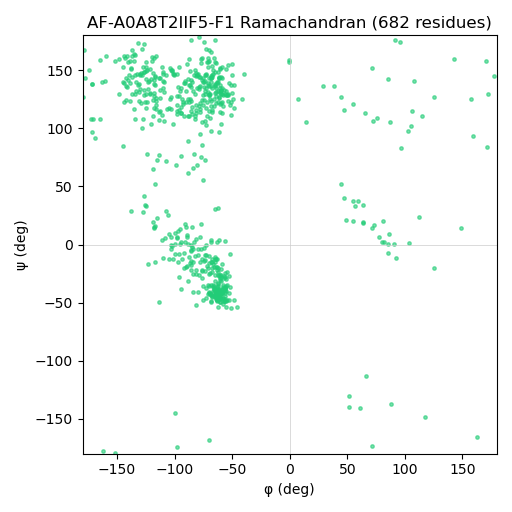2.19 359 SER A O 1
ATOM 2832 N N . GLU A 1 360 ? 18.616 14.084 -34.837 1.00 38.97 360 GLU A N 1
ATOM 2833 C CA . GLU A 1 360 ? 18.466 15.401 -35.489 1.00 38.97 360 GLU A CA 1
ATOM 2834 C C . GLU A 1 360 ? 17.528 16.327 -34.702 1.00 38.97 360 GLU A C 1
ATOM 2836 O O . GLU A 1 360 ? 16.328 16.091 -34.601 1.00 38.97 360 GLU A O 1
ATOM 2841 N N . ARG A 1 361 ? 18.076 17.420 -34.151 1.00 48.34 361 ARG A N 1
ATOM 2842 C CA . ARG A 1 361 ? 17.324 18.426 -33.368 1.00 48.34 361 ARG A CA 1
ATOM 2843 C C . ARG A 1 361 ? 16.622 19.492 -34.222 1.00 48.34 361 ARG A C 1
ATOM 2845 O O . ARG A 1 361 ? 15.958 20.364 -33.675 1.00 48.34 361 ARG A O 1
ATOM 2852 N N . THR A 1 362 ? 16.808 19.466 -35.539 1.00 50.88 362 THR A N 1
ATOM 2853 C CA . THR A 1 362 ? 16.345 20.508 -36.473 1.00 50.88 362 THR A CA 1
ATOM 2854 C C . THR A 1 362 ? 15.051 20.157 -37.203 1.00 50.88 362 THR A C 1
ATOM 2856 O O . THR A 1 362 ? 14.501 21.013 -37.890 1.00 50.88 362 THR A O 1
ATOM 2859 N N . LEU A 1 363 ? 14.567 18.919 -37.076 1.00 54.41 363 LEU A N 1
ATOM 2860 C CA . LEU A 1 363 ? 13.294 18.486 -37.645 1.00 54.41 363 LEU A CA 1
ATOM 2861 C C . LEU A 1 363 ? 12.162 18.787 -36.657 1.00 54.41 363 LEU A C 1
ATOM 2863 O O . LEU A 1 363 ? 12.193 18.327 -35.515 1.00 54.41 363 LEU A O 1
ATOM 2867 N N . SER A 1 364 ? 11.168 19.560 -37.093 1.00 57.19 364 SER A N 1
ATOM 2868 C CA . SER A 1 364 ? 9.979 19.896 -36.308 1.00 57.19 364 SER A CA 1
ATOM 2869 C C . SER A 1 364 ? 8.702 19.561 -37.082 1.00 57.19 364 SER A C 1
ATOM 2871 O O . SER A 1 364 ? 8.571 19.890 -38.259 1.00 57.19 364 SER A O 1
ATOM 2873 N N . GLU A 1 365 ? 7.759 18.900 -36.409 1.00 68.38 365 GLU A N 1
ATOM 2874 C CA . GLU A 1 365 ? 6.421 18.600 -36.932 1.00 68.38 365 GLU A CA 1
ATOM 2875 C C . GLU A 1 365 ? 5.435 19.660 -36.403 1.00 68.38 365 GLU A C 1
ATOM 2877 O O . GLU A 1 365 ? 5.183 19.697 -35.193 1.00 68.38 365 GLU A O 1
ATOM 2882 N N . PRO A 1 366 ? 4.874 20.545 -37.252 1.00 72.81 366 PRO A N 1
ATOM 2883 C CA . PRO A 1 366 ? 3.999 21.632 -36.807 1.00 72.81 366 PRO A CA 1
ATOM 2884 C C . PRO A 1 366 ? 2.727 21.159 -36.084 1.00 72.81 366 PRO A C 1
ATOM 2886 O O . PRO A 1 366 ? 2.211 21.892 -35.241 1.00 72.81 366 PRO A O 1
ATOM 2889 N N . ARG A 1 367 ? 2.233 19.942 -36.355 1.00 75.50 367 ARG A N 1
ATOM 2890 C CA . ARG A 1 367 ? 1.032 19.375 -35.714 1.00 75.50 367 ARG A CA 1
ATOM 2891 C C . ARG A 1 367 ? 1.308 18.672 -34.385 1.00 75.50 367 ARG A C 1
ATOM 2893 O O . ARG A 1 367 ? 0.372 18.197 -33.743 1.00 75.50 367 ARG A O 1
ATOM 2900 N N . GLN A 1 368 ? 2.560 18.614 -33.925 1.00 76.12 368 GLN A N 1
ATOM 2901 C CA . GLN A 1 368 ? 2.935 17.880 -32.710 1.00 76.12 368 GLN A CA 1
ATOM 2902 C C . GLN A 1 368 ? 2.151 18.341 -31.469 1.00 76.12 368 GLN A C 1
ATOM 2904 O O . GLN A 1 368 ? 1.755 17.519 -30.641 1.00 76.12 368 GLN A O 1
ATOM 2909 N N . ALA A 1 369 ? 1.888 19.646 -31.348 1.00 80.12 369 ALA A N 1
ATOM 2910 C CA . ALA A 1 369 ? 1.105 20.199 -30.246 1.00 80.12 369 ALA A CA 1
ATOM 2911 C C . ALA A 1 369 ? -0.369 19.758 -30.292 1.00 80.12 369 ALA A C 1
ATOM 2913 O O . ALA A 1 369 ? -0.946 19.439 -29.251 1.00 80.12 369 ALA A O 1
ATOM 2914 N N . ASP A 1 370 ? -0.969 19.707 -31.481 1.00 84.38 370 ASP A N 1
ATOM 2915 C CA . ASP A 1 370 ? -2.363 19.293 -31.660 1.00 84.38 370 ASP A CA 1
ATOM 2916 C C . ASP A 1 370 ? -2.523 17.788 -31.423 1.00 84.38 370 ASP A C 1
ATOM 2918 O O . ASP A 1 370 ? -3.405 17.373 -30.672 1.00 84.38 370 ASP A O 1
ATOM 2922 N N . ILE A 1 371 ? -1.596 16.976 -31.941 1.00 84.19 371 ILE A N 1
ATOM 2923 C CA . ILE A 1 371 ? -1.564 15.524 -31.707 1.00 84.19 371 ILE A CA 1
ATOM 2924 C C . ILE A 1 371 ? -1.382 15.225 -30.222 1.00 84.19 371 ILE A C 1
ATOM 2926 O O . ILE A 1 371 ? -2.088 14.388 -29.669 1.00 84.19 371 ILE A O 1
ATOM 2930 N N . ARG A 1 372 ? -0.494 15.950 -29.529 1.00 83.69 372 ARG A N 1
ATOM 2931 C CA . ARG A 1 372 ? -0.351 15.827 -28.074 1.00 83.69 372 ARG A CA 1
ATOM 2932 C C . ARG A 1 372 ? -1.686 16.075 -27.365 1.00 83.69 372 ARG A C 1
ATOM 2934 O O . ARG A 1 372 ? -2.046 15.287 -26.494 1.00 83.69 372 ARG A O 1
ATOM 2941 N N . LYS A 1 373 ? -2.422 17.134 -27.721 1.00 86.56 373 LYS A N 1
ATOM 2942 C CA . LYS A 1 373 ? -3.737 17.438 -27.125 1.00 86.56 373 LYS A CA 1
ATOM 2943 C C . LYS A 1 373 ? -4.756 16.333 -27.391 1.00 86.56 373 LYS A C 1
ATOM 2945 O O . LYS A 1 373 ? -5.489 15.946 -26.480 1.00 86.56 373 LYS A O 1
ATOM 2950 N N . GLU A 1 374 ? -4.793 15.809 -28.613 1.00 88.38 374 GLU A N 1
ATOM 2951 C CA . GLU A 1 374 ? -5.650 14.680 -28.980 1.00 88.38 374 GLU A CA 1
ATOM 2952 C C . GLU A 1 374 ? -5.305 13.424 -28.173 1.00 88.38 374 GLU A C 1
ATOM 2954 O O . GLU A 1 374 ? -6.200 12.830 -27.569 1.00 88.38 374 GLU A O 1
ATOM 2959 N N . CYS A 1 375 ? -4.019 13.075 -28.060 1.00 87.00 375 CYS A N 1
ATOM 2960 C CA . CYS A 1 375 ? -3.549 11.965 -27.234 1.00 87.00 375 CYS A CA 1
ATOM 2961 C C . CYS A 1 375 ? -3.964 12.148 -25.771 1.00 87.00 375 CYS A C 1
ATOM 2963 O O . CYS A 1 375 ? -4.582 11.260 -25.187 1.00 87.00 375 CYS A O 1
ATOM 2965 N N . LEU A 1 376 ? -3.684 13.307 -25.167 1.00 87.19 376 LEU A N 1
ATOM 2966 C CA . LEU A 1 376 ? -4.053 13.581 -23.775 1.00 87.19 376 LEU A CA 1
ATOM 2967 C C . LEU A 1 376 ? -5.560 13.412 -23.551 1.00 87.19 376 LEU A C 1
ATOM 2969 O O . LEU A 1 376 ? -5.975 12.775 -22.580 1.00 87.19 376 LEU A O 1
ATOM 2973 N N . LYS A 1 377 ? -6.383 13.887 -24.492 1.00 87.62 377 LYS A N 1
ATOM 2974 C CA . LYS A 1 377 ? -7.836 13.705 -24.458 1.00 87.62 377 LYS A CA 1
ATOM 2975 C C . LYS A 1 377 ? -8.244 12.231 -24.550 1.00 87.62 377 LYS A C 1
ATOM 2977 O O . LYS A 1 377 ? -9.059 11.798 -23.738 1.00 87.62 377 LYS A O 1
ATOM 2982 N N . LEU A 1 378 ? -7.686 11.465 -25.490 1.00 86.75 378 LEU A N 1
ATOM 2983 C CA . LEU A 1 378 ? -7.979 10.033 -25.666 1.00 86.75 378 LEU A CA 1
ATOM 2984 C C . LEU A 1 378 ? -7.605 9.217 -24.423 1.00 86.75 378 LEU A C 1
ATOM 2986 O O . LEU A 1 378 ? -8.379 8.379 -23.965 1.00 86.75 378 LEU A O 1
ATOM 2990 N N . TRP A 1 379 ? -6.452 9.518 -23.827 1.00 86.12 379 TRP A N 1
ATOM 2991 C CA . TRP A 1 379 ? -5.965 8.857 -22.619 1.00 86.12 379 TRP A CA 1
ATOM 2992 C C . TRP A 1 379 ? -6.616 9.389 -21.332 1.00 86.12 379 TRP A C 1
ATOM 2994 O O . TRP A 1 379 ? -6.344 8.874 -20.243 1.00 86.12 379 TRP A O 1
ATOM 3004 N N . GLY A 1 380 ? -7.467 10.416 -21.407 1.00 87.50 380 GLY A N 1
ATOM 3005 C CA . GLY A 1 380 ? -8.071 11.055 -20.236 1.00 87.50 380 GLY A CA 1
ATOM 3006 C C . GLY A 1 380 ? -7.026 11.623 -19.270 1.00 87.50 380 GLY A C 1
ATOM 3007 O O . GLY A 1 380 ? -7.174 11.495 -18.054 1.00 87.50 380 GLY A O 1
ATOM 3008 N N . VAL A 1 381 ? -5.936 12.171 -19.809 1.00 87.62 381 VAL A N 1
ATOM 3009 C CA . VAL A 1 381 ? -4.889 12.877 -19.066 1.00 87.62 381 VAL A CA 1
ATOM 3010 C C . VAL A 1 381 ? -5.163 14.381 -19.173 1.00 87.62 381 VAL A C 1
ATOM 3012 O O . VAL A 1 381 ? -5.345 14.879 -20.283 1.00 87.62 381 VAL A O 1
ATOM 3015 N N . PRO A 1 382 ? -5.220 15.127 -18.056 1.00 86.31 382 PRO A N 1
ATOM 3016 C CA . PRO A 1 382 ? -5.402 16.573 -18.105 1.00 86.31 382 PRO A CA 1
ATOM 3017 C C . PRO A 1 382 ? -4.262 17.259 -18.865 1.00 86.31 382 PRO A C 1
ATOM 3019 O O . PRO A 1 382 ? -3.093 17.041 -18.550 1.00 86.31 382 PRO A O 1
ATOM 3022 N N . ASP A 1 383 ? -4.601 18.131 -19.816 1.00 86.81 383 ASP A N 1
ATOM 3023 C CA . ASP A 1 383 ? -3.633 18.997 -20.501 1.00 86.81 383 ASP A CA 1
ATOM 3024 C C . ASP A 1 383 ? -3.312 20.220 -19.633 1.00 86.81 383 ASP A C 1
ATOM 3026 O O . ASP A 1 383 ? -3.757 21.341 -19.873 1.00 86.81 383 ASP A O 1
ATOM 3030 N N . GLN A 1 384 ? -2.632 19.959 -18.519 1.00 84.06 384 GLN A N 1
ATOM 3031 C CA . GLN A 1 384 ? -2.211 20.959 -17.547 1.00 84.06 384 GLN A CA 1
ATOM 3032 C C . GLN A 1 384 ? -0.759 20.696 -17.163 1.00 84.06 384 GLN A C 1
ATOM 3034 O O . GLN A 1 384 ? -0.322 19.546 -17.080 1.00 84.06 384 GLN A O 1
ATOM 3039 N N . ALA A 1 385 ? -0.010 21.767 -16.903 1.00 80.75 385 ALA A N 1
ATOM 3040 C CA . ALA A 1 385 ? 1.330 21.638 -16.352 1.00 80.75 385 ALA A CA 1
ATOM 3041 C C . ALA A 1 385 ? 1.277 20.905 -15.002 1.00 80.75 385 ALA A C 1
ATOM 3043 O O . ALA A 1 385 ? 0.351 21.091 -14.209 1.00 80.75 385 ALA A O 1
ATOM 3044 N N . ARG A 1 386 ? 2.288 20.076 -14.727 1.00 80.69 386 ARG A N 1
ATOM 3045 C CA . ARG A 1 386 ? 2.440 19.450 -13.410 1.00 80.69 386 ARG A CA 1
ATOM 3046 C C . ARG A 1 386 ? 2.802 20.544 -12.412 1.00 80.69 386 ARG A C 1
ATOM 3048 O O . ARG A 1 386 ? 3.834 21.189 -12.559 1.00 80.69 386 ARG A O 1
ATOM 3055 N N . VAL A 1 387 ? 1.960 20.752 -11.405 1.00 80.50 387 VAL A N 1
ATOM 3056 C CA . VAL A 1 387 ? 2.189 21.772 -10.376 1.00 80.50 387 VAL A CA 1
ATOM 3057 C C . VAL A 1 387 ? 2.536 21.093 -9.064 1.00 80.50 387 VAL A C 1
ATOM 3059 O O . VAL A 1 387 ? 1.830 20.182 -8.621 1.00 80.50 387 VAL A O 1
ATOM 3062 N N . ALA A 1 388 ? 3.612 21.561 -8.431 1.00 81.00 388 ALA A N 1
ATOM 3063 C CA . ALA A 1 388 ? 3.973 21.125 -7.097 1.00 81.00 388 ALA A CA 1
ATOM 3064 C C . ALA A 1 388 ? 2.787 21.353 -6.131 1.00 81.00 388 ALA A C 1
ATOM 3066 O O . ALA A 1 388 ? 2.193 22.435 -6.113 1.00 81.00 388 ALA A O 1
ATOM 3067 N N . PRO A 1 389 ? 2.422 20.356 -5.313 1.00 78.44 389 PRO A N 1
ATOM 3068 C CA . PRO A 1 389 ? 1.321 20.476 -4.368 1.00 78.44 389 PRO A CA 1
ATOM 3069 C C . PRO A 1 389 ? 1.523 21.652 -3.410 1.00 78.44 389 PRO A C 1
ATOM 3071 O O . PRO A 1 389 ? 2.582 21.793 -2.799 1.00 78.44 389 PRO A O 1
ATOM 3074 N N . THR A 1 390 ? 0.489 22.469 -3.222 1.00 78.06 390 THR A N 1
ATOM 3075 C CA . THR A 1 390 ? 0.542 23.574 -2.261 1.00 78.06 390 THR A CA 1
ATOM 3076 C C . THR A 1 390 ? 0.548 23.045 -0.831 1.00 78.06 390 THR A C 1
ATOM 3078 O O . THR A 1 390 ? -0.341 22.277 -0.442 1.00 78.06 390 THR A O 1
ATOM 3081 N N . ASN A 1 391 ? 1.498 23.511 -0.020 1.00 78.75 391 ASN A N 1
ATOM 3082 C CA . ASN A 1 391 ? 1.469 23.283 1.421 1.00 78.75 391 ASN A CA 1
ATOM 3083 C C . ASN A 1 391 ? 0.216 23.946 2.003 1.00 78.75 391 ASN A C 1
ATOM 3085 O O . ASN A 1 391 ? 0.004 25.145 1.841 1.00 78.75 391 ASN A O 1
ATOM 3089 N N . SER A 1 392 ? -0.625 23.156 2.664 1.00 86.00 392 SER A N 1
ATOM 3090 C CA . SER A 1 392 ? -1.842 23.636 3.318 1.00 86.00 392 SER A CA 1
ATOM 3091 C C . SER A 1 392 ? -1.741 23.406 4.816 1.00 86.00 392 SER A C 1
ATOM 3093 O O . SER A 1 392 ? -1.161 22.418 5.263 1.00 86.00 392 SER A O 1
ATOM 3095 N N . GLU A 1 393 ? -2.305 24.318 5.608 1.00 93.50 393 GLU A N 1
ATOM 3096 C CA . GLU A 1 393 ? -2.403 24.091 7.046 1.00 93.50 393 GLU A CA 1
ATOM 3097 C C . GLU A 1 393 ? -3.298 22.872 7.333 1.00 93.50 393 GLU A C 1
ATOM 3099 O O . GLU A 1 393 ? -4.364 22.744 6.715 1.00 93.50 393 GLU A O 1
ATOM 3104 N N . PRO A 1 394 ? -2.936 22.009 8.305 1.00 95.00 394 PRO A N 1
ATOM 3105 C CA . PRO A 1 394 ? -3.695 20.797 8.618 1.00 95.00 394 PRO A CA 1
ATOM 3106 C C . PRO A 1 394 ? -5.183 21.059 8.871 1.00 95.00 394 PRO A C 1
ATOM 3108 O O . PRO A 1 394 ? -6.040 20.336 8.370 1.00 95.00 394 PRO A O 1
ATOM 3111 N N . LYS A 1 395 ? -5.501 22.140 9.593 1.00 93.50 395 LYS A N 1
ATOM 3112 C CA . LYS A 1 395 ? -6.880 22.526 9.914 1.00 93.50 395 LYS A CA 1
ATOM 3113 C C . LYS A 1 395 ? -7.684 22.880 8.660 1.00 93.50 395 LYS A C 1
ATOM 3115 O O . LYS A 1 395 ? -8.797 22.392 8.491 1.00 93.50 395 LYS A O 1
ATOM 3120 N N . THR A 1 396 ? -7.111 23.684 7.768 1.00 93.06 396 THR A N 1
ATOM 3121 C CA . THR A 1 396 ? -7.738 24.056 6.493 1.00 93.06 396 THR A CA 1
ATOM 3122 C C . THR A 1 396 ? -7.961 22.825 5.625 1.00 93.06 396 THR A C 1
ATOM 3124 O O . THR A 1 396 ? -9.062 22.627 5.110 1.00 93.06 396 THR A O 1
ATOM 3127 N N . LYS A 1 397 ? -6.953 21.950 5.518 1.00 94.75 397 LYS A N 1
ATOM 3128 C CA . LYS A 1 397 ? -7.072 20.731 4.718 1.00 94.75 397 LYS A CA 1
ATOM 3129 C C . LYS A 1 397 ? -8.111 19.761 5.280 1.00 94.75 397 LYS A C 1
ATOM 3131 O O . LYS A 1 397 ? -8.878 19.183 4.515 1.00 94.75 397 LYS A O 1
ATOM 3136 N N . PHE A 1 398 ? -8.183 19.621 6.602 1.00 94.50 398 PHE A N 1
ATOM 3137 C CA . PHE A 1 398 ? -9.216 18.829 7.266 1.00 94.50 398 PHE A CA 1
ATOM 3138 C C . PHE A 1 398 ? -10.626 19.304 6.885 1.00 94.50 398 PHE A C 1
ATOM 3140 O O . PHE A 1 398 ? -11.446 18.491 6.464 1.00 94.50 398 PHE A O 1
ATOM 3147 N N . PHE A 1 399 ? -10.901 20.612 6.945 1.00 92.19 399 PHE A N 1
ATOM 3148 C CA . PHE A 1 399 ? -12.216 21.140 6.560 1.00 92.19 399 PHE A CA 1
ATOM 3149 C C . PHE A 1 399 ? -12.526 20.968 5.071 1.00 92.19 399 PHE A C 1
ATOM 3151 O O . PHE A 1 399 ? -13.667 20.662 4.726 1.00 92.19 399 PHE A O 1
ATOM 3158 N N . GLN A 1 400 ? -11.517 21.085 4.202 1.00 92.88 400 GLN A N 1
ATOM 3159 C CA . GLN A 1 400 ? -11.670 20.797 2.773 1.00 92.88 400 GLN A CA 1
ATOM 3160 C C . GLN A 1 400 ? -12.071 19.340 2.503 1.00 92.88 400 GLN A C 1
ATOM 3162 O O . GLN A 1 400 ? -12.865 19.101 1.597 1.00 92.88 400 GLN A O 1
ATOM 3167 N N . LEU A 1 401 ? -11.537 18.377 3.266 1.00 93.44 401 LEU A N 1
ATOM 3168 C CA . LEU A 1 401 ? -11.876 16.956 3.119 1.00 93.44 401 LEU A CA 1
ATOM 3169 C C . LEU A 1 401 ? -13.257 16.633 3.692 1.00 93.44 401 LEU A C 1
ATOM 3171 O O . LEU A 1 401 ? -14.055 15.959 3.049 1.00 93.44 401 LEU A O 1
ATOM 3175 N N . ILE A 1 402 ? -13.547 17.104 4.906 1.00 90.88 402 ILE A N 1
ATOM 3176 C CA . ILE A 1 402 ? -14.771 16.725 5.618 1.00 90.88 402 ILE A CA 1
ATOM 3177 C C . ILE A 1 402 ? -16.029 17.248 4.920 1.00 90.88 402 ILE A C 1
ATOM 3179 O O . ILE A 1 402 ? -17.038 16.534 4.944 1.00 90.88 402 ILE A O 1
ATOM 3183 N N . GLN A 1 403 ? -15.960 18.445 4.313 1.00 85.38 403 GLN A N 1
ATOM 3184 C CA . GLN A 1 403 ? -17.055 19.121 3.589 1.00 85.38 403 GLN A CA 1
ATOM 3185 C C . GLN A 1 403 ? -18.390 19.173 4.362 1.00 85.38 403 GLN A C 1
ATOM 3187 O O . GLN A 1 403 ? -19.455 19.327 3.773 1.00 85.38 403 GLN A O 1
ATOM 3192 N N . SER A 1 404 ? -18.346 19.024 5.688 1.00 70.75 404 SER A N 1
ATOM 3193 C CA . SER A 1 404 ? -19.504 18.925 6.576 1.00 70.75 404 SER A CA 1
ATOM 3194 C C . SER A 1 404 ? -19.347 19.892 7.743 1.00 70.75 404 SER A C 1
ATOM 3196 O O . SER A 1 404 ? -18.239 20.119 8.235 1.00 70.75 404 SER A O 1
ATOM 3198 N N . SER A 1 405 ? -20.473 20.441 8.189 1.00 62.44 405 SER A N 1
ATOM 3199 C CA . SER A 1 405 ? -20.584 21.323 9.350 1.00 62.44 405 SER A CA 1
ATOM 3200 C C . SER A 1 405 ? -20.516 20.582 10.695 1.00 62.44 405 SER A C 1
ATOM 3202 O O . SER A 1 405 ? -20.338 21.220 11.728 1.00 62.44 405 SER A O 1
ATOM 3204 N N . GLU A 1 406 ? -20.620 19.248 10.715 1.00 69.31 406 GLU A N 1
ATOM 3205 C CA . GLU A 1 406 ? -20.724 18.442 11.945 1.00 69.31 406 GLU A CA 1
ATOM 3206 C C . GLU A 1 406 ? -19.354 18.039 12.527 1.00 69.31 406 GLU A C 1
ATOM 3208 O O . GLU A 1 406 ? -18.999 16.866 12.644 1.00 69.31 406 GLU A O 1
ATOM 3213 N N . ILE A 1 407 ? -18.550 19.031 12.909 1.00 82.00 407 ILE A N 1
ATOM 3214 C CA . ILE A 1 407 ? -17.205 18.823 13.485 1.00 82.00 407 ILE A CA 1
ATOM 3215 C C . ILE A 1 407 ? -17.284 18.220 14.895 1.00 82.00 407 ILE A C 1
ATOM 3217 O O . ILE A 1 407 ? -16.367 17.534 15.346 1.00 82.00 407 ILE A O 1
ATOM 3221 N N . GLU A 1 408 ? -18.398 18.442 15.589 1.00 84.38 408 GLU A N 1
ATOM 3222 C CA . GLU A 1 408 ? -18.636 17.942 16.945 1.00 84.38 408 GLU A CA 1
ATOM 3223 C C . GLU A 1 408 ? -18.572 16.412 17.027 1.00 84.38 408 GLU A C 1
ATOM 3225 O O . GLU A 1 408 ? -18.168 15.870 18.057 1.00 84.38 408 GLU A O 1
ATOM 3230 N N . VAL A 1 409 ? -18.853 15.720 15.913 1.00 86.88 409 VAL A N 1
ATOM 3231 C CA . VAL A 1 409 ? -18.802 14.255 15.814 1.00 86.88 409 VAL A CA 1
ATOM 3232 C C . VAL A 1 409 ? -17.444 13.691 16.225 1.00 86.88 409 VAL A C 1
ATOM 3234 O O . VAL A 1 409 ? -17.365 12.636 16.852 1.00 86.88 409 VAL A O 1
ATOM 3237 N N . PHE A 1 410 ? -16.361 14.404 15.924 1.00 91.38 410 PHE A N 1
ATOM 3238 C CA . PHE A 1 410 ? -14.998 13.961 16.209 1.00 91.38 410 PHE A CA 1
ATOM 3239 C C . PHE A 1 410 ? -14.650 14.054 17.704 1.00 91.38 410 PHE A C 1
ATOM 3241 O O . PHE A 1 410 ? -13.791 13.313 18.186 1.00 91.38 410 PHE A O 1
ATOM 3248 N N . GLY A 1 411 ? -15.356 14.903 18.456 1.00 90.81 411 GLY A N 1
ATOM 3249 C CA . GLY A 1 411 ? -15.141 15.125 19.885 1.00 90.81 411 GLY A CA 1
ATOM 3250 C C . GLY A 1 411 ? -15.874 14.142 20.803 1.00 90.81 411 GLY A C 1
ATOM 3251 O O . GLY A 1 411 ? -15.670 14.189 22.019 1.00 90.81 411 GLY A O 1
ATOM 3252 N N . TYR A 1 412 ? -16.721 13.254 20.265 1.00 91.81 412 TYR A N 1
ATOM 3253 C CA . TYR A 1 412 ? -17.488 12.317 21.086 1.00 91.81 412 TYR A CA 1
ATOM 3254 C C . TYR A 1 412 ? -16.595 11.322 21.823 1.00 91.81 412 TYR A C 1
ATOM 3256 O O . TYR A 1 412 ? -15.761 10.636 21.224 1.00 91.81 412 TYR A O 1
ATOM 3264 N N . LYS A 1 413 ? -16.832 11.197 23.132 1.00 93.06 413 LYS A N 1
ATOM 3265 C CA . LYS A 1 413 ? -16.215 10.180 23.984 1.00 93.06 413 LYS A CA 1
ATOM 3266 C C . LYS A 1 413 ? -16.974 8.852 23.878 1.00 93.06 413 LYS A C 1
ATOM 3268 O O . LYS A 1 413 ? -18.195 8.875 23.731 1.00 93.06 413 LYS A O 1
ATOM 3273 N N . PRO A 1 414 ? -16.278 7.707 23.971 1.00 95.00 414 PRO A N 1
ATOM 3274 C CA . PRO A 1 414 ? -16.932 6.404 23.981 1.00 95.00 414 PRO A CA 1
ATOM 3275 C C . PRO A 1 414 ? -17.850 6.262 25.202 1.00 95.00 414 PRO A C 1
ATOM 3277 O O . PRO A 1 414 ? -17.555 6.792 26.275 1.00 95.00 414 PRO A O 1
ATOM 3280 N N . THR A 1 415 ? -18.938 5.503 25.064 1.00 96.31 415 THR A N 1
ATOM 3281 C CA . THR A 1 415 ? -19.786 5.154 26.213 1.00 96.31 415 THR A CA 1
ATOM 3282 C C . THR A 1 415 ? -19.075 4.092 27.067 1.00 96.31 415 THR A C 1
ATOM 3284 O O . THR A 1 415 ? -18.756 3.029 26.534 1.00 96.31 415 THR A O 1
ATOM 3287 N N . PRO A 1 416 ? -18.846 4.298 28.376 1.00 95.38 416 PRO A N 1
ATOM 3288 C CA . PRO A 1 416 ? -18.260 3.262 29.225 1.00 95.38 416 PRO A CA 1
ATOM 3289 C C . PRO A 1 416 ? -19.129 1.998 29.269 1.00 95.38 416 PRO A C 1
ATOM 3291 O O . PRO A 1 416 ? -20.358 2.078 29.391 1.00 95.38 416 PRO A O 1
ATOM 3294 N N . LEU A 1 417 ? -18.501 0.825 29.180 1.00 94.62 417 LEU A N 1
ATOM 3295 C CA . LEU A 1 417 ? -19.173 -0.459 29.348 1.00 94.62 417 LEU A CA 1
ATOM 3296 C C . LEU A 1 417 ? -19.295 -0.784 30.844 1.00 94.62 417 LEU A C 1
ATOM 3298 O O . LEU A 1 417 ? -18.310 -1.078 31.514 1.00 94.62 417 LEU A O 1
ATOM 3302 N N . THR A 1 418 ? -20.520 -0.740 31.354 1.00 93.00 418 THR A N 1
ATOM 3303 C CA . THR A 1 418 ? -20.880 -0.983 32.755 1.00 93.00 418 THR A CA 1
ATOM 3304 C C . THR A 1 418 ? -22.060 -1.947 32.823 1.00 93.00 418 THR A C 1
ATOM 3306 O O . THR A 1 418 ? -22.703 -2.244 31.811 1.00 93.00 418 THR A O 1
ATOM 3309 N N . SER A 1 419 ? -22.425 -2.387 34.028 1.00 88.44 419 SER A N 1
ATOM 3310 C CA . SER A 1 419 ? -23.609 -3.233 34.255 1.00 88.44 419 SER A CA 1
ATOM 3311 C C . SER A 1 419 ? -24.914 -2.640 33.699 1.00 88.44 419 SER A C 1
ATOM 3313 O O . SER A 1 419 ? -25.855 -3.375 33.403 1.00 88.44 419 SER A O 1
ATOM 3315 N N . LYS A 1 420 ? -24.986 -1.311 33.521 1.00 91.31 420 LYS A N 1
ATOM 3316 C CA . LYS A 1 420 ? -26.145 -0.621 32.932 1.00 91.31 420 LYS A CA 1
ATOM 3317 C C . LYS A 1 420 ? -26.103 -0.625 31.403 1.00 91.31 420 LYS A C 1
ATOM 3319 O O . LYS A 1 420 ? -27.135 -0.822 30.765 1.00 91.31 420 LYS A O 1
ATOM 3324 N N . THR A 1 421 ? -24.929 -0.406 30.811 1.00 94.62 421 THR A N 1
ATOM 3325 C CA . THR A 1 421 ? -24.777 -0.229 29.358 1.00 94.62 421 THR A CA 1
ATOM 3326 C C . THR A 1 421 ? -24.551 -1.538 28.607 1.00 94.62 421 THR A C 1
ATOM 3328 O O . THR A 1 421 ? -24.841 -1.582 27.414 1.00 94.62 421 THR A O 1
ATOM 3331 N N . ILE A 1 422 ? -24.148 -2.622 29.283 1.00 94.00 422 ILE A N 1
ATOM 3332 C CA . ILE A 1 422 ? -23.948 -3.949 28.673 1.00 94.00 422 ILE A CA 1
ATOM 3333 C C . ILE A 1 422 ? -25.190 -4.467 27.931 1.00 94.00 422 ILE A C 1
ATOM 3335 O O . ILE A 1 422 ? -25.069 -5.121 26.902 1.00 94.00 422 ILE A O 1
ATOM 3339 N N . LYS A 1 423 ? -26.396 -4.078 28.370 1.00 93.56 423 LYS A N 1
ATOM 3340 C CA . LYS A 1 423 ? -27.669 -4.424 27.712 1.00 93.56 423 LYS A CA 1
ATOM 3341 C C . LYS A 1 423 ? -27.771 -3.921 26.264 1.00 93.56 423 LYS A C 1
ATOM 3343 O O . LYS A 1 423 ? -28.554 -4.472 25.499 1.00 93.56 423 LYS A O 1
ATOM 3348 N N . LYS A 1 424 ? -26.980 -2.909 25.874 1.00 93.75 424 LYS A N 1
ATOM 3349 C CA . LYS A 1 424 ? -26.882 -2.432 24.482 1.00 93.75 424 LYS A CA 1
ATOM 3350 C C . LYS A 1 424 ? -26.270 -3.476 23.538 1.00 93.75 424 LYS A C 1
ATOM 3352 O O . LYS A 1 424 ? -26.461 -3.375 22.334 1.00 93.75 424 LYS A O 1
ATOM 3357 N N . LEU A 1 425 ? -25.561 -4.471 24.076 1.00 93.88 425 LEU A N 1
ATOM 3358 C CA . LEU A 1 425 ? -24.906 -5.544 23.325 1.00 93.88 425 LEU A CA 1
ATOM 3359 C C . LEU A 1 425 ? -25.808 -6.769 23.107 1.00 93.88 425 LEU A C 1
ATOM 3361 O O . LEU A 1 425 ? -25.308 -7.838 22.773 1.00 93.88 425 LEU A O 1
ATOM 3365 N N . SER A 1 426 ? -27.121 -6.653 23.317 1.00 88.75 426 SER A N 1
ATOM 3366 C CA . SER A 1 426 ? -28.059 -7.778 23.201 1.00 88.75 426 SER A CA 1
ATOM 3367 C C . SER A 1 426 ? -28.018 -8.461 21.827 1.00 88.75 426 SER A C 1
ATOM 3369 O O . SER A 1 426 ? -28.058 -9.687 21.755 1.00 88.75 426 SER A O 1
ATOM 3371 N N . ASN A 1 427 ? -27.851 -7.691 20.747 1.00 91.44 427 ASN A N 1
ATOM 3372 C CA . ASN A 1 427 ? -27.665 -8.210 19.390 1.00 91.44 427 ASN A CA 1
ATOM 3373 C C . ASN A 1 427 ? -26.175 -8.320 19.040 1.00 91.44 427 ASN A C 1
ATOM 3375 O O . ASN A 1 427 ? -25.631 -7.506 18.297 1.00 91.44 427 ASN A O 1
ATOM 3379 N N . LEU A 1 428 ? -25.501 -9.342 19.574 1.00 93.00 428 LEU A N 1
ATOM 3380 C CA . LEU A 1 428 ? -24.042 -9.507 19.472 1.00 93.00 428 LEU A CA 1
ATOM 3381 C C . LEU A 1 428 ? -23.489 -9.417 18.044 1.00 93.00 428 LEU A C 1
ATOM 3383 O O . LEU A 1 428 ? -22.405 -8.874 17.836 1.00 93.00 428 LEU A O 1
ATOM 3387 N N . LEU A 1 429 ? -24.235 -9.936 17.064 1.00 93.50 429 LEU A N 1
ATOM 3388 C CA . LEU A 1 429 ? -23.794 -9.996 15.672 1.00 93.50 429 LEU A CA 1
ATOM 3389 C C . LEU A 1 429 ? -23.518 -8.603 15.091 1.00 93.50 429 LEU A C 1
ATOM 3391 O O . LEU A 1 429 ? -22.616 -8.469 14.254 1.00 93.50 429 LEU A O 1
ATOM 3395 N N . ASP A 1 430 ? -24.234 -7.580 15.566 1.00 95.00 430 ASP A N 1
ATOM 3396 C CA . ASP A 1 430 ? -24.126 -6.195 15.100 1.00 95.00 430 ASP A CA 1
ATOM 3397 C C . ASP A 1 430 ? -22.789 -5.547 15.458 1.00 95.00 430 ASP A C 1
ATOM 3399 O O . ASP A 1 430 ? -22.428 -4.513 14.888 1.00 95.00 430 ASP A O 1
ATOM 3403 N N . PHE A 1 431 ? -22.031 -6.151 16.372 1.00 96.94 431 PHE A N 1
ATOM 3404 C CA . PHE A 1 431 ? -20.854 -5.544 16.965 1.00 96.94 431 PHE A CA 1
ATOM 3405 C C . PHE A 1 431 ? -19.548 -6.199 16.522 1.00 96.94 431 PHE A C 1
ATOM 3407 O O . PHE A 1 431 ? -19.433 -7.403 16.262 1.00 96.94 431 PHE A O 1
ATOM 3414 N N . ARG A 1 432 ? -18.515 -5.366 16.470 1.00 97.56 432 ARG A N 1
ATOM 3415 C CA . ARG A 1 432 ? -17.115 -5.771 16.375 1.00 97.56 432 ARG A CA 1
ATOM 3416 C C . ARG A 1 432 ? -16.359 -5.244 17.574 1.00 97.56 432 ARG A C 1
ATOM 3418 O O . ARG A 1 432 ? -16.788 -4.272 18.188 1.00 97.56 432 ARG A O 1
ATOM 3425 N N . CYS A 1 433 ? -15.234 -5.860 17.897 1.00 97.25 433 CYS A N 1
ATOM 3426 C CA . CYS A 1 433 ? -14.386 -5.380 18.971 1.00 97.25 433 CYS A CA 1
ATOM 3427 C C . CYS A 1 433 ? -12.901 -5.424 18.617 1.00 97.25 433 CYS A C 1
ATOM 3429 O O . CYS A 1 433 ? -12.463 -6.218 17.785 1.00 97.25 433 CYS A O 1
ATOM 3431 N N . MET A 1 434 ? -12.137 -4.527 19.233 1.00 96.31 434 MET A N 1
ATOM 3432 C CA . MET A 1 434 ? -10.698 -4.389 19.030 1.00 96.31 434 MET A CA 1
ATOM 3433 C C . MET A 1 434 ? -10.019 -4.005 20.343 1.00 96.31 434 MET A C 1
ATOM 3435 O O . MET A 1 434 ? -10.550 -3.200 21.109 1.00 96.31 434 MET A O 1
ATOM 3439 N N . VAL A 1 435 ? -8.855 -4.600 20.605 1.00 95.62 435 VAL A N 1
ATOM 3440 C CA . VAL A 1 435 ? -8.048 -4.311 21.800 1.00 95.62 435 VAL A CA 1
ATOM 3441 C C . VAL A 1 435 ? -7.288 -3.012 21.596 1.00 95.62 435 VAL A C 1
ATOM 3443 O O . VAL A 1 435 ? -6.643 -2.840 20.561 1.00 95.62 435 VAL A O 1
ATOM 3446 N N . CYS A 1 436 ? -7.300 -2.137 22.591 1.00 93.81 436 CYS A N 1
ATOM 3447 C CA . CYS A 1 436 ? -6.692 -0.807 22.541 1.00 93.81 436 CYS A CA 1
ATOM 3448 C C . CYS A 1 436 ? -5.465 -0.761 23.440 1.00 93.81 436 CYS A C 1
ATOM 3450 O O . CYS A 1 436 ? -5.437 -1.445 24.461 1.00 93.81 436 CYS A O 1
ATOM 3452 N N . GLY A 1 437 ? -4.455 0.014 23.059 1.00 92.69 437 GLY A N 1
ATOM 3453 C CA . GLY A 1 437 ? -3.248 0.243 23.858 1.00 92.69 437 GLY A CA 1
ATOM 3454 C C . GLY A 1 437 ? -3.053 1.699 24.275 1.00 92.69 437 GLY A C 1
ATOM 3455 O O . GLY A 1 437 ? -2.250 1.970 25.165 1.00 92.69 437 GLY A O 1
ATOM 3456 N N . SER A 1 438 ? -3.764 2.641 23.654 1.00 93.19 438 SER A N 1
ATOM 3457 C CA . SER A 1 438 ? -3.750 4.049 24.046 1.00 93.19 438 SER A CA 1
ATOM 3458 C C . SER A 1 438 ? -5.066 4.740 23.690 1.00 93.19 438 SER A C 1
ATOM 3460 O O . SER A 1 438 ? -5.984 4.137 23.132 1.00 93.19 438 SER A O 1
ATOM 3462 N N . ASP A 1 439 ? -5.155 6.034 23.989 1.00 91.94 439 ASP A N 1
ATOM 3463 C CA . ASP A 1 439 ? -6.292 6.840 23.563 1.00 91.94 439 ASP A CA 1
ATOM 3464 C C . ASP A 1 439 ? -6.308 7.033 22.034 1.00 91.94 439 ASP A C 1
ATOM 3466 O O . ASP A 1 439 ? -5.246 7.180 21.412 1.00 91.94 439 ASP A O 1
ATOM 3470 N N . PRO A 1 440 ? -7.501 7.048 21.414 1.00 94.19 440 PRO A N 1
ATOM 3471 C CA . PRO A 1 440 ? -7.660 7.292 19.993 1.00 94.19 440 PRO A CA 1
ATOM 3472 C C . PRO A 1 440 ? -7.411 8.766 19.656 1.00 94.19 440 PRO A C 1
ATOM 3474 O O . PRO A 1 440 ? -7.755 9.678 20.406 1.00 94.19 440 PRO A O 1
ATOM 3477 N N . THR A 1 441 ? -6.866 9.003 18.471 1.00 96.38 441 THR A N 1
ATOM 3478 C CA . THR A 1 441 ? -6.639 10.321 17.880 1.00 96.38 441 THR A CA 1
ATOM 3479 C C . THR A 1 441 ? -6.928 10.274 16.379 1.00 96.38 441 THR A C 1
ATOM 3481 O O . THR A 1 441 ? -6.992 9.201 15.775 1.00 96.38 441 THR A O 1
ATOM 3484 N N . PHE A 1 442 ? -7.127 11.429 15.753 1.00 97.81 442 PHE A N 1
ATOM 3485 C CA . PHE A 1 442 ? -7.234 11.538 14.302 1.00 97.81 442 PHE A CA 1
ATOM 3486 C C . PHE A 1 442 ? -5.881 11.874 13.713 1.00 97.81 442 PHE A C 1
ATOM 3488 O O . PHE A 1 442 ? -5.207 12.770 14.207 1.00 97.81 442 PHE A O 1
ATOM 3495 N N . LEU A 1 443 ? -5.505 11.180 12.647 1.00 98.38 443 LEU A N 1
ATOM 3496 C CA . LEU A 1 443 ? -4.246 11.366 11.947 1.00 98.38 443 LEU A CA 1
ATOM 3497 C C . LEU A 1 443 ? -4.516 11.858 10.527 1.00 98.38 443 LEU A C 1
ATOM 3499 O O . LEU A 1 443 ? -5.263 11.222 9.786 1.00 98.38 443 LEU A O 1
ATOM 3503 N N . LEU A 1 444 ? -3.889 12.973 10.156 1.00 98.25 444 LEU A N 1
ATOM 3504 C CA . LEU A 1 444 ? -3.968 13.597 8.840 1.00 98.25 444 LEU A CA 1
ATOM 3505 C C . LEU A 1 444 ? -2.593 13.587 8.162 1.00 98.25 444 LEU A C 1
ATOM 3507 O O . LEU A 1 444 ? -1.638 14.176 8.671 1.00 98.25 444 LEU A O 1
ATOM 3511 N N . GLY A 1 445 ? -2.511 12.944 6.999 1.00 97.31 445 GLY A N 1
ATOM 3512 C CA . GLY A 1 445 ? -1.358 12.969 6.104 1.00 97.31 445 GLY A CA 1
ATOM 3513 C C . GLY A 1 445 ? -1.495 14.062 5.046 1.00 97.31 445 GLY A C 1
ATOM 3514 O O . GLY A 1 445 ? -2.477 14.105 4.299 1.00 97.31 445 GLY A O 1
ATOM 3515 N N . LEU A 1 446 ? -0.493 14.935 4.959 1.00 95.56 446 LEU A N 1
ATOM 3516 C CA . LEU A 1 446 ? -0.368 15.981 3.938 1.00 95.56 446 LEU A CA 1
ATOM 3517 C C . LEU A 1 446 ? 0.678 15.637 2.863 1.00 95.56 446 LEU A C 1
ATOM 3519 O O . LEU A 1 446 ? 0.968 16.464 2.001 1.00 95.56 446 LEU A O 1
ATOM 3523 N N . GLY A 1 447 ? 1.190 14.404 2.875 1.00 93.00 447 GLY A N 1
ATOM 3524 C CA . GLY A 1 447 ? 2.260 13.931 2.002 1.00 93.00 447 GLY A CA 1
ATOM 3525 C C . GLY A 1 447 ? 3.566 13.748 2.772 1.00 93.00 447 GLY A C 1
ATOM 3526 O O . GLY A 1 447 ? 3.935 14.571 3.616 1.00 93.00 447 GLY A O 1
ATOM 3527 N N . ARG A 1 448 ? 4.288 12.679 2.449 1.00 91.75 448 ARG A N 1
ATOM 3528 C CA . ARG A 1 448 ? 5.586 12.303 3.011 1.00 91.75 448 ARG A CA 1
ATOM 3529 C C . ARG A 1 448 ? 5.520 12.294 4.539 1.00 91.75 448 ARG A C 1
ATOM 3531 O O . ARG A 1 448 ? 4.594 11.735 5.121 1.00 91.75 448 ARG A O 1
ATOM 3538 N N . SER A 1 449 ? 6.474 12.953 5.191 1.00 93.44 449 SER A N 1
ATOM 3539 C CA . SER A 1 449 ? 6.575 13.087 6.646 1.00 93.44 449 SER A CA 1
ATOM 3540 C C . SER A 1 449 ? 5.693 14.193 7.248 1.00 93.44 449 SER A C 1
ATOM 3542 O O . SER A 1 449 ? 5.785 14.477 8.445 1.00 93.44 449 SER A O 1
ATOM 3544 N N . GLN A 1 450 ? 4.850 14.868 6.455 1.00 95.12 450 GLN A N 1
ATOM 3545 C CA . GLN A 1 450 ? 3.927 15.889 6.962 1.00 95.12 450 GLN A CA 1
ATOM 3546 C C . GLN A 1 450 ? 2.663 15.222 7.502 1.00 95.12 450 GLN A C 1
ATOM 3548 O O . GLN A 1 450 ? 1.620 15.179 6.849 1.00 95.12 450 GLN A O 1
ATOM 3553 N N . ILE A 1 451 ? 2.785 14.671 8.707 1.00 97.50 451 ILE A N 1
ATOM 3554 C CA . ILE A 1 451 ? 1.729 13.914 9.369 1.00 97.50 451 ILE A CA 1
ATOM 3555 C C . ILE A 1 451 ? 1.396 14.573 10.703 1.00 97.50 451 ILE A C 1
ATOM 3557 O O . ILE A 1 451 ? 2.281 14.872 11.508 1.00 97.50 451 ILE A O 1
ATOM 3561 N N . TYR A 1 452 ? 0.106 14.800 10.930 1.00 98.06 452 TYR A N 1
ATOM 3562 C CA . TYR A 1 452 ? -0.397 15.544 12.075 1.00 98.06 452 TYR A CA 1
ATOM 3563 C C . TYR A 1 452 ? -1.477 14.760 12.801 1.00 98.06 452 TYR A C 1
ATOM 3565 O O . TYR A 1 452 ? -2.281 14.078 12.171 1.00 98.06 452 TYR A O 1
ATOM 3573 N N . THR A 1 453 ? -1.528 14.900 14.118 1.00 97.81 453 THR A N 1
ATOM 3574 C CA . THR A 1 453 ? -2.575 14.340 14.966 1.00 97.81 453 THR A CA 1
ATOM 3575 C C . THR A 1 453 ? -3.462 15.419 15.564 1.00 97.81 453 THR A C 1
ATOM 3577 O O . THR A 1 453 ? -3.043 16.562 15.754 1.00 97.81 453 THR A O 1
ATOM 3580 N N . TRP A 1 454 ? -4.702 15.047 15.863 1.00 96.62 454 TRP A N 1
ATOM 3581 C CA . TRP A 1 454 ? -5.690 15.894 16.514 1.00 96.62 454 TRP A CA 1
ATOM 3582 C C . TRP A 1 454 ? -6.626 15.040 17.369 1.00 96.62 454 TRP A C 1
ATOM 3584 O O . TRP A 1 454 ? -7.178 14.042 16.912 1.00 96.62 454 TRP A O 1
ATOM 3594 N N . ALA A 1 455 ? -6.825 15.424 18.629 1.00 93.00 455 ALA A N 1
ATOM 3595 C CA . ALA A 1 455 ? -7.614 14.647 19.591 1.00 93.00 455 ALA A CA 1
ATOM 3596 C C . ALA A 1 455 ? -9.144 14.776 19.415 1.00 93.00 455 ALA A C 1
ATOM 3598 O O . ALA A 1 455 ? -9.903 14.250 20.224 1.00 93.00 455 ALA A O 1
ATOM 3599 N N . GLY A 1 456 ? -9.614 15.455 18.365 1.00 91.12 456 GLY A N 1
ATOM 3600 C CA . GLY A 1 456 ? -11.034 15.503 18.005 1.00 91.12 456 GLY A CA 1
ATOM 3601 C C . GLY A 1 456 ? -11.823 16.670 18.601 1.00 91.12 456 GLY A C 1
ATOM 3602 O O . GLY A 1 456 ? -12.944 16.923 18.163 1.00 91.12 456 GLY A O 1
ATOM 3603 N N . ARG A 1 457 ? -11.273 17.426 19.566 1.00 88.56 457 ARG A N 1
ATOM 3604 C CA . ARG A 1 457 ? -11.968 18.604 20.117 1.00 88.56 457 ARG A CA 1
ATOM 3605 C C . ARG A 1 457 ? -11.682 19.858 19.288 1.00 88.56 457 ARG A C 1
ATOM 3607 O O . ARG A 1 457 ? -10.520 20.110 18.974 1.00 88.56 457 ARG A O 1
ATOM 3614 N N . PRO A 1 458 ? -12.684 20.710 19.001 1.00 83.94 458 PRO A N 1
ATOM 3615 C CA . PRO A 1 458 ? -12.484 21.938 18.221 1.00 83.94 458 PRO A CA 1
ATOM 3616 C C . PRO A 1 458 ? -11.422 22.901 18.781 1.00 83.94 458 PRO A C 1
ATOM 3618 O O . PRO A 1 458 ? -10.811 23.651 18.020 1.00 83.94 458 PRO A O 1
ATOM 3621 N N . SER A 1 459 ? -11.200 22.880 20.100 1.00 86.94 459 SER A N 1
ATOM 3622 C CA . SER A 1 459 ? -10.168 23.662 20.793 1.00 86.94 459 SER A CA 1
ATOM 3623 C C . SER A 1 459 ? -8.750 23.111 20.623 1.00 86.94 459 SER A C 1
ATOM 3625 O O . SER A 1 459 ? -7.783 23.848 20.817 1.00 86.94 459 SER A O 1
ATOM 3627 N N . ASP A 1 460 ? -8.616 21.823 20.302 1.00 90.56 460 ASP A N 1
ATOM 3628 C CA . ASP A 1 460 ? -7.324 21.151 20.231 1.00 90.56 460 ASP A CA 1
ATOM 3629 C C . ASP A 1 460 ? -6.592 21.557 18.947 1.00 90.56 460 ASP A C 1
ATOM 3631 O O . ASP A 1 460 ? -7.185 21.720 17.877 1.00 90.56 460 ASP A O 1
ATOM 3635 N N . ARG A 1 461 ? -5.274 21.730 19.052 1.00 93.44 461 ARG A N 1
ATOM 3636 C CA . ARG A 1 461 ? -4.419 22.063 17.909 1.00 93.44 461 ARG A CA 1
ATOM 3637 C C . ARG A 1 461 ? -3.981 20.791 17.192 1.00 93.44 461 ARG A C 1
ATOM 3639 O O . ARG A 1 461 ? -3.794 19.754 17.821 1.00 93.44 461 ARG A O 1
ATOM 3646 N N . TRP A 1 462 ? -3.769 20.901 15.884 1.00 96.38 462 TRP A N 1
ATOM 3647 C CA . TRP A 1 462 ? -3.077 19.868 15.119 1.00 96.38 462 TRP A CA 1
ATOM 3648 C C . TRP A 1 462 ? -1.596 19.857 15.500 1.00 96.38 462 TRP A C 1
ATOM 3650 O O . TRP A 1 462 ? -0.941 20.900 15.466 1.00 96.38 462 TRP A O 1
ATOM 3660 N N . THR A 1 463 ? -1.063 18.689 15.844 1.00 97.00 463 THR A N 1
ATOM 3661 C CA . THR A 1 463 ? 0.333 18.512 16.264 1.00 97.00 463 THR A CA 1
ATOM 3662 C C . THR A 1 463 ? 1.065 17.591 15.309 1.00 97.00 463 THR A C 1
ATOM 3664 O O . THR A 1 463 ? 0.569 16.512 15.005 1.00 97.00 463 THR A O 1
ATOM 3667 N N . LYS A 1 464 ? 2.246 17.993 14.832 1.00 97.19 464 LYS A N 1
ATOM 3668 C CA . LYS A 1 464 ? 3.070 17.126 13.984 1.00 97.19 464 LYS A CA 1
ATOM 3669 C C . LYS A 1 464 ? 3.587 15.945 14.805 1.00 97.19 464 LYS A C 1
ATOM 3671 O O . LYS A 1 464 ? 4.053 16.147 15.924 1.00 97.19 464 LYS A O 1
ATOM 3676 N N . ILE A 1 465 ? 3.501 14.735 14.258 1.00 95.62 465 ILE A N 1
ATOM 3677 C CA . ILE A 1 465 ? 4.035 13.546 14.929 1.00 95.62 465 ILE A CA 1
ATOM 3678 C C . ILE A 1 465 ? 5.551 13.458 14.748 1.00 95.62 465 ILE A C 1
ATOM 3680 O O . ILE A 1 465 ? 6.077 13.783 13.685 1.00 95.62 465 ILE A O 1
ATOM 3684 N N . ASP A 1 466 ? 6.239 12.972 15.776 1.00 94.69 466 ASP A N 1
ATOM 3685 C CA . ASP A 1 466 ? 7.672 12.671 15.732 1.00 94.69 466 ASP A CA 1
ATOM 3686 C C . ASP A 1 466 ? 7.886 11.168 15.499 1.00 94.69 466 ASP A C 1
ATOM 3688 O O . ASP A 1 466 ? 8.261 10.416 16.397 1.00 94.69 466 ASP A O 1
ATOM 3692 N N . LEU A 1 467 ? 7.527 10.705 14.298 1.00 95.19 467 LEU A N 1
ATOM 3693 C CA . LEU A 1 467 ? 7.724 9.328 13.843 1.00 95.19 467 LEU A CA 1
ATOM 3694 C C . LEU A 1 467 ? 8.317 9.343 12.434 1.00 95.19 467 LEU A C 1
ATOM 3696 O O . LEU A 1 467 ? 7.891 10.120 11.579 1.00 95.19 467 LEU A O 1
ATOM 3700 N N . LYS A 1 468 ? 9.263 8.438 12.169 1.00 94.94 468 LYS A N 1
ATOM 3701 C CA . LYS A 1 468 ? 9.820 8.205 10.832 1.00 94.94 468 LYS A CA 1
ATOM 3702 C C . LYS A 1 468 ? 8.836 7.385 10.009 1.00 94.94 468 LYS A C 1
ATOM 3704 O O . LYS A 1 468 ? 8.997 6.181 9.849 1.00 94.94 468 LYS A O 1
ATOM 3709 N N . THR A 1 469 ? 7.771 8.018 9.548 1.00 94.75 469 THR A N 1
ATOM 3710 C CA . THR A 1 469 ? 6.748 7.372 8.728 1.00 94.75 469 THR A CA 1
ATOM 3711 C C . THR A 1 469 ? 6.292 8.325 7.632 1.00 94.75 469 THR A C 1
ATOM 3713 O O . THR A 1 469 ? 6.461 9.541 7.746 1.00 94.75 469 THR A O 1
ATOM 3716 N N . GLU A 1 470 ? 5.741 7.769 6.561 1.00 95.12 470 GLU A N 1
ATOM 3717 C CA . GLU A 1 470 ? 5.310 8.535 5.399 1.00 95.12 470 GLU A CA 1
ATOM 3718 C C . GLU A 1 470 ? 3.895 8.141 5.010 1.00 95.12 470 GLU A C 1
ATOM 3720 O O . GLU A 1 470 ? 3.549 6.960 5.020 1.00 95.12 470 GLU A O 1
ATOM 3725 N N . LEU A 1 471 ? 3.076 9.133 4.667 1.00 96.81 471 LEU A N 1
ATOM 3726 C CA . LEU A 1 471 ? 1.715 8.904 4.208 1.00 96.81 471 LEU A CA 1
ATOM 3727 C C . LEU A 1 471 ? 1.373 9.816 3.032 1.00 96.81 471 LEU A C 1
ATOM 3729 O O . LEU A 1 471 ? 1.676 11.012 3.087 1.00 96.81 471 LEU A O 1
ATOM 3733 N N . PRO A 1 472 ? 0.662 9.291 2.018 1.00 96.12 472 PRO A N 1
ATOM 3734 C CA . PRO A 1 472 ? 0.083 10.097 0.960 1.00 96.12 472 PRO A CA 1
ATOM 3735 C C . PRO A 1 472 ? -0.729 11.268 1.506 1.00 96.12 472 PRO A C 1
ATOM 3737 O O . PRO A 1 472 ? -1.425 11.154 2.524 1.00 96.12 472 PRO A O 1
ATOM 3740 N N . ARG A 1 473 ? -0.704 12.386 0.775 1.00 94.44 473 ARG A N 1
ATOM 3741 C CA . ARG A 1 473 ? -1.603 13.519 1.025 1.00 94.44 473 ARG A CA 1
ATOM 3742 C C . ARG A 1 473 ? -3.062 13.065 1.034 1.00 94.44 473 ARG A C 1
ATOM 3744 O O . ARG A 1 473 ? -3.413 12.104 0.348 1.00 94.44 473 ARG A O 1
ATOM 3751 N N . GLU A 1 474 ? -3.906 13.811 1.744 1.00 95.62 474 GLU A N 1
ATOM 3752 C CA . GLU A 1 474 ? -5.358 13.573 1.801 1.00 95.62 474 GLU A CA 1
ATOM 3753 C C . GLU A 1 474 ? -5.726 12.227 2.437 1.00 95.62 474 GLU A C 1
ATOM 3755 O O . GLU A 1 474 ? -6.705 11.582 2.062 1.00 95.62 474 GLU A O 1
ATOM 3760 N N . THR A 1 475 ? -4.922 11.807 3.410 1.00 98.06 475 THR A N 1
ATOM 3761 C CA . THR A 1 475 ? -5.158 10.600 4.201 1.00 98.06 475 THR A CA 1
ATOM 3762 C C . THR A 1 475 ? -5.658 11.008 5.579 1.00 98.06 475 THR A C 1
ATOM 3764 O O . THR A 1 475 ? -4.933 11.684 6.301 1.00 98.06 475 THR A O 1
ATOM 3767 N N . LEU A 1 476 ? -6.878 10.616 5.950 1.00 98.19 476 LEU A N 1
ATOM 3768 C CA . LEU A 1 476 ? -7.465 10.880 7.266 1.00 98.19 476 LEU A CA 1
ATOM 3769 C C . LEU A 1 476 ? -7.902 9.562 7.907 1.00 98.19 476 LEU A C 1
ATOM 3771 O O . LEU A 1 476 ? -8.790 8.875 7.396 1.00 98.19 476 LEU A O 1
ATOM 3775 N N . LEU A 1 477 ? -7.285 9.235 9.038 1.00 98.56 477 LEU A N 1
ATOM 3776 C CA . LEU A 1 477 ? -7.467 7.975 9.754 1.00 98.56 477 LEU A CA 1
ATOM 3777 C C . LEU A 1 477 ? -7.845 8.240 11.214 1.00 98.56 477 LEU A C 1
ATOM 3779 O O . LEU A 1 477 ? -7.388 9.213 11.812 1.00 98.56 477 LEU A O 1
ATOM 3783 N N . SER A 1 478 ? -8.640 7.349 11.802 1.00 97.88 478 SER A N 1
ATOM 3784 C CA . SER A 1 478 ? -8.739 7.224 13.256 1.00 97.88 478 SER A CA 1
ATOM 3785 C C . SER A 1 478 ? -7.691 6.212 13.702 1.00 97.88 478 SER A C 1
ATOM 3787 O O . SER A 1 478 ? -7.662 5.090 13.196 1.00 97.88 478 SER A O 1
ATOM 3789 N N . VAL A 1 479 ? -6.795 6.613 14.599 1.00 98.25 479 VAL A N 1
ATOM 3790 C CA . VAL A 1 479 ? -5.631 5.816 14.994 1.00 98.25 479 VAL A CA 1
ATOM 3791 C C . VAL A 1 479 ? -5.420 5.857 16.500 1.00 98.25 479 VAL A C 1
ATOM 3793 O O . VAL A 1 479 ? -5.962 6.703 17.199 1.00 98.25 479 VAL A O 1
ATOM 3796 N N . GLU A 1 480 ? -4.563 4.981 16.990 1.00 96.81 480 GLU A N 1
ATOM 3797 C CA . GLU A 1 480 ? -3.898 5.110 18.279 1.00 96.81 480 GLU A CA 1
ATOM 3798 C C . GLU A 1 480 ? -2.376 5.019 18.052 1.00 96.81 480 GLU A C 1
ATOM 3800 O O . GLU A 1 480 ? -1.923 4.411 17.076 1.00 96.81 480 GLU A O 1
ATOM 3805 N N . ILE A 1 481 ? -1.576 5.641 18.919 1.00 96.75 481 ILE A N 1
ATOM 3806 C CA . ILE A 1 481 ? -0.110 5.555 18.853 1.00 96.75 481 ILE A CA 1
ATOM 3807 C C . ILE A 1 481 ? 0.351 4.749 20.054 1.00 96.75 481 ILE A C 1
ATOM 3809 O O . ILE A 1 481 ? 0.275 5.211 21.191 1.00 96.75 481 ILE A O 1
ATOM 3813 N N . VAL A 1 482 ? 0.856 3.548 19.794 1.00 95.00 482 VAL A N 1
ATOM 3814 C CA . VAL A 1 482 ? 1.254 2.614 20.846 1.00 95.00 482 VAL A CA 1
ATOM 3815 C C . VAL A 1 482 ? 2.725 2.268 20.760 1.00 95.00 482 VAL A C 1
ATOM 3817 O O . VAL A 1 482 ? 3.378 2.412 19.727 1.00 95.00 482 VAL A O 1
ATOM 3820 N N . TYR A 1 483 ? 3.244 1.755 21.865 1.00 94.31 483 TYR A N 1
ATOM 3821 C CA . TYR A 1 483 ? 4.559 1.148 21.888 1.00 94.31 483 TYR A CA 1
ATOM 3822 C C . TYR A 1 483 ? 4.449 -0.359 21.683 1.00 94.31 483 TYR A C 1
ATOM 3824 O O . TYR A 1 483 ? 3.949 -1.072 22.552 1.00 94.31 483 TYR A O 1
ATOM 3832 N N . GLU A 1 484 ? 4.963 -0.835 20.554 1.00 94.25 484 GLU A N 1
ATOM 3833 C CA . GLU A 1 484 ? 5.203 -2.252 20.322 1.00 94.25 484 GLU A CA 1
ATOM 3834 C C . GLU A 1 484 ? 6.491 -2.681 21.032 1.00 94.25 484 GLU A C 1
ATOM 3836 O O . GLU A 1 484 ? 7.533 -2.019 20.965 1.00 94.25 484 GLU A O 1
ATOM 3841 N N . LEU A 1 485 ? 6.413 -3.822 21.700 1.00 94.50 485 LEU A N 1
ATOM 3842 C CA . LEU A 1 485 ? 7.467 -4.438 22.480 1.00 94.50 485 LEU A CA 1
ATOM 3843 C C . LEU A 1 485 ? 7.823 -5.790 21.866 1.00 94.50 485 LEU A C 1
ATOM 3845 O O . LEU A 1 485 ? 6.943 -6.569 21.507 1.00 94.50 485 LEU A O 1
ATOM 3849 N N . LYS A 1 486 ? 9.119 -6.088 21.772 1.00 93.62 486 LYS A N 1
ATOM 3850 C CA . LYS A 1 486 ? 9.639 -7.383 21.311 1.00 93.62 486 LYS A CA 1
ATOM 3851 C C . LYS A 1 486 ? 10.602 -7.951 22.346 1.00 93.62 486 LYS A C 1
ATOM 3853 O O . LYS A 1 486 ? 11.538 -7.259 22.755 1.00 93.62 486 LYS A O 1
ATOM 3858 N N . GLY A 1 487 ? 10.383 -9.203 22.746 1.00 91.81 487 GLY A N 1
ATOM 3859 C CA . GLY A 1 487 ? 11.090 -9.839 23.864 1.00 91.81 487 GLY A CA 1
ATOM 3860 C C . GLY A 1 487 ? 10.680 -9.290 25.238 1.00 91.81 487 GLY A C 1
ATOM 3861 O O . GLY A 1 487 ? 9.762 -8.479 25.349 1.00 91.81 487 GLY A O 1
ATOM 3862 N N . GLU A 1 488 ? 11.379 -9.716 26.291 1.00 90.25 488 GLU A N 1
ATOM 3863 C CA . GLU A 1 488 ? 11.052 -9.392 27.689 1.00 90.25 488 GLU A CA 1
ATOM 3864 C C . GLU A 1 488 ? 12.287 -8.976 28.504 1.00 90.25 488 GLU A C 1
ATOM 3866 O O . GLU A 1 488 ? 13.440 -9.197 28.114 1.00 90.25 488 GLU A O 1
ATOM 3871 N N . GLY A 1 489 ? 12.046 -8.338 29.652 1.00 86.62 489 GLY A N 1
ATOM 3872 C CA . GLY A 1 489 ? 13.094 -7.957 30.596 1.00 86.62 489 GLY A CA 1
ATOM 3873 C C . GLY A 1 489 ? 14.127 -6.986 30.008 1.00 86.62 489 GLY A C 1
ATOM 3874 O O . GLY A 1 489 ? 13.800 -6.054 29.275 1.00 86.62 489 GLY A O 1
ATOM 3875 N N . LYS A 1 490 ? 15.411 -7.166 30.347 1.00 86.00 490 LYS A N 1
ATOM 3876 C CA . LYS A 1 490 ? 16.477 -6.212 29.972 1.00 86.00 490 LYS A CA 1
ATOM 3877 C C . LYS A 1 490 ? 16.710 -6.113 28.455 1.00 86.00 490 LYS A C 1
ATOM 3879 O O . LYS A 1 490 ? 17.069 -5.033 27.975 1.00 86.00 490 LYS A O 1
ATOM 3884 N N . ALA A 1 491 ? 16.488 -7.208 27.724 1.00 87.88 491 ALA A N 1
ATOM 3885 C CA . ALA A 1 491 ? 16.693 -7.310 26.277 1.00 87.88 491 ALA A CA 1
ATOM 3886 C C . ALA A 1 491 ? 15.484 -6.835 25.445 1.00 87.88 491 ALA A C 1
ATOM 3888 O O . ALA A 1 491 ? 15.581 -6.774 24.219 1.00 87.88 491 ALA A O 1
ATOM 3889 N N . GLN A 1 492 ? 14.369 -6.478 26.095 1.00 92.31 492 GLN A N 1
ATOM 3890 C CA . GLN A 1 492 ? 13.163 -5.998 25.425 1.00 92.31 492 GLN A CA 1
ATOM 3891 C C . GLN A 1 492 ? 13.453 -4.754 24.575 1.00 92.31 492 GLN A C 1
ATOM 3893 O O . GLN A 1 492 ? 14.026 -3.763 25.048 1.00 92.31 492 GLN A O 1
ATOM 3898 N N . ARG A 1 493 ? 13.030 -4.814 23.311 1.00 92.06 493 ARG A N 1
ATOM 3899 C CA . ARG A 1 493 ? 13.076 -3.701 22.358 1.00 92.06 493 ARG A CA 1
ATOM 3900 C C . ARG A 1 493 ? 11.712 -3.032 22.298 1.00 92.06 493 ARG A C 1
ATOM 3902 O O . ARG A 1 493 ? 10.694 -3.705 22.431 1.00 92.06 493 ARG A O 1
ATOM 3909 N N . LYS A 1 494 ? 11.711 -1.719 22.087 1.00 92.75 494 LYS A N 1
ATOM 3910 C CA . LYS A 1 494 ? 10.517 -0.874 22.073 1.00 92.75 494 LYS A CA 1
ATOM 3911 C C . LYS A 1 494 ? 10.527 -0.010 20.818 1.00 92.75 494 LYS A C 1
ATOM 3913 O O . LYS A 1 494 ? 11.553 0.594 20.518 1.00 92.75 494 LYS A O 1
ATOM 3918 N N . ILE A 1 495 ? 9.400 0.061 20.120 1.00 93.81 495 ILE A N 1
ATOM 3919 C CA . ILE A 1 495 ? 9.212 0.900 18.932 1.00 93.81 495 ILE A CA 1
ATOM 3920 C C . ILE A 1 495 ? 7.811 1.509 18.945 1.00 93.81 495 ILE A C 1
ATOM 3922 O O . ILE A 1 495 ? 6.836 0.833 19.259 1.00 93.81 495 ILE A O 1
ATOM 3926 N N . SER A 1 496 ? 7.709 2.800 18.640 1.00 95.81 496 SER A N 1
ATOM 3927 C CA . SER A 1 496 ? 6.413 3.458 18.453 1.00 95.81 496 SER A CA 1
ATOM 3928 C C . SER A 1 496 ? 5.787 3.012 17.133 1.00 95.81 496 SER A C 1
ATOM 3930 O O . SER A 1 496 ? 6.471 3.005 16.108 1.00 95.81 496 SER A O 1
ATOM 3932 N N . ALA A 1 497 ? 4.500 2.688 17.154 1.00 95.69 497 ALA A N 1
ATOM 3933 C CA . ALA A 1 497 ? 3.727 2.238 16.006 1.00 95.69 497 ALA A CA 1
ATOM 3934 C C . ALA A 1 497 ? 2.397 2.994 15.927 1.00 95.69 497 ALA A C 1
ATOM 3936 O O . ALA A 1 497 ? 1.796 3.328 16.951 1.00 95.69 497 ALA A O 1
ATOM 3937 N N . ILE A 1 498 ? 1.928 3.238 14.705 1.00 97.69 498 ILE A N 1
ATOM 3938 C CA . ILE A 1 498 ? 0.588 3.767 14.446 1.00 97.69 498 ILE A CA 1
ATOM 3939 C C . ILE A 1 498 ? -0.340 2.579 14.225 1.00 97.69 498 ILE A C 1
ATOM 3941 O O . ILE A 1 498 ? -0.141 1.795 13.299 1.00 97.69 498 ILE A O 1
ATOM 3945 N N . HIS A 1 499 ? -1.377 2.456 15.042 1.00 97.44 499 HIS A N 1
ATOM 3946 C CA . HIS A 1 499 ? -2.423 1.460 14.853 1.00 97.44 499 HIS A CA 1
ATOM 3947 C C . HIS A 1 499 ? -3.702 2.131 14.352 1.00 97.44 499 HIS A C 1
ATOM 3949 O O . HIS A 1 499 ? -4.304 2.938 15.050 1.00 97.44 499 HIS A O 1
ATOM 3955 N N . VAL A 1 500 ? -4.130 1.788 13.142 1.00 98.25 500 VAL A N 1
ATOM 3956 C CA . VAL A 1 500 ? -5.361 2.276 12.519 1.00 98.25 500 VAL A CA 1
ATOM 3957 C C . VAL A 1 500 ? -6.562 1.559 13.130 1.00 98.25 500 VAL A C 1
ATOM 3959 O O . VAL A 1 500 ? -6.629 0.329 13.115 1.00 98.25 500 VAL A O 1
ATOM 3962 N N . LEU A 1 501 ? -7.499 2.345 13.657 1.00 97.62 501 LEU A N 1
ATOM 3963 C CA . LEU A 1 501 ? -8.767 1.904 14.241 1.00 97.62 501 LEU A CA 1
ATOM 3964 C C . LEU A 1 501 ? -9.908 1.950 13.214 1.00 97.62 501 LEU A C 1
ATOM 3966 O O . LEU A 1 501 ? -10.770 1.077 13.216 1.00 97.62 501 LEU A O 1
ATOM 3970 N N . ASP A 1 502 ? -9.919 2.972 12.352 1.00 97.88 502 ASP A N 1
ATOM 3971 C CA . ASP A 1 502 ? -10.881 3.153 11.254 1.00 97.88 502 ASP A CA 1
ATOM 3972 C C . ASP A 1 502 ? -10.301 4.118 10.196 1.00 97.88 502 ASP A C 1
ATOM 3974 O O . ASP A 1 502 ? -9.376 4.888 10.478 1.00 97.88 502 ASP A O 1
ATOM 3978 N N . ALA A 1 503 ? -10.852 4.111 8.983 1.00 97.88 503 ALA A N 1
ATOM 3979 C CA . ALA A 1 503 ? -10.436 4.972 7.878 1.00 97.88 503 ALA A CA 1
ATOM 3980 C C . ALA A 1 503 ? -11.566 5.910 7.440 1.00 97.88 503 ALA A C 1
ATOM 3982 O O . ALA A 1 503 ? -12.723 5.506 7.337 1.00 97.88 503 ALA A O 1
ATOM 3983 N N . LEU A 1 504 ? -11.222 7.172 7.162 1.00 97.62 504 LEU A N 1
ATOM 3984 C CA . LEU A 1 504 ? -12.170 8.178 6.680 1.00 97.62 504 LEU A CA 1
ATOM 3985 C C . LEU A 1 504 ? -11.838 8.598 5.249 1.00 97.62 504 LEU A C 1
ATOM 3987 O O . LEU A 1 504 ? -12.722 8.582 4.397 1.00 97.62 504 LEU A O 1
ATOM 3991 N N . PHE A 1 505 ? -10.574 8.943 4.986 1.00 98.00 505 PHE A N 1
ATOM 3992 C CA . PHE A 1 505 ? -10.089 9.305 3.654 1.00 98.00 505 PHE A CA 1
ATOM 3993 C C . PHE A 1 505 ? -8.781 8.586 3.345 1.00 98.00 505 PHE A C 1
ATOM 3995 O O . PHE A 1 505 ? -7.859 8.606 4.160 1.00 98.00 505 PHE A O 1
ATOM 4002 N N . LEU A 1 506 ? -8.695 7.987 2.159 1.00 97.69 506 LEU A N 1
ATOM 4003 C CA . LEU A 1 506 ? -7.503 7.297 1.663 1.00 97.69 506 LEU A CA 1
ATOM 4004 C C . LEU A 1 506 ? -7.057 7.971 0.367 1.00 97.69 506 LEU A C 1
ATOM 4006 O O . LEU A 1 506 ? -7.705 7.821 -0.672 1.00 97.69 506 LEU A O 1
ATOM 4010 N N . ASN A 1 507 ? -5.994 8.778 0.448 1.00 96.00 507 ASN A N 1
ATOM 4011 C CA . ASN A 1 507 ? -5.481 9.585 -0.662 1.00 96.00 507 ASN A CA 1
ATOM 4012 C C . ASN A 1 507 ? -6.596 10.315 -1.453 1.00 96.00 507 ASN A C 1
ATOM 4014 O O . ASN A 1 507 ? -6.743 10.154 -2.667 1.00 96.00 507 ASN A O 1
ATOM 4018 N N . GLY A 1 508 ? -7.446 11.043 -0.721 1.00 94.62 508 GLY A N 1
ATOM 4019 C CA . GLY A 1 508 ? -8.561 11.836 -1.258 1.00 94.62 508 GLY A CA 1
ATOM 4020 C C . GLY A 1 508 ? -9.860 11.060 -1.491 1.00 94.62 508 GLY A C 1
ATOM 4021 O O . GLY A 1 508 ? -10.891 11.660 -1.782 1.00 94.62 508 GLY A O 1
ATOM 4022 N N . THR A 1 509 ? -9.853 9.733 -1.338 1.00 95.69 509 THR A N 1
ATOM 4023 C CA . THR A 1 509 ? -11.053 8.893 -1.494 1.00 95.69 509 THR A CA 1
ATOM 4024 C C . THR A 1 509 ? -11.838 8.845 -0.183 1.00 95.69 509 THR A C 1
ATOM 4026 O O . THR A 1 509 ? -11.323 8.303 0.793 1.00 95.69 509 THR A O 1
ATOM 4029 N N . ASP A 1 510 ? -13.066 9.377 -0.146 1.00 96.75 510 ASP A N 1
ATOM 4030 C CA . ASP A 1 510 ? -13.954 9.291 1.027 1.00 96.75 510 ASP A CA 1
ATOM 4031 C C . ASP A 1 510 ? -14.506 7.868 1.184 1.00 96.75 510 ASP A C 1
ATOM 4033 O O . ASP A 1 510 ? -15.237 7.368 0.324 1.00 96.75 510 ASP A O 1
ATOM 4037 N N . VAL A 1 511 ? -14.170 7.220 2.299 1.00 97.00 511 VAL A N 1
ATOM 4038 C CA . VAL A 1 511 ? -14.614 5.858 2.616 1.00 97.00 511 VAL A CA 1
ATOM 4039 C C . VAL A 1 511 ? -15.604 5.803 3.786 1.00 97.00 511 VAL A C 1
ATOM 4041 O O . VAL A 1 511 ? -16.050 4.722 4.165 1.00 97.00 511 VAL A O 1
ATOM 4044 N N . ARG A 1 512 ? -16.025 6.945 4.347 1.00 95.75 512 ARG A N 1
ATOM 4045 C CA . ARG A 1 512 ? -16.844 7.009 5.577 1.00 95.75 512 ARG A CA 1
ATOM 4046 C C . ARG A 1 512 ? -18.201 6.310 5.469 1.00 95.75 512 ARG A C 1
ATOM 4048 O O . ARG A 1 512 ? -18.728 5.850 6.480 1.00 95.75 512 ARG A O 1
ATOM 4055 N N . LYS A 1 513 ? -18.774 6.249 4.263 1.00 94.56 513 LYS A N 1
ATOM 4056 C CA . LYS A 1 513 ? -20.101 5.662 3.995 1.00 94.56 513 LYS A CA 1
ATOM 4057 C C . LYS A 1 513 ? -20.080 4.141 3.814 1.00 94.56 513 LYS A C 1
ATOM 4059 O O . LYS A 1 513 ? -21.137 3.522 3.858 1.00 94.56 513 LYS A O 1
ATOM 4064 N N . TYR A 1 514 ? -18.909 3.541 3.606 1.00 95.56 514 TYR A N 1
ATOM 4065 C CA . TYR A 1 514 ? -18.789 2.089 3.477 1.00 95.56 514 TYR A CA 1
ATOM 4066 C C . TYR A 1 514 ? -19.020 1.409 4.823 1.00 95.56 514 TYR A C 1
ATOM 4068 O O . TYR A 1 514 ? -18.811 2.010 5.876 1.00 95.56 514 TYR A O 1
ATOM 4076 N N . HIS A 1 515 ? -19.399 0.132 4.795 1.00 95.12 515 HIS A N 1
ATOM 4077 C CA . HIS A 1 515 ? -19.550 -0.664 6.011 1.00 95.12 515 HIS A CA 1
ATOM 4078 C C . HIS A 1 515 ? -18.228 -0.751 6.782 1.00 95.12 515 HIS A C 1
ATOM 4080 O O . HIS A 1 515 ? -17.170 -0.870 6.171 1.00 95.12 515 HIS A O 1
ATOM 4086 N N . PHE A 1 516 ? -18.274 -0.759 8.119 1.00 96.62 516 PHE A N 1
ATOM 4087 C CA . PHE A 1 516 ? -17.081 -0.785 8.981 1.00 96.62 516 PHE A CA 1
ATOM 4088 C C . PHE A 1 516 ? -16.029 -1.815 8.531 1.00 96.62 516 PHE A C 1
ATOM 4090 O O . PHE A 1 516 ? -14.900 -1.453 8.227 1.00 96.62 516 PHE A O 1
ATOM 4097 N N . ASN A 1 517 ? -16.417 -3.086 8.361 1.00 94.38 517 ASN A N 1
ATOM 4098 C CA . ASN A 1 517 ? -15.506 -4.125 7.855 1.00 94.38 517 ASN A CA 1
ATOM 4099 C C . ASN A 1 517 ? -14.871 -3.788 6.488 1.00 94.38 517 ASN A C 1
ATOM 4101 O O . ASN A 1 517 ? -13.718 -4.135 6.262 1.00 94.38 517 ASN A O 1
ATOM 4105 N N . GLN A 1 518 ? -15.603 -3.132 5.580 1.00 95.38 518 GLN A N 1
ATOM 4106 C CA . GLN A 1 518 ? -15.057 -2.707 4.288 1.00 95.38 518 GLN A CA 1
ATOM 4107 C C . GLN A 1 518 ? -14.041 -1.577 4.484 1.00 95.38 518 GLN A C 1
ATOM 4109 O O . GLN A 1 518 ? -12.976 -1.627 3.885 1.00 95.38 518 GLN A O 1
ATOM 4114 N N . ARG A 1 519 ? -14.307 -0.603 5.368 1.00 97.44 519 ARG A N 1
ATOM 4115 C CA . ARG A 1 519 ? -13.333 0.453 5.706 1.00 97.44 519 ARG A CA 1
ATOM 4116 C C . ARG A 1 519 ? -12.039 -0.130 6.275 1.00 97.44 519 ARG A C 1
ATOM 4118 O O . ARG A 1 519 ? -10.964 0.296 5.867 1.00 97.44 519 ARG A O 1
ATOM 4125 N N . ILE A 1 520 ? -12.137 -1.146 7.135 1.00 97.50 520 ILE A N 1
ATOM 4126 C CA . ILE A 1 520 ? -10.978 -1.877 7.673 1.00 97.50 520 ILE A CA 1
ATOM 4127 C C . ILE A 1 520 ? -10.205 -2.600 6.562 1.00 97.50 520 ILE A C 1
ATOM 4129 O O . ILE A 1 520 ? -8.992 -2.452 6.485 1.00 97.50 520 ILE A O 1
ATOM 4133 N N . GLN A 1 521 ? -10.883 -3.300 5.647 1.00 96.38 521 GLN A N 1
ATOM 4134 C CA . GLN A 1 521 ? -10.232 -3.958 4.500 1.00 96.38 521 GLN A CA 1
ATOM 4135 C C . GLN A 1 521 ? -9.541 -2.958 3.559 1.00 96.38 521 GLN A C 1
ATOM 4137 O O . GLN A 1 521 ? -8.430 -3.197 3.089 1.00 96.38 521 GLN A O 1
ATOM 4142 N N . LEU A 1 522 ? -10.177 -1.812 3.298 1.00 97.12 522 LEU A N 1
ATOM 4143 C CA . LEU A 1 522 ? -9.588 -0.729 2.507 1.00 97.12 522 LEU A CA 1
ATOM 4144 C C . LEU A 1 522 ? -8.378 -0.118 3.228 1.00 97.12 522 LEU A C 1
ATOM 4146 O O . LEU A 1 522 ? -7.365 0.151 2.586 1.00 97.12 522 LEU A O 1
ATOM 4150 N N . ALA A 1 523 ? -8.443 0.038 4.553 1.00 98.00 523 ALA A N 1
ATOM 4151 C CA . ALA A 1 523 ? -7.309 0.469 5.363 1.00 98.00 523 ALA A CA 1
ATOM 4152 C C . ALA A 1 523 ? -6.156 -0.544 5.316 1.00 98.00 523 ALA A C 1
ATOM 4154 O O . ALA A 1 523 ? -5.008 -0.135 5.192 1.00 98.00 523 ALA A O 1
ATOM 4155 N N . GLU A 1 524 ? -6.433 -1.852 5.365 1.00 96.75 524 GLU A N 1
ATOM 4156 C CA . GLU A 1 524 ? -5.411 -2.904 5.250 1.00 96.75 524 GLU A CA 1
ATOM 4157 C C . GLU A 1 524 ? -4.734 -2.854 3.878 1.00 96.75 524 GLU A C 1
ATOM 4159 O O . GLU A 1 524 ? -3.505 -2.859 3.792 1.00 96.75 524 GLU A O 1
ATOM 4164 N N . LYS A 1 525 ? -5.531 -2.724 2.809 1.00 96.12 525 LYS A N 1
ATOM 4165 C CA . LYS A 1 525 ? -5.040 -2.538 1.437 1.00 96.12 525 LYS A CA 1
ATOM 4166 C C . LYS A 1 525 ? -4.153 -1.296 1.325 1.00 96.12 525 LYS A C 1
ATOM 4168 O O . LYS A 1 525 ? -3.058 -1.371 0.776 1.00 96.12 525 LYS A O 1
ATOM 4173 N N . PHE A 1 526 ? -4.601 -0.172 1.878 1.00 97.88 526 PHE A N 1
ATOM 4174 C CA . PHE A 1 526 ? -3.858 1.084 1.883 1.00 97.88 526 PHE A CA 1
ATOM 4175 C C . PHE A 1 526 ? -2.547 0.981 2.669 1.00 97.88 526 PHE A C 1
ATOM 4177 O O . PHE A 1 526 ? -1.494 1.346 2.153 1.00 97.88 526 PHE A O 1
ATOM 4184 N N . VAL A 1 527 ? -2.589 0.430 3.887 1.00 96.75 527 VAL A N 1
ATOM 4185 C CA . VAL A 1 527 ? -1.409 0.206 4.734 1.00 96.75 527 VAL A CA 1
ATOM 4186 C C . VAL A 1 527 ? -0.397 -0.691 4.023 1.00 96.75 527 VAL A C 1
ATOM 4188 O O . VAL A 1 527 ? 0.794 -0.385 4.033 1.00 96.75 527 VAL A O 1
ATOM 4191 N N . LYS A 1 528 ? -0.850 -1.747 3.336 1.00 95.25 528 LYS A N 1
ATOM 4192 C CA . LYS A 1 528 ? 0.017 -2.612 2.521 1.00 95.25 528 LYS A CA 1
ATOM 4193 C C . LYS A 1 528 ? 0.682 -1.843 1.369 1.00 95.25 528 LYS A C 1
ATOM 4195 O O . LYS A 1 528 ? 1.841 -2.106 1.070 1.00 95.25 528 LYS A O 1
ATOM 4200 N N . ALA A 1 529 ? -0.008 -0.875 0.762 1.00 96.25 529 ALA A N 1
ATOM 4201 C CA . ALA A 1 529 ? 0.535 -0.053 -0.323 1.00 96.25 529 ALA A CA 1
ATOM 4202 C C . ALA A 1 529 ? 1.589 0.968 0.149 1.00 96.25 529 ALA A C 1
ATOM 4204 O O . ALA A 1 529 ? 2.577 1.188 -0.545 1.00 96.25 529 ALA A O 1
ATOM 4205 N N . VAL A 1 530 ? 1.415 1.568 1.333 1.00 96.19 530 VAL A N 1
ATOM 4206 C CA . VAL A 1 530 ? 2.369 2.555 1.892 1.00 96.19 530 VAL A CA 1
ATOM 4207 C C . VAL A 1 530 ? 3.517 1.924 2.684 1.00 96.19 530 VAL A C 1
ATOM 4209 O O . VAL A 1 530 ? 4.508 2.588 2.974 1.00 96.19 530 VAL A O 1
ATOM 4212 N N . SER A 1 531 ? 3.393 0.653 3.073 1.00 94.06 531 SER A N 1
ATOM 4213 C CA . SER A 1 531 ? 4.426 -0.045 3.846 1.00 94.06 531 SER A CA 1
ATOM 4214 C C . SER A 1 531 ? 5.732 -0.133 3.061 1.00 94.06 531 SER A C 1
ATOM 4216 O O . SER A 1 531 ? 5.704 -0.406 1.861 1.00 94.06 531 SER A O 1
ATOM 4218 N N . LYS A 1 532 ? 6.865 0.054 3.752 1.00 93.50 532 LYS A N 1
ATOM 4219 C CA . LYS A 1 532 ? 8.218 -0.023 3.175 1.00 93.50 532 LYS A CA 1
ATOM 4220 C C . LYS A 1 532 ? 9.096 -1.049 3.903 1.00 93.50 532 LYS A C 1
ATOM 4222 O O . LYS A 1 532 ? 9.891 -0.666 4.762 1.00 93.50 532 LYS A O 1
ATOM 4227 N N . PRO A 1 533 ? 8.937 -2.359 3.643 1.00 90.00 533 PRO A N 1
ATOM 4228 C CA . PRO A 1 533 ? 9.656 -3.401 4.378 1.00 90.00 533 PRO A CA 1
ATOM 4229 C C . PRO A 1 533 ? 11.179 -3.366 4.205 1.00 90.00 533 PRO A C 1
ATOM 4231 O O . PRO A 1 533 ? 11.890 -3.836 5.092 1.00 90.00 533 PRO A O 1
ATOM 4234 N N . SER A 1 534 ? 11.695 -2.758 3.130 1.00 89.12 534 SER A N 1
ATOM 4235 C CA . SER A 1 534 ? 13.139 -2.518 2.957 1.00 89.12 534 SER A CA 1
ATOM 4236 C C . SER A 1 534 ? 13.711 -1.451 3.904 1.00 89.12 534 SER A C 1
ATOM 4238 O O . SER A 1 534 ? 14.929 -1.305 3.998 1.00 89.12 534 SER A O 1
ATOM 4240 N N . ARG A 1 535 ? 12.854 -0.714 4.628 1.00 91.31 535 ARG A N 1
ATOM 4241 C CA . ARG A 1 535 ? 13.212 0.386 5.535 1.00 91.31 535 ARG A CA 1
ATOM 4242 C C . ARG A 1 535 ? 12.910 0.036 6.998 1.00 91.31 535 ARG A C 1
ATOM 4244 O O . ARG A 1 535 ? 11.937 0.532 7.571 1.00 91.31 535 ARG A O 1
ATOM 4251 N N . PRO A 1 536 ? 13.747 -0.794 7.652 1.00 88.56 536 PRO A N 1
ATOM 4252 C CA . PRO A 1 536 ? 13.537 -1.192 9.046 1.00 88.56 536 PRO A CA 1
ATOM 4253 C C . PRO A 1 536 ? 13.695 -0.036 10.049 1.00 88.56 536 PRO A C 1
ATOM 4255 O O . PRO A 1 536 ? 13.342 -0.188 11.218 1.00 88.56 536 PRO A O 1
ATOM 4258 N N . ASP A 1 537 ? 14.234 1.106 9.614 1.00 91.19 537 ASP A N 1
ATOM 4259 C CA . ASP A 1 537 ? 14.362 2.332 10.401 1.00 91.19 537 ASP A CA 1
ATOM 4260 C C . ASP A 1 537 ? 13.048 3.125 10.524 1.00 91.19 537 ASP A C 1
ATOM 4262 O O . ASP A 1 537 ? 12.958 4.015 11.375 1.00 91.19 537 ASP A O 1
ATOM 4266 N N . MET A 1 538 ? 12.041 2.821 9.697 1.00 93.69 538 MET A N 1
ATOM 4267 C CA . MET A 1 538 ? 10.743 3.493 9.725 1.00 93.69 538 MET A CA 1
ATOM 4268 C C . MET A 1 538 ? 9.831 2.955 10.834 1.00 93.69 538 MET A C 1
ATOM 4270 O O . MET A 1 538 ? 9.811 1.767 11.164 1.00 93.69 538 MET A O 1
ATOM 4274 N N . ASN A 1 539 ? 9.021 3.848 11.400 1.00 95.81 539 ASN A N 1
ATOM 4275 C CA . ASN A 1 539 ? 7.977 3.488 12.347 1.00 95.81 539 ASN A CA 1
ATOM 4276 C C . ASN A 1 539 ? 6.809 2.808 11.612 1.00 95.81 539 ASN A C 1
ATOM 4278 O O . ASN A 1 539 ? 6.299 3.368 10.633 1.00 95.81 539 ASN A O 1
ATOM 4282 N N . PRO A 1 540 ? 6.353 1.634 12.085 1.00 94.50 540 PRO A N 1
ATOM 4283 C CA . PRO A 1 540 ? 5.313 0.875 11.410 1.00 94.50 540 PRO A CA 1
ATOM 4284 C C . PRO A 1 540 ? 3.938 1.531 11.560 1.00 94.50 540 PRO A C 1
ATOM 4286 O O . PRO A 1 540 ? 3.593 2.079 12.610 1.00 94.50 540 PRO A O 1
ATOM 4289 N N . ILE A 1 541 ? 3.132 1.392 10.510 1.00 96.12 541 ILE A N 1
ATOM 4290 C CA . ILE A 1 541 ? 1.688 1.610 10.528 1.00 96.12 541 ILE A CA 1
ATOM 4291 C C . ILE A 1 541 ? 0.996 0.262 10.315 1.00 96.12 541 ILE A C 1
ATOM 4293 O O . ILE A 1 541 ? 1.387 -0.513 9.444 1.00 96.12 541 ILE A O 1
ATOM 4297 N N . ARG A 1 542 ? -0.009 -0.050 11.134 1.00 94.56 542 ARG A N 1
ATOM 4298 C CA . ARG A 1 542 ? -0.751 -1.317 11.081 1.00 94.56 542 ARG A CA 1
ATOM 4299 C C . ARG A 1 542 ? -2.230 -1.071 11.258 1.00 94.56 542 ARG A C 1
ATOM 4301 O O . ARG A 1 542 ? -2.611 -0.156 11.974 1.00 94.56 542 ARG A O 1
ATOM 4308 N N . VAL A 1 543 ? -3.065 -1.918 10.677 1.0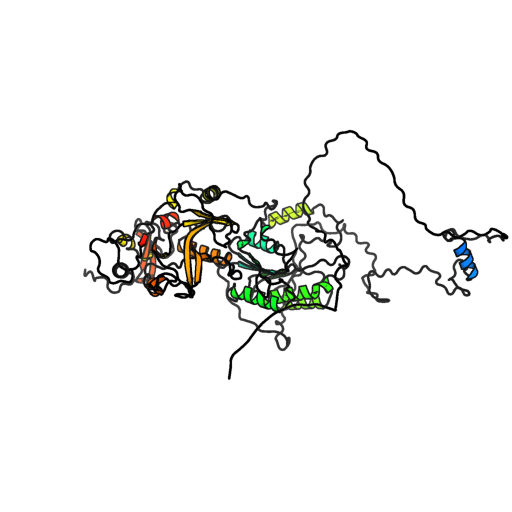0 96.62 543 VAL A N 1
ATOM 4309 C CA . VAL A 1 543 ? -4.498 -1.923 10.990 1.00 96.62 543 VAL A CA 1
ATOM 4310 C C . VAL A 1 543 ? -4.746 -2.827 12.189 1.00 96.62 543 VAL A C 1
ATOM 4312 O O . VAL A 1 543 ? -4.147 -3.900 12.293 1.00 96.62 543 VAL A O 1
ATOM 4315 N N . LYS A 1 544 ? -5.596 -2.384 13.121 1.00 93.69 544 LYS A N 1
ATOM 4316 C CA . LYS A 1 544 ? -5.981 -3.201 14.270 1.00 93.69 544 LYS A CA 1
ATOM 4317 C C . LYS A 1 544 ? -6.677 -4.471 13.833 1.00 93.69 544 LYS A C 1
ATOM 4319 O O . LYS A 1 544 ? -7.492 -4.485 12.916 1.00 93.69 544 LYS A O 1
ATOM 4324 N N . GLU A 1 545 ? -6.413 -5.529 14.584 1.00 93.44 545 GLU A N 1
ATOM 4325 C CA . GLU A 1 545 ? -7.176 -6.751 14.439 1.00 93.44 545 GLU A CA 1
ATOM 4326 C C . GLU A 1 545 ? -8.584 -6.558 15.004 1.00 93.44 545 GLU A C 1
ATOM 4328 O O . GLU A 1 545 ? -8.768 -6.190 16.168 1.00 93.44 545 GLU A O 1
ATOM 4333 N N . VAL A 1 546 ? -9.569 -6.798 14.145 1.00 95.56 546 VAL A N 1
ATOM 4334 C CA . VAL A 1 546 ? -10.987 -6.656 14.451 1.00 95.56 546 VAL A CA 1
ATOM 4335 C C . VAL A 1 546 ? -11.594 -8.037 14.651 1.00 95.56 546 VAL A C 1
ATOM 4337 O O . VAL A 1 546 ? -11.543 -8.890 13.765 1.00 95.56 546 VAL A O 1
ATOM 4340 N N . TYR A 1 547 ? -12.230 -8.232 15.800 1.00 96.12 547 TYR A N 1
ATOM 4341 C CA . TYR A 1 547 ? -12.933 -9.456 16.153 1.00 96.12 547 TYR A CA 1
ATOM 4342 C C . TYR A 1 547 ? -14.438 -9.271 16.037 1.00 96.12 547 TYR A C 1
ATOM 4344 O O . TYR A 1 547 ? -14.986 -8.180 16.215 1.00 96.12 547 TYR A O 1
ATOM 4352 N N . ARG A 1 548 ? -15.128 -10.372 15.756 1.00 95.56 548 ARG A N 1
ATOM 4353 C CA . ARG A 1 548 ? -16.571 -10.453 15.966 1.00 95.56 548 ARG A CA 1
ATOM 4354 C C . ARG A 1 548 ? -16.833 -10.501 17.467 1.00 95.56 548 ARG A C 1
ATOM 4356 O O . ARG A 1 548 ? -16.113 -11.210 18.168 1.00 95.56 548 ARG A O 1
ATOM 4363 N N . LEU A 1 549 ? -17.832 -9.767 17.960 1.00 95.38 549 LEU A N 1
ATOM 4364 C CA . LEU A 1 549 ? -18.086 -9.721 19.402 1.00 95.38 549 LEU A CA 1
ATOM 4365 C C . LEU A 1 549 ? -18.459 -11.105 19.953 1.00 95.38 549 LEU A C 1
ATOM 4367 O O . LEU A 1 549 ? -18.044 -11.453 21.054 1.00 95.38 549 LEU A O 1
ATOM 4371 N N . GLU A 1 550 ? -19.155 -11.930 19.164 1.00 93.38 550 GLU A N 1
ATOM 4372 C CA . GLU A 1 550 ? -19.465 -13.312 19.541 1.00 93.38 550 GLU A CA 1
ATOM 4373 C C . GLU A 1 550 ? -18.225 -14.221 19.672 1.00 93.38 550 GLU A C 1
ATOM 4375 O O . GLU A 1 550 ? -18.322 -15.320 20.201 1.00 93.38 550 GLU A O 1
ATOM 4380 N N . GLU A 1 551 ? -17.046 -13.767 19.233 1.00 93.44 551 GLU A N 1
ATOM 4381 C CA . GLU A 1 551 ? -15.774 -14.494 19.323 1.00 93.44 551 GLU A CA 1
ATOM 4382 C C . GLU A 1 551 ? -14.755 -13.802 20.237 1.00 93.44 551 GLU A C 1
ATOM 4384 O O . GLU A 1 551 ? -13.548 -14.026 20.104 1.00 93.44 551 GLU A O 1
ATOM 4389 N N . ILE A 1 552 ? -15.223 -12.959 21.164 1.00 93.69 552 ILE A N 1
ATOM 4390 C CA . ILE A 1 552 ? -14.371 -12.204 22.095 1.00 93.69 552 ILE A CA 1
ATOM 4391 C C . ILE A 1 552 ? -13.387 -13.102 22.864 1.00 93.69 552 ILE A C 1
ATOM 4393 O O . ILE A 1 552 ? -12.304 -12.660 23.232 1.00 93.69 552 ILE A O 1
ATOM 4397 N N . GLU A 1 553 ? -13.721 -14.380 23.068 1.00 92.50 553 GLU A N 1
ATOM 4398 C CA . GLU A 1 553 ? -12.869 -15.363 23.741 1.00 92.50 553 GLU A CA 1
ATOM 4399 C C . GLU A 1 553 ? -11.477 -15.476 23.098 1.00 92.50 553 GLU A C 1
ATOM 4401 O O . GLU A 1 553 ? -10.475 -15.591 23.806 1.00 92.50 553 GLU A O 1
ATOM 4406 N N . LYS A 1 554 ? -11.393 -15.323 21.767 1.00 93.56 554 LYS A N 1
ATOM 4407 C CA . LYS A 1 554 ? -10.131 -15.351 21.009 1.00 93.56 554 LYS A CA 1
ATOM 4408 C C . LYS A 1 554 ? -9.158 -14.247 21.422 1.00 93.56 554 LYS A C 1
ATOM 4410 O O . LYS A 1 554 ? -7.950 -14.425 21.290 1.00 93.56 554 LYS A O 1
ATOM 4415 N N . ILE A 1 555 ? -9.665 -13.121 21.924 1.00 93.81 555 ILE A N 1
ATOM 4416 C CA . ILE A 1 555 ? -8.838 -12.012 22.405 1.00 93.81 555 ILE A CA 1
ATOM 4417 C C . ILE A 1 555 ? -8.081 -12.426 23.665 1.00 93.81 555 ILE A C 1
ATOM 4419 O O . ILE A 1 555 ? -6.880 -12.187 23.768 1.00 93.81 555 ILE A O 1
ATOM 4423 N N . PHE A 1 556 ? -8.761 -13.081 24.607 1.00 92.25 556 PHE A N 1
ATOM 4424 C CA . PHE A 1 556 ? -8.156 -13.451 25.886 1.00 92.25 556 PHE A CA 1
ATOM 4425 C C . PHE A 1 556 ? -7.118 -14.569 25.757 1.00 92.25 556 PHE A C 1
ATOM 4427 O O . PHE A 1 556 ? -6.261 -14.680 26.625 1.00 92.25 556 PHE A O 1
ATOM 4434 N N . LEU A 1 557 ? -7.149 -15.356 24.675 1.00 91.69 557 LEU A N 1
ATOM 4435 C CA . LEU A 1 557 ? -6.100 -16.337 24.360 1.00 91.69 557 LEU A CA 1
ATOM 4436 C C . LEU A 1 557 ? -4.749 -15.686 24.027 1.00 91.69 557 LEU A C 1
ATOM 4438 O O . LEU A 1 557 ? -3.730 -16.365 24.024 1.00 91.69 557 LEU A O 1
ATOM 4442 N N . ARG A 1 558 ? -4.742 -14.384 23.718 1.00 92.62 558 ARG A N 1
ATOM 4443 C CA . ARG A 1 558 ? -3.550 -13.615 23.322 1.00 92.62 558 ARG A CA 1
ATOM 4444 C C . ARG A 1 558 ? -3.087 -12.637 24.395 1.00 92.62 558 ARG A C 1
ATOM 4446 O O . ARG A 1 558 ? -2.188 -11.831 24.146 1.00 92.62 558 ARG A O 1
ATOM 4453 N N . LEU A 1 559 ? -3.730 -12.683 25.559 1.00 91.69 559 LEU A N 1
ATOM 4454 C CA . LEU A 1 559 ? -3.358 -11.909 26.727 1.00 91.69 559 LEU A CA 1
ATOM 4455 C C . LEU A 1 559 ? -2.427 -12.726 27.611 1.00 91.69 559 LEU A C 1
ATOM 4457 O O . LEU A 1 559 ? -2.766 -13.818 28.057 1.00 91.69 559 LEU A O 1
ATOM 4461 N N . GLU A 1 560 ? -1.253 -12.169 27.869 1.00 90.38 560 GLU A N 1
ATOM 4462 C CA . GLU A 1 560 ? -0.191 -12.818 28.626 1.00 90.38 560 GLU A CA 1
ATOM 4463 C C . GLU A 1 560 ? 0.423 -11.820 29.606 1.00 90.38 560 GLU A C 1
ATOM 4465 O O . GLU A 1 560 ? 0.577 -10.636 29.301 1.00 90.38 560 GLU A O 1
ATOM 4470 N N . MET A 1 561 ? 0.805 -12.294 30.789 1.00 89.81 561 MET A N 1
ATOM 4471 C CA . MET A 1 561 ? 1.582 -11.493 31.732 1.00 89.81 561 MET A CA 1
ATOM 4472 C C . MET A 1 561 ? 3.057 -11.548 31.324 1.00 89.81 561 MET A C 1
ATOM 4474 O O . MET A 1 561 ? 3.638 -12.630 31.302 1.00 89.81 561 MET A O 1
ATOM 4478 N N . LYS A 1 562 ? 3.663 -10.394 31.021 1.00 90.19 562 LYS A N 1
ATOM 4479 C CA . LYS A 1 562 ? 5.060 -10.288 30.554 1.00 90.19 562 LYS A CA 1
ATOM 4480 C C . LYS A 1 562 ? 5.889 -9.356 31.418 1.00 90.19 562 LYS A C 1
ATOM 4482 O O . LYS A 1 562 ? 5.371 -8.381 31.969 1.00 90.19 562 LYS A O 1
ATOM 4487 N N . VAL A 1 563 ? 7.189 -9.629 31.528 1.00 90.38 563 VAL A N 1
ATOM 4488 C CA . VAL A 1 563 ? 8.111 -8.767 32.283 1.00 90.38 563 VAL A CA 1
ATOM 4489 C C . VAL A 1 563 ? 8.527 -7.573 31.427 1.00 90.38 563 VAL A C 1
ATOM 4491 O O . VAL A 1 563 ? 9.219 -7.717 30.416 1.00 90.38 563 VAL A O 1
ATOM 4494 N N . ILE A 1 564 ? 8.153 -6.370 31.866 1.00 89.75 564 ILE A N 1
ATOM 4495 C CA . ILE A 1 564 ? 8.421 -5.126 31.135 1.00 89.75 564 ILE A CA 1
ATOM 4496 C C . ILE A 1 564 ? 9.745 -4.498 31.574 1.00 89.75 564 ILE A C 1
ATOM 4498 O O . ILE A 1 564 ? 10.095 -4.442 32.755 1.00 89.75 564 ILE A O 1
ATOM 4502 N N . LYS A 1 565 ? 10.513 -3.982 30.616 1.00 88.06 565 LYS A N 1
ATOM 4503 C CA . LYS A 1 565 ? 11.765 -3.285 30.914 1.00 88.06 565 LYS A CA 1
ATOM 4504 C C . LYS A 1 565 ? 11.507 -2.042 31.770 1.00 88.06 565 LYS A C 1
ATOM 4506 O O . LYS A 1 565 ? 10.724 -1.175 31.399 1.00 88.06 565 LYS A O 1
ATOM 4511 N N . GLY A 1 566 ? 12.215 -1.933 32.894 1.00 82.38 566 GLY A N 1
ATOM 4512 C CA . GLY A 1 566 ? 12.121 -0.782 33.799 1.00 82.38 566 GLY A CA 1
ATOM 4513 C C . GLY A 1 566 ? 10.985 -0.852 34.825 1.00 82.38 566 GLY A C 1
ATOM 4514 O O . GLY A 1 566 ? 10.885 0.050 35.646 1.00 82.38 566 GLY A O 1
ATOM 4515 N N . SER A 1 567 ? 10.178 -1.921 34.853 1.00 80.69 567 SER A N 1
ATOM 4516 C CA . SER A 1 567 ? 9.103 -2.107 35.847 1.00 80.69 567 SER A CA 1
ATOM 4517 C C . SER A 1 567 ? 9.564 -2.741 37.171 1.00 80.69 567 SER A C 1
ATOM 4519 O O . SER A 1 567 ? 8.741 -3.256 37.923 1.00 80.69 567 SER A O 1
ATOM 4521 N N . GLY A 1 568 ? 10.872 -2.789 37.449 1.00 79.62 568 GLY A N 1
ATOM 4522 C CA . GLY A 1 568 ? 11.405 -3.458 38.646 1.00 79.62 568 GLY A CA 1
ATOM 4523 C C . GLY A 1 568 ? 11.158 -4.974 38.694 1.00 79.62 568 GLY A C 1
ATOM 4524 O O . GLY A 1 568 ? 11.220 -5.561 39.766 1.00 79.62 568 GLY A O 1
ATOM 4525 N N . GLY A 1 569 ? 10.863 -5.609 37.553 1.00 76.44 569 GLY A N 1
ATOM 4526 C CA . GLY A 1 569 ? 10.490 -7.028 37.480 1.00 76.44 569 GLY A CA 1
ATOM 4527 C C . GLY A 1 569 ? 8.983 -7.288 37.586 1.00 76.44 569 GLY A C 1
ATOM 4528 O O . GLY A 1 569 ? 8.567 -8.438 37.493 1.00 76.44 569 GLY A O 1
ATOM 4529 N N . GLY A 1 570 ? 8.160 -6.243 37.730 1.00 81.06 570 GLY A N 1
ATOM 4530 C CA . GLY A 1 570 ? 6.705 -6.370 37.724 1.00 81.06 570 GLY A CA 1
ATOM 4531 C C . GLY A 1 570 ? 6.183 -6.865 36.375 1.00 81.06 570 GLY A C 1
ATOM 4532 O O . GLY A 1 570 ? 6.513 -6.292 35.327 1.00 81.06 570 GLY A O 1
ATOM 4533 N N . MET A 1 571 ? 5.366 -7.918 36.411 1.00 86.44 571 MET A N 1
ATOM 4534 C CA . MET A 1 571 ? 4.661 -8.428 35.239 1.00 86.44 571 MET A CA 1
ATOM 4535 C C . MET A 1 571 ? 3.498 -7.498 34.895 1.00 86.44 571 MET A C 1
ATOM 4537 O O . MET A 1 571 ? 2.794 -7.032 35.789 1.00 86.44 571 MET A O 1
ATOM 4541 N N . ARG A 1 572 ? 3.277 -7.245 33.607 1.00 88.81 572 ARG A N 1
ATOM 4542 C CA . ARG A 1 572 ? 2.119 -6.487 33.125 1.00 88.81 572 ARG A CA 1
ATOM 4543 C C . ARG A 1 572 ? 1.369 -7.270 32.072 1.00 88.81 572 ARG A C 1
ATOM 4545 O O . ARG A 1 572 ? 1.975 -8.012 31.294 1.00 88.81 572 ARG A O 1
ATOM 4552 N N . LEU A 1 573 ? 0.062 -7.051 32.037 1.00 89.81 573 LEU A N 1
ATOM 4553 C CA . LEU A 1 573 ? -0.786 -7.593 30.995 1.00 89.81 573 LEU A CA 1
ATOM 4554 C C . LEU A 1 573 ? -0.305 -7.079 29.638 1.00 89.81 573 LEU A C 1
ATOM 4556 O O . LEU A 1 573 ? -0.081 -5.885 29.455 1.00 89.81 573 LEU A O 1
ATOM 4560 N N . SER A 1 574 ? -0.112 -7.994 28.703 1.00 92.25 574 SER A N 1
ATOM 4561 C CA . SER A 1 574 ? 0.366 -7.722 27.356 1.00 92.25 574 SER A CA 1
ATOM 4562 C C . SER A 1 574 ? -0.522 -8.436 26.355 1.00 92.25 574 SER A C 1
ATOM 4564 O O . SER A 1 574 ? -0.877 -9.594 26.555 1.00 92.25 574 SER A O 1
ATOM 4566 N N . TYR A 1 575 ? -0.865 -7.754 25.268 1.00 93.94 575 TYR A N 1
ATOM 4567 C CA . TYR A 1 575 ? -1.595 -8.340 24.154 1.00 93.94 575 TYR A CA 1
ATOM 4568 C C . TYR A 1 575 ? -0.632 -8.611 23.001 1.00 93.94 575 TYR A C 1
ATOM 4570 O O . TYR A 1 575 ? -0.034 -7.681 22.451 1.00 93.94 575 TYR A O 1
ATOM 4578 N N . THR A 1 576 ? -0.464 -9.886 22.654 1.00 92.25 576 THR A N 1
ATOM 4579 C CA . THR A 1 576 ? 0.446 -10.316 21.584 1.00 92.25 576 THR A CA 1
ATOM 4580 C C . THR A 1 576 ? -0.230 -10.170 20.218 1.00 92.25 576 THR A C 1
ATOM 4582 O O . THR A 1 576 ? -1.365 -10.608 20.017 1.00 92.25 576 THR A O 1
ATOM 4585 N N . GLY A 1 577 ? 0.463 -9.514 19.283 1.00 82.75 577 GLY A N 1
ATOM 4586 C CA . GLY A 1 577 ? 0.073 -9.297 17.890 1.00 82.75 577 GLY A CA 1
ATOM 4587 C C . GLY A 1 577 ? 0.100 -10.576 17.042 1.00 82.75 577 GLY A C 1
ATOM 4588 O O . GLY A 1 577 ? 0.139 -11.685 17.566 1.00 82.75 577 GLY A O 1
ATOM 4589 N N . ARG A 1 578 ? 0.003 -10.421 15.713 1.00 74.56 578 ARG A N 1
ATOM 4590 C CA . ARG A 1 578 ? 0.173 -11.546 14.768 1.00 74.56 578 ARG A CA 1
ATOM 4591 C C . ARG A 1 578 ? 1.642 -11.928 14.588 1.00 74.56 578 ARG A C 1
ATOM 4593 O O . ARG A 1 578 ? 1.936 -13.034 14.152 1.00 74.56 578 ARG A O 1
ATOM 4600 N N . ASP A 1 579 ? 2.540 -10.995 14.874 1.00 81.81 579 ASP A N 1
ATOM 4601 C CA . ASP A 1 579 ? 3.977 -11.205 14.927 1.00 81.81 579 ASP A CA 1
ATOM 4602 C C . ASP A 1 579 ? 4.438 -11.414 16.379 1.00 81.81 579 ASP A C 1
ATOM 4604 O O . ASP A 1 579 ? 3.640 -11.488 17.312 1.00 81.81 579 ASP A O 1
ATOM 4608 N N . ASP A 1 580 ? 5.749 -11.503 16.587 1.00 85.50 580 ASP A N 1
ATOM 4609 C CA . ASP A 1 580 ? 6.351 -11.686 17.910 1.00 85.50 580 ASP A CA 1
ATOM 4610 C C . ASP A 1 580 ? 6.383 -10.403 18.765 1.00 85.50 580 ASP A C 1
ATOM 4612 O O . ASP A 1 580 ? 7.135 -10.305 19.744 1.00 85.50 580 ASP A O 1
ATOM 4616 N N . ARG A 1 581 ? 5.566 -9.406 18.403 1.00 92.62 581 ARG A N 1
ATOM 4617 C CA . ARG A 1 581 ? 5.440 -8.136 19.115 1.00 92.62 581 ARG A CA 1
ATOM 4618 C C . ARG A 1 581 ? 4.167 -8.097 19.949 1.00 92.62 581 ARG A C 1
ATOM 4620 O O . ARG A 1 581 ? 3.150 -8.699 19.621 1.00 92.62 581 ARG A O 1
ATOM 4627 N N . HIS A 1 582 ? 4.217 -7.355 21.045 1.00 94.12 582 HIS A N 1
ATOM 4628 C CA . HIS A 1 582 ? 3.084 -7.139 21.941 1.00 94.12 582 HIS A CA 1
ATOM 4629 C C . HIS A 1 582 ? 3.005 -5.676 22.367 1.00 94.12 582 HIS A C 1
ATOM 4631 O O . HIS A 1 582 ? 3.976 -4.935 22.252 1.00 94.12 582 HIS A O 1
ATOM 4637 N N . PHE A 1 583 ? 1.857 -5.249 22.877 1.00 94.50 583 PHE A N 1
ATOM 4638 C CA . PHE A 1 583 ? 1.702 -3.945 23.521 1.00 94.50 583 PHE A CA 1
ATOM 4639 C C . PHE A 1 583 ? 0.912 -4.104 24.821 1.00 94.50 583 PHE A C 1
ATOM 4641 O O . PHE A 1 583 ? 0.277 -5.135 25.046 1.00 94.50 583 PHE A O 1
ATOM 4648 N N . LEU A 1 584 ? 0.968 -3.092 25.685 1.00 93.06 584 LEU A N 1
ATOM 4649 C CA . LEU A 1 584 ? 0.201 -3.068 26.930 1.00 93.06 584 LEU A CA 1
ATOM 4650 C C . LEU A 1 584 ? -1.226 -2.602 26.620 1.00 93.06 584 LEU A C 1
ATOM 4652 O O . LEU A 1 584 ? -1.384 -1.461 26.181 1.00 93.06 584 LEU A O 1
ATOM 4656 N N . PRO A 1 585 ? -2.252 -3.454 26.772 1.00 94.25 585 PRO A N 1
ATOM 4657 C CA . PRO A 1 585 ? -3.614 -3.067 26.463 1.00 94.25 585 PRO A CA 1
ATOM 4658 C C . PRO A 1 585 ? -4.210 -2.207 27.587 1.00 94.25 585 PRO A C 1
ATOM 4660 O O . PRO A 1 585 ? -3.952 -2.457 28.760 1.00 94.25 585 PRO A O 1
ATOM 4663 N N . CYS A 1 586 ? -5.038 -1.225 27.227 1.00 92.38 586 CYS A N 1
ATOM 4664 C CA . CYS A 1 586 ? -5.810 -0.391 28.156 1.00 92.38 586 CYS A CA 1
ATOM 4665 C C . CYS A 1 586 ? -7.304 -0.751 28.197 1.00 92.38 586 CYS A C 1
ATOM 4667 O O . CYS A 1 586 ? -8.036 -0.284 29.066 1.00 92.38 586 CYS A O 1
ATOM 4669 N N . GLY A 1 587 ? -7.787 -1.554 27.246 1.00 93.81 587 GLY A N 1
ATOM 4670 C CA . GLY A 1 587 ? -9.200 -1.898 27.163 1.00 93.81 587 GLY A CA 1
ATOM 4671 C C . GLY A 1 587 ? -9.622 -2.456 25.812 1.00 93.81 587 GLY A C 1
ATOM 4672 O O . GLY A 1 587 ? -8.797 -2.815 24.967 1.00 93.81 587 GLY A O 1
ATOM 4673 N N . LEU A 1 588 ? -10.937 -2.492 25.610 1.00 95.12 588 LEU A N 1
ATOM 4674 C CA . LEU A 1 588 ? -11.589 -2.991 24.406 1.00 95.12 588 LEU A CA 1
ATOM 4675 C C . LEU A 1 588 ? -12.601 -1.966 23.878 1.00 95.12 588 LEU A C 1
ATOM 4677 O O . LEU A 1 588 ? -13.564 -1.630 24.571 1.00 95.12 588 LEU A O 1
ATOM 4681 N N . TYR A 1 589 ? -12.434 -1.519 22.631 1.00 97.12 589 TYR A N 1
ATOM 4682 C CA . TYR A 1 589 ? -13.506 -0.827 21.913 1.00 97.12 589 TYR A CA 1
ATOM 4683 C C . TYR A 1 589 ? -14.488 -1.844 21.347 1.00 97.12 589 TYR A C 1
ATOM 4685 O O . TYR A 1 589 ? -14.079 -2.823 20.724 1.00 97.12 589 TYR A O 1
ATOM 4693 N N . ILE A 1 590 ? -15.781 -1.581 21.521 1.00 97.94 590 ILE A N 1
ATOM 4694 C CA . ILE A 1 590 ? -16.875 -2.334 20.912 1.00 97.94 590 ILE A CA 1
ATOM 4695 C C . ILE A 1 590 ? -17.645 -1.377 20.004 1.00 97.94 590 ILE A C 1
ATOM 4697 O O . ILE A 1 590 ? -18.197 -0.377 20.457 1.00 97.94 590 ILE A O 1
ATOM 4701 N N . VAL A 1 591 ? -17.653 -1.673 18.709 1.00 97.38 591 VAL A N 1
ATOM 4702 C CA . VAL A 1 591 ? -18.174 -0.809 17.650 1.00 97.38 591 VAL A CA 1
ATOM 4703 C C . VAL A 1 591 ? -19.410 -1.452 17.044 1.00 97.38 591 VAL A C 1
ATOM 4705 O O . VAL A 1 591 ? -19.355 -2.597 16.590 1.00 97.38 591 VAL A O 1
ATOM 4708 N N . LYS A 1 592 ? -20.520 -0.712 17.012 1.00 96.56 592 LYS A N 1
ATOM 4709 C CA . LYS A 1 592 ? -21.727 -1.119 16.290 1.00 96.56 592 LYS A CA 1
ATOM 4710 C C . LYS A 1 592 ? -21.515 -0.909 14.793 1.00 96.56 592 LYS A C 1
ATOM 4712 O O . LYS A 1 592 ? -21.092 0.160 14.356 1.00 96.56 592 LYS A O 1
ATOM 4717 N N . THR A 1 593 ? -21.783 -1.946 14.011 1.00 96.25 593 THR A N 1
ATOM 4718 C CA . THR A 1 593 ? -21.546 -1.968 12.557 1.00 96.25 593 THR A CA 1
ATOM 4719 C C . THR A 1 593 ? -22.827 -1.952 11.733 1.00 96.25 593 THR A C 1
ATOM 4721 O O . THR A 1 593 ? -22.771 -1.704 10.528 1.00 96.25 593 THR A O 1
ATOM 4724 N N . ILE A 1 594 ? -23.970 -2.155 12.391 1.00 96.00 594 ILE A N 1
ATOM 4725 C CA . ILE A 1 594 ? -25.300 -2.137 11.788 1.00 96.00 594 ILE A CA 1
ATOM 4726 C C . ILE A 1 594 ? -26.065 -0.907 12.266 1.00 96.00 594 ILE A C 1
ATOM 4728 O O . ILE A 1 594 ? -26.029 -0.569 13.448 1.00 96.00 594 ILE A O 1
ATOM 4732 N N . ASN A 1 595 ? -26.722 -0.224 11.336 1.00 94.69 595 ASN A N 1
ATOM 4733 C CA . ASN A 1 595 ? -27.490 0.983 11.602 1.00 94.69 595 ASN A CA 1
ATOM 4734 C C . ASN A 1 595 ? -28.941 0.656 11.977 1.00 94.69 595 ASN A C 1
ATOM 4736 O O . ASN A 1 595 ? -29.564 -0.223 11.379 1.00 94.69 595 ASN A O 1
ATOM 4740 N N . ASP A 1 596 ? -29.510 1.406 12.919 1.00 93.00 596 ASP A N 1
ATOM 4741 C CA . ASP A 1 596 ? -30.915 1.238 13.292 1.00 93.00 596 ASP A CA 1
ATOM 4742 C C . ASP A 1 596 ? -31.838 1.652 12.130 1.00 93.00 596 ASP A C 1
ATOM 4744 O O . ASP A 1 596 ? -31.527 2.587 11.389 1.00 93.00 596 ASP A O 1
ATOM 4748 N N . PRO A 1 597 ? -33.009 1.009 11.952 1.00 95.56 597 PRO A N 1
ATOM 4749 C CA . PRO A 1 597 ? -33.641 -0.006 12.806 1.00 95.56 597 PRO A CA 1
ATOM 4750 C C . PRO A 1 597 ? -33.274 -1.461 12.450 1.00 95.56 597 PRO A C 1
ATOM 4752 O O . PRO A 1 597 ? -34.026 -2.379 12.811 1.00 95.56 597 PRO A O 1
ATOM 4755 N N . TRP A 1 598 ? -32.197 -1.673 11.689 1.00 96.25 598 TRP A N 1
ATOM 4756 C CA . TRP A 1 598 ? -31.748 -2.996 11.270 1.00 96.25 598 TRP A CA 1
ATOM 4757 C C . TRP A 1 598 ? -30.913 -3.679 12.358 1.00 96.25 598 TRP A C 1
ATOM 4759 O O . TRP A 1 598 ? -30.215 -3.033 13.130 1.00 96.25 598 TRP A O 1
ATOM 4769 N N . THR A 1 599 ? -30.964 -5.006 12.391 1.00 94.81 599 THR A N 1
ATOM 4770 C CA . THR A 1 599 ? -30.102 -5.856 13.220 1.00 94.81 599 THR A CA 1
ATOM 4771 C C . THR A 1 599 ? -29.786 -7.147 12.473 1.00 94.81 599 THR A C 1
ATOM 4773 O O . THR A 1 599 ? -30.559 -7.580 11.615 1.00 94.81 599 THR A O 1
ATOM 4776 N N . MET A 1 600 ? -28.653 -7.772 12.764 1.00 92.88 600 MET A N 1
ATOM 4777 C CA . MET A 1 600 ? -28.314 -9.099 12.279 1.00 92.88 600 MET A CA 1
ATOM 4778 C C . MET A 1 600 ? -28.797 -10.173 13.248 1.00 92.88 600 MET A C 1
ATOM 4780 O O . MET A 1 600 ? -28.511 -10.159 14.443 1.00 92.88 600 MET A O 1
ATOM 4784 N N . ALA A 1 601 ? -29.450 -11.180 12.686 1.00 90.19 601 ALA A N 1
ATOM 4785 C CA . ALA A 1 601 ? -29.906 -12.368 13.382 1.00 90.19 601 ALA A CA 1
ATOM 4786 C C . ALA A 1 601 ? -29.402 -13.632 12.671 1.00 90.19 601 ALA A C 1
ATOM 4788 O O . ALA A 1 601 ? -28.799 -13.583 11.594 1.00 90.19 601 ALA A O 1
ATOM 4789 N N . PHE A 1 602 ? -29.626 -14.790 13.289 1.00 89.81 602 PHE A N 1
ATOM 4790 C CA . PHE A 1 602 ? -29.240 -16.085 12.740 1.00 89.81 602 PHE A CA 1
ATOM 4791 C C . PHE A 1 602 ? -30.466 -16.966 12.510 1.00 89.81 602 PHE A C 1
ATOM 4793 O O . PHE A 1 602 ? -31.243 -17.224 13.428 1.00 89.81 602 PHE A O 1
ATOM 4800 N N . SER A 1 603 ? -30.640 -17.447 11.281 1.00 88.31 603 SER A N 1
ATOM 4801 C CA . SER A 1 603 ? -31.710 -18.376 10.931 1.00 88.31 603 SER A CA 1
ATOM 4802 C C . SER A 1 603 ? -31.263 -19.802 11.232 1.00 88.31 603 SER A C 1
ATOM 4804 O O . SER A 1 603 ? -30.381 -20.324 10.553 1.00 88.31 603 SER A O 1
ATOM 4806 N N . LYS A 1 604 ? -31.890 -20.449 12.223 1.00 87.31 604 LYS A N 1
ATOM 4807 C CA . LYS A 1 604 ? -31.625 -21.860 12.554 1.00 87.31 604 LYS A CA 1
ATOM 4808 C C . LYS A 1 604 ? -32.033 -22.807 11.421 1.00 87.31 604 LYS A C 1
ATOM 4810 O O . LYS A 1 604 ? -31.310 -23.751 11.139 1.00 87.31 604 LYS A O 1
ATOM 4815 N N . SER A 1 605 ? -33.149 -22.527 10.741 1.00 89.31 605 SER A N 1
ATOM 4816 C CA . SER A 1 605 ? -33.656 -23.358 9.639 1.00 89.31 605 SER A CA 1
ATOM 4817 C C . SER A 1 605 ? -32.773 -23.313 8.391 1.00 89.31 605 SER A C 1
ATOM 4819 O O . SER A 1 605 ? -32.622 -24.326 7.721 1.00 89.31 605 SER A O 1
ATOM 4821 N N . HIS A 1 606 ? -32.159 -22.163 8.100 1.00 86.62 606 HIS A N 1
ATOM 4822 C CA . HIS A 1 606 ? -31.290 -21.987 6.929 1.00 86.62 606 HIS A CA 1
ATOM 4823 C C . HIS A 1 606 ? -29.796 -22.007 7.278 1.00 86.62 606 HIS A C 1
ATOM 4825 O O . HIS A 1 606 ? -28.960 -21.826 6.397 1.00 86.62 606 HIS A O 1
ATOM 4831 N N . ASN A 1 607 ? -29.460 -22.170 8.563 1.00 87.12 607 ASN A N 1
ATOM 4832 C CA . ASN A 1 607 ? -28.102 -22.119 9.105 1.00 87.12 607 ASN A CA 1
ATOM 4833 C C . ASN A 1 607 ? -27.290 -20.899 8.604 1.00 87.12 607 ASN A C 1
ATOM 4835 O O . ASN A 1 607 ? -26.110 -21.009 8.271 1.00 87.12 607 ASN A O 1
ATOM 4839 N N . LYS A 1 608 ? -27.938 -19.727 8.496 1.00 88.44 608 LYS A N 1
ATOM 4840 C CA . LYS A 1 608 ? -27.374 -18.529 7.845 1.00 88.44 608 LYS A CA 1
ATOM 4841 C C . LYS A 1 608 ? -27.754 -17.241 8.579 1.00 88.44 608 LYS A C 1
ATOM 4843 O O . LYS A 1 608 ? -28.874 -17.102 9.072 1.00 88.44 608 LYS A O 1
ATOM 4848 N N . LYS A 1 609 ? -26.822 -16.279 8.623 1.00 89.62 609 LYS A N 1
ATOM 4849 C CA . LYS A 1 609 ? -27.068 -14.915 9.125 1.00 89.62 609 LYS A CA 1
ATOM 4850 C C . LYS A 1 609 ? -27.967 -14.136 8.157 1.00 89.62 609 LYS A C 1
ATOM 4852 O O . LYS A 1 609 ? -27.832 -14.289 6.945 1.00 89.62 609 LYS A O 1
ATOM 4857 N N . TYR A 1 610 ? -28.854 -13.308 8.693 1.00 92.19 610 TYR A N 1
ATOM 4858 C CA . TYR A 1 610 ? -29.746 -12.437 7.929 1.00 92.19 610 TYR A CA 1
ATOM 4859 C C . TYR A 1 610 ? -29.928 -11.095 8.646 1.00 92.19 610 TYR A C 1
ATOM 4861 O O . TYR A 1 610 ? -29.669 -10.986 9.843 1.00 92.19 610 TYR A O 1
ATOM 4869 N N . PHE A 1 611 ? -30.366 -10.083 7.910 1.00 94.69 611 PHE A N 1
ATOM 4870 C CA . PHE A 1 611 ? -30.700 -8.753 8.403 1.00 94.69 611 PHE A CA 1
ATOM 4871 C C . PHE A 1 611 ? -32.200 -8.664 8.642 1.00 94.69 611 PHE A C 1
ATOM 4873 O O . PHE A 1 611 ? -32.982 -9.085 7.792 1.00 94.69 611 PHE A O 1
ATOM 4880 N N . TYR A 1 612 ? -32.597 -8.099 9.774 1.00 95.38 612 TYR A N 1
ATOM 4881 C CA . TYR A 1 612 ? -33.983 -7.896 10.167 1.00 95.38 612 TYR A CA 1
ATOM 4882 C C . TYR A 1 612 ? -34.229 -6.429 10.495 1.00 95.38 612 TYR A C 1
ATOM 4884 O O . TYR A 1 612 ? -33.502 -5.834 11.288 1.00 95.38 612 TYR A O 1
ATOM 4892 N N . ASN A 1 613 ? -35.271 -5.851 9.912 1.00 96.00 613 ASN A N 1
ATOM 4893 C CA . ASN A 1 613 ? -35.699 -4.493 10.199 1.00 96.00 613 ASN A CA 1
ATOM 4894 C C . ASN A 1 613 ? -36.828 -4.513 11.231 1.00 96.00 613 ASN A C 1
ATOM 4896 O O . ASN A 1 613 ? -37.936 -4.998 10.986 1.00 96.00 613 ASN A O 1
ATOM 4900 N N . SER A 1 614 ? -36.556 -3.945 12.403 1.00 93.81 614 SER A N 1
ATOM 4901 C CA . SER A 1 614 ? -37.494 -3.973 13.527 1.00 93.81 614 SER A CA 1
ATOM 4902 C C . SER A 1 614 ? -38.752 -3.121 13.314 1.00 93.81 614 SER A C 1
ATOM 4904 O O . SER A 1 614 ? -39.791 -3.442 13.907 1.00 93.81 614 SER A O 1
ATOM 4906 N N . LYS A 1 615 ? -38.691 -2.088 12.455 1.00 94.81 615 LYS A N 1
ATOM 4907 C CA . LYS A 1 615 ? -39.802 -1.162 12.173 1.00 94.81 615 LYS A CA 1
ATOM 4908 C C . LYS A 1 615 ? -40.791 -1.729 11.159 1.00 94.81 615 LYS A C 1
ATOM 4910 O O . LYS A 1 615 ? -41.983 -1.753 11.439 1.00 94.81 615 LYS A O 1
ATOM 4915 N N . ASN A 1 616 ? -40.315 -2.190 10.002 1.00 94.94 616 ASN A N 1
ATOM 4916 C CA . ASN A 1 616 ? -41.184 -2.672 8.917 1.00 94.94 616 ASN A CA 1
ATOM 4917 C C . ASN A 1 616 ? -41.305 -4.208 8.853 1.00 94.94 616 ASN A C 1
ATOM 4919 O O . ASN A 1 616 ? -42.008 -4.726 7.988 1.00 94.94 616 ASN A O 1
ATOM 4923 N N . LYS A 1 617 ? -40.637 -4.930 9.766 1.00 94.44 617 LYS A N 1
ATOM 4924 C CA . LYS A 1 617 ? -40.667 -6.397 9.897 1.00 94.44 617 LYS A CA 1
ATOM 4925 C C . LYS A 1 617 ? -40.100 -7.160 8.689 1.00 94.44 617 LYS A C 1
ATOM 4927 O O . LYS A 1 617 ? -40.353 -8.356 8.562 1.00 94.44 617 LYS A O 1
ATOM 4932 N N . GLN A 1 618 ? -39.315 -6.506 7.832 1.00 94.12 618 GLN A N 1
ATOM 4933 C CA . GLN A 1 618 ? -38.663 -7.147 6.688 1.00 94.12 618 GLN A CA 1
ATOM 4934 C C . GLN A 1 618 ? -37.376 -7.877 7.089 1.00 94.12 618 GLN A C 1
ATOM 4936 O O . GLN A 1 618 ? -36.651 -7.439 7.983 1.00 94.12 618 GLN A O 1
ATOM 4941 N N . SER A 1 619 ? -37.080 -8.972 6.384 1.00 94.31 619 SER A N 1
ATOM 4942 C CA . SER A 1 619 ? -35.846 -9.751 6.527 1.00 94.31 619 SER A CA 1
ATOM 4943 C C . SER A 1 619 ? -35.141 -9.888 5.178 1.00 94.31 619 SER A C 1
ATOM 4945 O O . SER A 1 619 ? -35.806 -10.097 4.167 1.00 94.31 619 SER A O 1
ATOM 4947 N N . SER A 1 620 ? -33.810 -9.831 5.159 1.00 92.62 620 SER A N 1
ATOM 4948 C CA . SER A 1 620 ? -32.996 -10.057 3.958 1.00 92.62 620 SER A CA 1
ATOM 4949 C C . SER A 1 620 ? -31.738 -10.862 4.278 1.00 92.62 620 SER A C 1
ATOM 4951 O O . SER A 1 620 ? -31.107 -10.654 5.310 1.00 92.62 620 SER A O 1
ATOM 4953 N N . TYR A 1 621 ? -31.343 -11.772 3.387 1.00 90.38 621 TYR A N 1
ATOM 4954 C CA . TYR A 1 621 ? -30.051 -12.471 3.470 1.00 90.38 621 TYR A CA 1
ATOM 4955 C C . TYR A 1 621 ? -28.912 -11.711 2.779 1.00 90.38 621 TYR A C 1
ATOM 4957 O O . TYR A 1 621 ? -27.747 -12.081 2.936 1.00 90.38 621 TYR A O 1
ATOM 4965 N N . GLU A 1 622 ? -29.247 -10.675 2.017 1.00 91.06 622 GLU A N 1
ATOM 4966 C CA . GLU A 1 622 ? -28.309 -9.722 1.430 1.00 91.06 622 GLU A CA 1
ATOM 4967 C C . GLU A 1 622 ? -28.205 -8.492 2.327 1.00 91.06 622 GLU A C 1
ATOM 4969 O O . GLU A 1 622 ? -29.155 -8.184 3.044 1.00 91.06 622 GLU A O 1
ATOM 4974 N N . VAL A 1 623 ? -27.066 -7.795 2.289 1.00 88.25 623 VAL A N 1
ATOM 4975 C CA . VAL A 1 623 ? -26.816 -6.605 3.119 1.00 88.25 623 VAL A CA 1
ATOM 4976 C C . VAL A 1 623 ? -27.655 -5.430 2.599 1.00 88.25 623 VAL A C 1
ATOM 4978 O O . VAL A 1 623 ? -27.342 -4.912 1.524 1.00 88.25 623 VAL A O 1
ATOM 4981 N N . PRO A 1 624 ? -28.688 -4.964 3.326 1.00 93.06 624 PRO A N 1
ATOM 4982 C CA . PRO A 1 624 ? -29.436 -3.779 2.927 1.00 93.06 624 PRO A CA 1
ATOM 4983 C C . PRO A 1 624 ? -28.553 -2.535 3.058 1.00 93.06 624 PRO A C 1
ATOM 4985 O O . PRO A 1 624 ? -27.875 -2.353 4.066 1.00 93.06 624 PRO A O 1
ATOM 4988 N N . VAL A 1 625 ? -28.587 -1.631 2.077 1.00 93.06 625 VAL A N 1
ATOM 4989 C CA . VAL A 1 625 ? -27.761 -0.405 2.106 1.00 93.06 625 VAL A CA 1
ATOM 4990 C C . VAL A 1 625 ? -28.046 0.439 3.355 1.00 93.06 625 VAL A C 1
ATOM 4992 O O . VAL A 1 625 ? -27.128 0.958 3.982 1.00 93.06 625 VAL A O 1
ATOM 4995 N N . GLU A 1 626 ? -29.310 0.513 3.771 1.00 94.00 626 GLU A N 1
ATOM 4996 C CA . GLU A 1 626 ? -29.753 1.244 4.966 1.00 94.00 626 GLU A CA 1
ATOM 4997 C C . GLU A 1 626 ? -29.260 0.636 6.285 1.00 94.00 626 GLU A C 1
ATOM 4999 O O . GLU A 1 626 ? -29.235 1.326 7.304 1.00 94.00 626 GLU A O 1
ATOM 5004 N N . SER A 1 627 ? -28.874 -0.647 6.288 1.00 94.69 627 SER A N 1
ATOM 5005 C CA . SER A 1 627 ? -28.352 -1.310 7.483 1.00 94.69 627 SER A CA 1
ATOM 5006 C C . SER A 1 627 ? -26.884 -0.977 7.734 1.00 94.69 627 SER A C 1
ATOM 5008 O O . SER A 1 627 ? -26.340 -1.379 8.757 1.00 94.69 627 SER A O 1
ATOM 5010 N N . ILE A 1 628 ? -26.202 -0.312 6.801 1.00 95.69 628 ILE A N 1
ATOM 5011 C CA . ILE A 1 628 ? -24.780 0.004 6.917 1.00 95.69 628 ILE A CA 1
ATOM 5012 C C . ILE A 1 628 ? -24.599 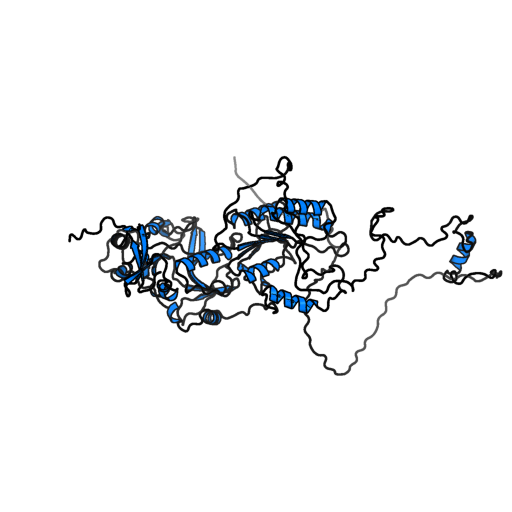1.150 7.914 1.00 95.69 628 ILE A C 1
ATOM 5014 O O . ILE A 1 628 ? -25.090 2.251 7.679 1.00 95.69 628 ILE A O 1
ATOM 5018 N N . ALA A 1 629 ? -23.857 0.918 9.004 1.00 95.88 629 ALA A N 1
ATOM 5019 C CA . ALA A 1 629 ? -23.447 2.000 9.897 1.00 95.88 629 ALA A CA 1
ATOM 5020 C C . ALA A 1 629 ? -22.263 2.787 9.289 1.00 95.88 629 ALA A C 1
ATOM 5022 O O . ALA A 1 629 ? -21.156 2.239 9.149 1.00 95.88 629 ALA A O 1
ATOM 5023 N N . PRO A 1 630 ? -22.453 4.071 8.924 1.00 95.19 630 PRO A N 1
ATOM 5024 C CA . PRO A 1 630 ? -21.356 4.927 8.482 1.00 95.19 630 PRO A CA 1
ATOM 5025 C C . PRO A 1 630 ? -20.414 5.271 9.646 1.00 95.19 630 PRO A C 1
ATOM 5027 O O . PRO A 1 630 ? -20.732 5.057 10.816 1.00 95.19 630 PRO A O 1
ATOM 5030 N N . PHE A 1 631 ? -19.243 5.830 9.326 1.00 95.31 631 PHE A N 1
ATOM 5031 C CA . PHE A 1 631 ? -18.203 6.174 10.303 1.00 95.31 631 PHE A CA 1
ATOM 5032 C C . PHE A 1 631 ? -18.728 6.955 11.515 1.00 95.31 631 PHE A C 1
ATOM 5034 O O . PHE A 1 631 ? -18.419 6.594 12.645 1.00 95.31 631 PHE A O 1
ATOM 5041 N N . ASN A 1 632 ? -19.530 8.000 11.302 1.00 93.88 632 ASN A N 1
ATOM 5042 C CA . ASN A 1 632 ? -20.053 8.840 12.382 1.00 93.88 632 ASN A CA 1
ATOM 5043 C C . ASN A 1 632 ? -20.931 8.048 13.362 1.00 93.88 632 ASN A C 1
ATOM 5045 O O . ASN A 1 632 ? -20.800 8.243 14.566 1.00 93.88 632 ASN A O 1
ATOM 5049 N N . VAL A 1 633 ? -21.759 7.120 12.866 1.00 94.81 633 VAL A N 1
ATOM 5050 C CA . VAL A 1 633 ? -22.576 6.228 13.708 1.00 94.81 633 VAL A CA 1
ATOM 5051 C C . VAL A 1 633 ? -21.685 5.244 14.465 1.00 94.81 633 VAL A C 1
ATOM 5053 O O . VAL A 1 633 ? -21.792 5.142 15.685 1.00 94.81 633 VAL A O 1
ATOM 5056 N N . CYS A 1 634 ? -20.748 4.580 13.774 1.00 96.19 634 CYS A N 1
ATOM 5057 C CA . CYS A 1 634 ? -19.792 3.668 14.412 1.00 96.19 634 CYS A CA 1
ATOM 5058 C C . CYS A 1 634 ? -18.993 4.363 15.520 1.00 96.19 634 CYS A C 1
ATOM 5060 O O . CYS A 1 634 ? -18.802 3.802 16.597 1.00 96.19 634 CYS A O 1
ATOM 5062 N N . TYR A 1 635 ? -18.522 5.582 15.250 1.00 95.31 635 TYR A N 1
ATOM 5063 C CA . TYR A 1 635 ? -17.743 6.370 16.189 1.00 95.31 635 TYR A CA 1
ATOM 5064 C C . TYR A 1 635 ? -18.613 6.809 17.366 1.00 95.31 635 TYR A C 1
ATOM 5066 O O . TYR A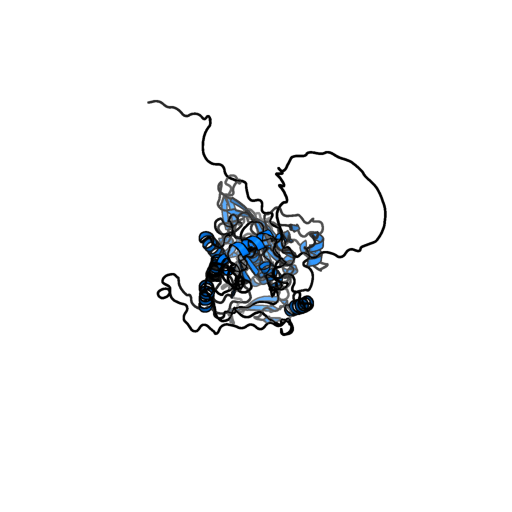 1 635 ? -18.232 6.580 18.508 1.00 95.31 635 TYR A O 1
ATOM 5074 N N . PHE A 1 636 ? -19.793 7.380 17.129 1.00 94.25 636 PHE A N 1
ATOM 5075 C CA . PHE A 1 636 ? -20.675 7.866 18.192 1.00 94.25 636 PHE A CA 1
ATOM 5076 C C . PHE A 1 636 ? -21.165 6.752 19.130 1.00 94.25 636 PHE A C 1
ATOM 5078 O O . PHE A 1 636 ? -21.100 6.899 20.349 1.00 94.25 636 PHE A O 1
ATOM 5085 N N . GLU A 1 637 ? -21.613 5.620 18.584 1.00 94.69 637 GLU A N 1
ATOM 5086 C CA . GLU A 1 637 ? -22.226 4.539 19.370 1.00 94.69 637 GLU A CA 1
ATOM 5087 C C . GLU A 1 637 ? -21.217 3.580 20.019 1.00 94.69 637 GLU A C 1
ATOM 5089 O O . GLU A 1 637 ? -21.612 2.614 20.679 1.00 94.69 637 GLU A O 1
ATOM 5094 N N . ARG A 1 638 ? -19.911 3.822 19.854 1.00 95.88 638 ARG A N 1
ATOM 5095 C CA . ARG A 1 638 ? -18.876 2.929 20.381 1.00 95.88 638 ARG A CA 1
ATOM 5096 C C . ARG A 1 638 ? -18.910 2.851 21.907 1.00 95.88 638 ARG A C 1
ATOM 5098 O O . ARG A 1 638 ? -19.036 3.857 22.615 1.00 95.88 638 ARG A O 1
ATOM 5105 N N . LEU A 1 639 ? -18.719 1.640 22.411 1.00 97.12 639 LEU A N 1
ATOM 5106 C CA . LEU A 1 639 ? -18.536 1.366 23.828 1.00 97.12 639 LEU A CA 1
ATOM 5107 C C . LEU A 1 639 ? -17.058 1.120 24.122 1.00 97.12 639 LEU A C 1
ATOM 5109 O O . LEU A 1 639 ? -16.330 0.609 23.271 1.00 97.12 639 LEU A O 1
ATOM 5113 N N . PHE A 1 640 ? -16.622 1.466 25.327 1.00 96.19 640 PHE A N 1
ATOM 5114 C CA . PHE A 1 640 ? -15.272 1.177 25.800 1.00 96.19 640 PHE A CA 1
ATOM 5115 C C . PHE A 1 640 ? -15.323 0.397 27.104 1.00 96.19 640 PHE A C 1
ATOM 5117 O O . PHE A 1 640 ? -15.909 0.852 28.087 1.00 96.19 640 PHE A O 1
ATOM 5124 N N . TRP A 1 641 ? -14.708 -0.779 27.104 1.00 94.94 641 TRP A N 1
ATOM 5125 C CA . TRP A 1 641 ? -14.489 -1.567 28.305 1.00 94.94 641 TRP A CA 1
ATOM 5126 C C . TRP A 1 641 ? -13.046 -1.382 28.757 1.00 94.94 641 TRP A C 1
ATOM 5128 O O . TRP A 1 641 ? -12.124 -1.918 28.147 1.00 94.94 641 TRP A O 1
ATOM 5138 N N . GLU A 1 642 ? -12.870 -0.574 29.796 1.00 91.06 642 GLU A N 1
ATOM 5139 C CA . GLU A 1 642 ? -11.569 -0.272 30.386 1.00 91.06 642 GLU A CA 1
ATOM 5140 C C . GLU A 1 642 ? -10.998 -1.495 31.112 1.00 91.06 642 GLU A C 1
ATOM 5142 O O . GLU A 1 642 ? -11.714 -2.197 31.834 1.00 91.06 642 GLU A O 1
ATOM 5147 N N . TRP A 1 643 ? -9.705 -1.745 30.911 1.00 87.38 643 TRP A N 1
ATOM 5148 C CA . TRP A 1 643 ? -8.959 -2.823 31.545 1.00 87.38 643 TRP A CA 1
ATOM 5149 C C . TRP A 1 643 ? -7.910 -2.230 32.486 1.00 87.38 643 TRP A C 1
ATOM 5151 O O . TRP A 1 643 ? -6.898 -1.698 32.039 1.00 87.38 643 TRP A O 1
ATOM 5161 N N . ASP A 1 644 ? -8.141 -2.348 33.792 1.00 67.38 644 ASP A N 1
ATOM 5162 C CA . ASP A 1 644 ? -7.104 -2.075 34.794 1.00 67.38 644 ASP A CA 1
ATOM 5163 C C . ASP A 1 644 ? -6.071 -3.225 34.819 1.00 67.38 644 ASP A C 1
ATOM 5165 O O . ASP A 1 644 ? -6.295 -4.284 34.222 1.00 67.38 644 ASP A O 1
ATOM 5169 N N . ASP A 1 645 ? -4.991 -3.083 35.601 1.00 54.72 645 ASP A N 1
ATOM 5170 C CA . ASP A 1 645 ? -3.956 -4.118 35.839 1.00 54.72 645 ASP A CA 1
ATOM 5171 C C . ASP A 1 645 ? -4.520 -5.501 36.286 1.00 54.72 645 ASP A C 1
ATOM 5173 O O . ASP A 1 645 ? -3.784 -6.484 36.366 1.00 54.72 645 ASP A O 1
ATOM 5177 N N . GLY A 1 646 ? -5.827 -5.602 36.570 1.00 45.75 646 GLY A N 1
ATOM 5178 C CA . GLY A 1 646 ? -6.515 -6.749 37.158 1.00 45.75 646 GLY A CA 1
ATOM 5179 C C . GLY A 1 646 ? -7.587 -7.452 36.313 1.00 45.75 646 GLY A C 1
ATOM 5180 O O . GLY A 1 646 ? -8.325 -8.242 36.891 1.00 45.75 646 GLY A O 1
ATOM 5181 N N . VAL A 1 647 ? -7.700 -7.269 34.988 1.00 53.69 647 VAL A N 1
ATOM 5182 C CA . VAL A 1 647 ? -8.684 -8.052 34.177 1.00 53.69 647 VAL A CA 1
ATOM 5183 C C . VAL A 1 647 ? -8.474 -9.577 34.270 1.00 53.69 647 VAL A C 1
ATOM 5185 O O . VAL A 1 647 ? -9.387 -10.354 33.992 1.00 53.69 647 VAL A O 1
ATOM 5188 N N . HIS A 1 648 ? -7.297 -10.009 34.737 1.00 46.12 648 HIS A N 1
ATOM 5189 C CA . HIS A 1 648 ? -6.962 -11.401 35.051 1.00 46.12 648 HIS A CA 1
ATOM 5190 C C . HIS A 1 648 ? -7.173 -11.824 36.512 1.00 46.12 648 HIS A C 1
ATOM 5192 O O . HIS A 1 648 ? -7.123 -13.020 36.801 1.00 46.12 648 HIS A O 1
ATOM 5198 N N . SER A 1 649 ? -7.389 -10.897 37.441 1.00 40.19 649 SER A N 1
ATOM 5199 C CA . SER A 1 649 ? -7.419 -11.224 38.862 1.00 40.19 649 SER A CA 1
ATOM 5200 C C . SER A 1 649 ? -8.848 -11.475 39.315 1.00 40.19 649 SER A C 1
ATOM 5202 O O . SER A 1 649 ? -9.655 -10.559 39.436 1.00 40.19 649 SER A O 1
ATOM 5204 N N . SER A 1 650 ? -9.124 -12.722 39.683 1.00 38.91 650 SER A N 1
ATOM 5205 C CA . SER A 1 650 ? -10.255 -13.161 40.506 1.00 38.91 650 SER A CA 1
ATOM 5206 C C . SER A 1 650 ? -10.238 -12.559 41.929 1.00 38.91 650 SER A C 1
ATOM 5208 O O . SER A 1 650 ? -10.634 -13.211 42.896 1.00 38.91 650 SER A O 1
ATOM 5210 N N . GLN A 1 651 ? -9.713 -11.344 42.107 1.00 35.72 651 GLN A N 1
ATOM 5211 C CA . GLN A 1 651 ? -9.620 -10.683 43.399 1.00 35.72 651 GLN A CA 1
ATOM 5212 C C . GLN A 1 651 ? -10.867 -9.834 43.625 1.00 35.72 651 GLN A C 1
ATOM 5214 O O . GLN A 1 651 ? -11.102 -8.851 42.933 1.00 35.72 651 GLN A O 1
ATOM 5219 N N . LYS A 1 652 ? -11.665 -10.318 44.586 1.00 39.78 652 LYS A N 1
ATOM 5220 C CA . LYS A 1 652 ? -12.729 -9.659 45.357 1.00 39.78 652 LYS A CA 1
ATOM 5221 C C . LYS A 1 652 ? -13.188 -8.311 44.793 1.00 39.78 652 LYS A C 1
ATOM 5223 O O . LYS A 1 652 ? -12.527 -7.296 44.979 1.00 39.78 652 LYS A O 1
ATOM 5228 N N . GLN A 1 653 ? -14.376 -8.327 44.186 1.00 43.19 653 GLN A N 1
ATOM 5229 C CA . GLN A 1 653 ? -15.169 -7.126 43.948 1.00 43.19 653 GLN A CA 1
ATOM 5230 C C . GLN A 1 653 ? -15.254 -6.301 45.236 1.00 43.19 653 GLN A C 1
ATOM 5232 O O . GLN A 1 653 ? -15.861 -6.743 46.212 1.00 43.19 653 GLN A O 1
ATOM 5237 N N . ASP A 1 654 ? -14.719 -5.084 45.207 1.00 41.06 654 ASP A N 1
ATOM 5238 C CA . ASP A 1 654 ? -15.308 -4.017 46.001 1.00 41.06 654 ASP A CA 1
ATOM 5239 C C . ASP A 1 654 ? -16.717 -3.779 45.449 1.00 41.06 654 ASP A C 1
ATOM 5241 O O . ASP A 1 654 ? -16.914 -3.495 44.264 1.00 41.06 654 ASP A O 1
ATOM 5245 N N . SER A 1 655 ? -17.714 -3.922 46.317 1.00 44.94 655 SER A N 1
ATOM 5246 C CA . SER A 1 655 ? -19.147 -3.810 46.015 1.00 44.94 655 SER A CA 1
ATOM 5247 C C . SER A 1 655 ? -19.589 -2.416 45.534 1.00 44.94 655 SER A C 1
ATOM 5249 O O . SER A 1 655 ? -20.771 -2.207 45.267 1.00 44.94 655 SER A O 1
ATOM 5251 N N . SER A 1 656 ? -18.657 -1.468 45.399 1.00 45.19 656 SER A N 1
ATOM 5252 C CA . SER A 1 656 ? -18.865 -0.078 44.980 1.00 45.19 656 SER A CA 1
ATOM 5253 C C . SER A 1 656 ? -18.453 0.223 43.529 1.00 45.19 656 SER A C 1
ATOM 5255 O O . SER A 1 656 ? -18.666 1.340 43.059 1.00 45.19 656 SER A O 1
ATOM 5257 N N . SER A 1 657 ? -17.877 -0.739 42.801 1.00 57.66 657 SER A N 1
ATOM 5258 C CA . SER A 1 657 ? -17.348 -0.524 41.449 1.00 57.66 657 SER A CA 1
ATOM 5259 C C . SER A 1 657 ? -18.371 -0.886 40.360 1.00 57.66 657 SER A C 1
ATOM 5261 O O . SER A 1 657 ? -18.754 -2.044 40.222 1.00 57.66 657 SER A O 1
ATOM 5263 N N . GLU A 1 658 ? -18.785 0.080 39.525 1.00 70.38 658 GLU A N 1
ATOM 5264 C CA . GLU A 1 658 ? -19.603 -0.170 38.315 1.00 70.38 658 GLU A CA 1
ATOM 5265 C C . GLU A 1 658 ? -18.833 -0.926 37.197 1.00 70.38 658 GLU A C 1
ATOM 5267 O O . GLU A 1 658 ? -19.372 -1.125 36.100 1.00 70.38 658 GLU A O 1
ATOM 5272 N N . LYS A 1 659 ? -17.577 -1.340 37.446 1.00 77.75 659 LYS A N 1
ATOM 5273 C CA . LYS A 1 659 ? -16.716 -2.032 36.475 1.00 77.75 659 LYS A CA 1
ATOM 5274 C C . LYS A 1 659 ? -17.127 -3.497 36.291 1.00 77.75 659 LYS A C 1
ATOM 5276 O O . LYS A 1 659 ? -17.506 -4.194 37.231 1.00 77.75 659 LYS A O 1
ATOM 5281 N N . LEU A 1 660 ? -17.014 -3.978 35.055 1.00 86.00 660 LEU A N 1
ATOM 5282 C CA . LEU A 1 660 ? -17.352 -5.349 34.674 1.00 86.00 660 LEU A CA 1
ATOM 5283 C C . LEU A 1 660 ? -16.115 -6.252 34.688 1.00 86.00 660 LEU A C 1
ATOM 5285 O O . LEU A 1 660 ? -15.092 -5.908 34.093 1.00 86.00 660 LEU A O 1
ATOM 5289 N N . SER A 1 661 ? -16.234 -7.428 35.310 1.00 87.31 661 SER A N 1
ATOM 5290 C CA . SER A 1 661 ? -15.215 -8.478 35.222 1.00 87.31 661 SER A CA 1
ATOM 5291 C C . SER A 1 661 ? -15.276 -9.198 33.872 1.00 87.31 661 SER A C 1
ATOM 5293 O O . SER A 1 661 ? -16.306 -9.196 33.189 1.00 87.31 661 SER A O 1
ATOM 5295 N N . LYS A 1 662 ? -14.175 -9.868 33.511 1.00 88.94 662 LYS A N 1
ATOM 5296 C CA . LYS A 1 662 ? -14.105 -10.736 32.329 1.00 88.94 662 LYS A CA 1
ATOM 5297 C C . LYS A 1 662 ? -15.231 -11.773 32.318 1.00 88.94 662 LYS A C 1
ATOM 5299 O O . LYS A 1 662 ? -15.913 -11.911 31.306 1.00 88.94 662 LYS A O 1
ATOM 5304 N N . ASP A 1 663 ? -15.442 -12.457 33.439 1.00 89.75 663 ASP A N 1
ATOM 5305 C CA . ASP A 1 663 ? -16.430 -13.533 33.539 1.00 89.75 663 ASP A CA 1
ATOM 5306 C C . ASP A 1 663 ? -17.858 -13.014 33.356 1.00 89.75 663 ASP A C 1
ATOM 5308 O O . ASP A 1 663 ? -18.638 -13.631 32.637 1.00 89.75 663 ASP A O 1
ATOM 5312 N N . THR A 1 664 ? -18.189 -11.841 33.910 1.00 90.69 664 THR A N 1
ATOM 5313 C CA . THR A 1 664 ? -19.511 -11.221 33.723 1.00 90.69 664 THR A CA 1
ATOM 5314 C C . THR A 1 664 ? -19.778 -10.894 32.253 1.00 90.69 664 THR A C 1
ATOM 5316 O O . THR A 1 664 ? -20.875 -11.141 31.751 1.00 90.69 664 THR A O 1
ATOM 5319 N N . VAL A 1 665 ? -18.781 -10.359 31.538 1.00 91.75 665 VAL A N 1
ATOM 5320 C CA . VAL A 1 665 ? -18.912 -10.047 30.105 1.00 91.75 665 VAL A CA 1
ATOM 5321 C C . VAL A 1 665 ? -19.050 -11.325 29.276 1.00 91.75 665 VAL A C 1
ATOM 5323 O O . VAL A 1 665 ? -19.925 -11.397 28.414 1.00 91.75 665 VAL A O 1
ATOM 5326 N N . LEU A 1 666 ? -18.239 -12.350 29.552 1.00 92.31 666 LEU A N 1
ATOM 5327 C CA . LEU A 1 666 ? -18.316 -13.637 28.856 1.00 92.31 666 LEU A CA 1
ATOM 5328 C C . LEU A 1 666 ? -19.652 -14.344 29.095 1.00 92.31 666 LEU A C 1
ATOM 5330 O O . LEU A 1 666 ? -20.272 -14.792 28.135 1.00 92.31 666 LEU A O 1
ATOM 5334 N N . GLN A 1 667 ? -20.143 -14.374 30.336 1.00 92.44 667 GLN A N 1
ATOM 5335 C CA . GLN A 1 667 ? -21.458 -14.932 30.663 1.00 92.44 667 GLN A CA 1
ATOM 5336 C C . GLN A 1 667 ? -22.582 -14.196 29.927 1.00 92.44 667 GLN A C 1
ATOM 5338 O O . GLN A 1 667 ? -23.482 -14.837 29.384 1.00 92.44 667 GLN A O 1
ATOM 5343 N N . PHE A 1 668 ? -22.521 -12.861 29.851 1.00 93.44 668 PHE A N 1
ATOM 5344 C CA . PHE A 1 668 ? -23.497 -12.080 29.090 1.00 93.44 668 PHE A CA 1
ATOM 5345 C C . PHE A 1 668 ? -23.481 -12.450 27.601 1.00 93.44 668 PHE A C 1
ATOM 5347 O O . PHE A 1 668 ? -24.540 -12.670 27.010 1.00 93.44 668 PHE A O 1
ATOM 5354 N N . ILE A 1 669 ? -22.293 -12.550 27.001 1.00 92.69 669 ILE A N 1
ATOM 5355 C CA . ILE A 1 669 ? -22.124 -12.903 25.587 1.00 92.69 669 ILE A CA 1
ATOM 5356 C C . ILE A 1 669 ? -22.600 -14.335 25.326 1.00 92.69 669 ILE A C 1
ATOM 5358 O O . ILE A 1 669 ? -23.324 -14.562 24.365 1.00 92.69 669 ILE A O 1
ATOM 5362 N N . GLN A 1 670 ? -22.283 -15.293 26.197 1.00 91.06 670 GLN A N 1
ATOM 5363 C CA . GLN A 1 670 ? -22.760 -16.673 26.078 1.00 91.06 670 GLN A CA 1
ATOM 5364 C C . GLN A 1 670 ? -24.290 -16.760 26.185 1.00 91.06 670 GLN A C 1
ATOM 5366 O O . GLN A 1 670 ? -24.925 -17.442 25.380 1.00 91.06 670 GLN A O 1
ATOM 5371 N N . ALA A 1 671 ? -24.902 -16.013 27.111 1.00 90.19 671 ALA A N 1
ATOM 5372 C CA . ALA A 1 671 ? -26.356 -15.961 27.266 1.00 90.19 671 ALA A CA 1
ATOM 5373 C C . ALA A 1 671 ? -27.073 -15.402 26.022 1.00 90.19 671 ALA A C 1
ATOM 5375 O O . ALA A 1 671 ? -28.164 -15.863 25.692 1.00 90.19 671 ALA A O 1
ATOM 5376 N N . HIS A 1 672 ? -26.449 -14.459 25.310 1.00 88.50 672 HIS A N 1
ATOM 5377 C CA . HIS A 1 672 ? -26.991 -13.843 24.091 1.00 88.50 672 HIS A CA 1
ATOM 5378 C C . HIS A 1 672 ? -26.436 -14.466 22.801 1.00 88.50 672 HIS A C 1
ATOM 5380 O O . HIS A 1 672 ? -26.716 -13.986 21.700 1.00 88.50 672 HIS A O 1
ATOM 5386 N N . HIS A 1 673 ? -25.643 -15.536 22.908 1.00 82.88 673 HIS A N 1
ATOM 5387 C CA . HIS A 1 673 ? -25.020 -16.161 21.755 1.00 82.88 673 HIS A CA 1
ATOM 5388 C C . HIS A 1 673 ? -26.086 -16.848 20.882 1.00 82.88 673 HIS A C 1
ATOM 5390 O O . HIS A 1 673 ? -26.854 -17.675 21.384 1.00 82.88 673 HIS A O 1
ATOM 5396 N N . PRO A 1 674 ? -26.121 -16.600 19.559 1.00 70.44 674 PRO A N 1
ATOM 5397 C CA . PRO A 1 674 ? -27.164 -17.148 18.687 1.00 70.44 674 PRO A CA 1
ATOM 5398 C C . PRO A 1 674 ? -27.158 -18.687 18.599 1.00 70.44 674 PRO A C 1
ATOM 5400 O O . PRO A 1 674 ? -28.172 -19.284 18.235 1.00 70.44 674 PRO A O 1
ATOM 5403 N N . PHE A 1 675 ? -26.040 -19.332 18.957 1.00 65.81 675 PHE A N 1
ATOM 5404 C CA . PHE A 1 675 ? -25.889 -20.794 19.000 1.00 65.81 675 PHE A CA 1
ATOM 5405 C C . PHE A 1 675 ? -26.078 -21.423 20.387 1.00 65.81 675 PHE A C 1
ATOM 5407 O O . PHE A 1 675 ? -25.726 -22.587 20.540 1.00 65.81 675 PHE A O 1
ATOM 5414 N N . ASN A 1 676 ? -26.584 -20.712 21.401 1.00 54.03 676 ASN A N 1
ATOM 5415 C CA . ASN A 1 676 ? -26.697 -21.300 22.738 1.00 54.03 676 ASN A CA 1
ATOM 5416 C C . ASN A 1 676 ? -27.610 -22.558 22.714 1.00 54.03 676 ASN A C 1
ATOM 5418 O O . ASN A 1 676 ? -28.810 -22.424 22.447 1.00 54.03 676 ASN A O 1
ATOM 5422 N N . PRO A 1 677 ? -27.085 -23.779 22.969 1.00 41.72 677 PRO A N 1
ATOM 5423 C CA . PRO A 1 677 ? -27.893 -25.001 23.020 1.00 41.72 677 PRO A CA 1
ATOM 5424 C C . PRO A 1 677 ? -28.814 -25.030 24.251 1.00 41.72 677 PRO A C 1
ATOM 5426 O O . PRO A 1 677 ? -29.765 -25.805 24.288 1.00 41.72 677 PRO A O 1
ATOM 5429 N N . CYS A 1 678 ? -28.537 -24.171 25.239 1.00 34.31 678 CYS A N 1
ATOM 5430 C CA . CYS A 1 678 ? -29.197 -24.104 26.539 1.00 34.31 678 CYS A CA 1
ATOM 5431 C C . CYS A 1 678 ? -29.926 -22.765 26.751 1.00 34.31 678 CYS A C 1
ATOM 5433 O O . CYS A 1 678 ? -29.724 -22.090 27.758 1.00 34.31 678 CYS A O 1
ATOM 5435 N N . GLY A 1 679 ? -30.779 -22.359 25.808 1.00 34.19 679 GLY A N 1
ATOM 5436 C CA . GLY A 1 679 ? -31.845 -21.398 26.123 1.00 34.19 679 GLY A CA 1
ATOM 5437 C C . GLY A 1 679 ? -32.950 -22.091 26.936 1.00 34.19 679 GLY A C 1
ATOM 5438 O O . GLY A 1 679 ? -33.187 -23.281 26.705 1.00 34.19 679 GLY A O 1
ATOM 5439 N N . PRO A 1 680 ? -33.620 -21.406 27.883 1.00 34.31 680 PRO A N 1
ATOM 5440 C CA . PRO A 1 680 ? -34.676 -22.018 28.679 1.00 34.31 680 PRO A CA 1
ATOM 5441 C C . PRO A 1 680 ? -35.770 -22.531 27.740 1.00 34.31 680 PRO A C 1
ATOM 5443 O O . PRO A 1 680 ? -36.238 -21.811 26.857 1.00 34.31 680 PRO A O 1
ATOM 5446 N N . ARG A 1 681 ? -36.161 -23.796 27.918 1.00 33.34 681 ARG A N 1
ATOM 5447 C CA . ARG A 1 681 ? -37.419 -24.302 27.374 1.00 33.34 681 ARG A CA 1
ATOM 5448 C C . ARG A 1 681 ? -38.532 -23.487 28.029 1.00 33.34 681 ARG A C 1
ATOM 5450 O O . ARG A 1 681 ? -38.918 -23.782 29.154 1.00 33.34 681 ARG A O 1
ATOM 5457 N N . GLU A 1 682 ? -39.013 -22.445 27.362 1.00 34.09 682 GLU A N 1
ATOM 5458 C CA . GLU A 1 682 ? -40.366 -21.973 27.628 1.00 34.09 682 GLU A CA 1
ATOM 5459 C C . GLU A 1 682 ? -41.302 -23.067 27.115 1.00 34.09 682 GLU A C 1
ATOM 5461 O O . GLU A 1 682 ? -41.538 -23.201 25.916 1.00 34.09 682 GLU A O 1
ATOM 5466 N N . GLU A 1 683 ? -41.756 -23.911 28.038 1.00 33.34 683 GLU A N 1
ATOM 5467 C CA . GLU A 1 683 ? -42.950 -24.719 27.839 1.00 33.34 683 GLU A CA 1
ATOM 5468 C C . GLU A 1 683 ? -44.126 -23.769 27.588 1.00 33.34 683 GLU A C 1
ATOM 5470 O O . GLU A 1 683 ? -44.532 -23.002 28.466 1.00 33.34 683 GLU A O 1
ATOM 5475 N N . ARG A 1 684 ? -44.660 -23.815 26.369 1.00 30.55 684 ARG A N 1
ATOM 5476 C CA . ARG A 1 684 ? -46.059 -23.521 26.077 1.00 30.55 684 ARG A CA 1
ATOM 5477 C C . ARG A 1 684 ? -46.613 -24.591 25.164 1.00 30.55 684 ARG A C 1
ATOM 5479 O O . ARG A 1 684 ? -45.901 -24.950 24.198 1.00 30.55 684 ARG A O 1
#

Foldseek 3Di:
DDDDDDDDDDDDDDDDDDDDDDDDDDDDDDPDPDDDDDDDDDDDDDDDDDDDDDDDDDDDDDDDDDDDDDDDDDDDPPDDDPPPPPDDPVVVVVQVVQVDDQQAAGHVVSPHDSDDPPDPPDDDDPDPPDDDPPPPDDCPDDPVPDDDDALDDDFDWDDFDPDAQQDCVSVVDDDDDDDDDDDDDPLAAAEEEEEQQFLQPVVLVVQLVCPLSYAYEYFHFDDPRYHPLVPSLSGFSLLYFYFHFPVTPPHGRPLLDPRRLVRSLVVQCVLVVNQAGLEYEEEHDDDPPPNLVCRQVVCLSVLLSLLVSRVSGHGVNHYYHYDHDDQPDPSSVVSVVSVSNVDRIDTDDDRPVHPPDPPDPPDDDPCSVVSVVVNCVVVVHDPDDRDHDDDDFPVVLVCVLVVDPPLQLLVADAAADFPVCLVVCLQLQQKKKFFAQAQKWKWFAQWFQQIWTFSSDPPTDTHRDPFQFTAAHFWIFTWDWFWKWFDAEPPIDIAIAIETAFGQTHNSDGPQLPFGVVRLSVVQSSLSSSDHPSCPRGHHYYYTDMGRSLVCVVQVVQWDFGHHYPPPRGTFTWGADPDNIITHTFWMKMFRRFDPPKGWAADPVVRAIWIAHPPVGDIGSDDDSNGGDGNSRRSNNMYIQTDDRDLPDPPDDPPPDSHDHPVRSVVSSQQSPNPNPDDDPPDD

Solvent-accessible surface area (backbone atoms only — not comparable to full-atom values): 42125 Å² total; per-residue (Å²): 137,84,85,88,79,88,87,85,91,85,88,80,89,86,92,91,87,84,92,88,85,91,88,81,91,73,87,85,77,84,88,75,92,72,90,82,80,91,76,84,92,79,92,83,90,83,88,85,87,89,89,87,84,89,85,89,84,88,85,89,83,92,85,88,81,92,78,82,94,84,85,84,89,76,85,80,79,88,78,82,65,90,79,64,76,84,54,54,75,66,58,54,55,51,40,51,75,47,48,44,49,94,94,45,7,58,27,88,80,41,75,27,74,71,61,78,82,73,74,76,85,69,84,72,94,67,65,96,86,71,80,66,93,83,76,78,65,80,82,82,74,68,75,88,73,61,78,81,90,65,66,76,80,88,82,64,61,56,77,69,61,83,64,75,61,78,45,48,85,83,29,81,84,59,91,91,88,84,86,90,79,80,88,80,68,94,82,63,71,47,37,34,36,38,32,42,32,41,50,34,67,69,58,35,52,53,28,43,76,49,42,67,49,28,32,40,39,29,32,28,42,66,63,98,53,25,70,42,62,87,71,37,46,79,19,56,48,47,26,48,42,74,39,15,18,52,74,34,73,75,27,58,15,52,63,83,39,69,61,21,44,52,37,44,33,51,54,48,22,74,75,37,84,67,48,30,23,49,29,34,41,34,55,61,79,77,90,45,87,98,43,65,95,45,43,44,71,75,41,44,62,59,53,51,34,53,52,52,48,44,74,63,33,42,18,92,92,40,47,80,48,68,60,77,73,71,62,83,47,72,67,51,44,48,55,51,49,51,48,36,48,76,34,80,71,44,64,82,80,84,57,88,91,49,66,93,57,86,86,54,91,82,76,80,67,89,58,52,67,58,35,49,53,49,40,27,58,75,71,70,44,79,95,61,81,87,56,74,74,78,91,67,58,69,69,59,51,50,53,67,70,64,75,63,90,71,59,67,66,56,47,59,70,60,44,68,48,24,83,79,48,52,68,78,54,58,56,34,73,29,28,32,30,35,79,31,53,52,72,70,32,36,37,42,19,68,30,49,69,47,35,31,36,31,73,32,43,93,87,57,67,79,39,76,59,95,62,56,45,56,32,38,36,48,22,34,33,37,26,27,68,34,56,38,31,34,76,50,33,92,77,40,43,78,45,62,31,42,34,36,76,43,44,39,25,59,60,67,43,79,37,33,76,43,38,50,71,55,24,47,51,52,42,43,52,39,44,63,20,43,57,56,86,84,45,82,84,45,39,52,69,46,64,58,71,76,40,52,45,86,51,53,69,64,58,61,77,36,52,44,76,42,41,42,66,89,50,86,70,44,65,39,64,28,39,51,56,97,60,86,34,27,32,51,53,44,29,35,43,36,33,42,38,46,18,80,64,34,44,49,48,70,39,79,92,73,74,41,67,30,38,36,30,72,81,83,70,49,74,37,78,61,87,54,78,74,30,42,15,28,47,70,54,24,56,56,66,15,30,32,38,77,42,64,103,49,70,84,54,93,68,75,82,64,96,82,60,66,70,68,54,58,66,61,53,50,53,53,49,53,74,50,36,92,79,53,90,80,63,82,80,77,88,125

pLDDT: mean 77.52, std 24.21, range [23.23, 98.62]

InterPro domains:
  IPR000467 G-patch domain [PF01585] (88-130)
  IPR000467 G-patch domain [PS50174] (87-133)
  IPR000467 G-patch domain [SM00443] (85-131)
  IPR001202 WW domain [PF00397] (596-624)
  IPR001202 WW domain [PS01159] (598-624)
  IPR001202 WW domain [PS50020] (592-626)
  IPR001202 WW domain [SM00456] (593-626)
  IPR001202 WW domain [cd00201] (595-626)
  IPR002877 Ribosomal RNA methyltransferase, FtsJ domain [PF01728] (191-362)
  IPR025816 RrmJ-type ribose 2-O-methyltransferase domain [PS51613] (1-368)
  IPR029063 S-adenosyl-L-methionine-dependent methyltransferase superfamily [SSF53335] (193-363)
  IPR050851 mRNA Cap 2'-O-Ribose Methyltransferase [PTHR16121] (178-361)

Mean predicted aligned error: 15.48 Å